Protein AF-0000000084715452 (afdb_homodimer)

pLDDT: mean 95.86, std 3.57, range [77.25, 98.88]

Nearest PDB structures (foldseek):
  3gaz-assembly1_B  TM=8.921E-01  e=4.761E-27  Novosphingobium aromaticivorans DSM 12444
  1qor-assembly1_B  TM=9.048E-01  e=5.480E-26  Escherichia coli
  4jbh-assembly2_B  TM=8.814E-01  e=2.525E-26  Pyrobaculum aerophilum str. IM2
  5dp2-assembly1_A  TM=8.715E-01  e=1.990E-26  Lyngbya majuscula
  8j6e-assembly1_A  TM=8.598E-01  e=9.994E-23  Leishmania donovani

Radius of gyration: 25.52 Å; Cα contacts (8 Å, |Δi|>4): 1650; chains: 2; bounding box: 59×74×54 Å

Structure (mmCIF, N/CA/C/O backbone):
data_AF-0000000084715452-model_v1
#
loop_
_entity.id
_entity.type
_entity.pdbx_description
1 polymer 'Bifunctional protein: zinc-containing alcohol dehydrogenase'
#
loop_
_atom_site.group_PDB
_atom_site.id
_atom_site.type_symbol
_atom_site.label_atom_id
_atom_site.label_alt_id
_atom_site.label_comp_id
_atom_site.label_asym_id
_atom_site.label_entity_id
_atom_site.label_seq_id
_atom_site.pdbx_PDB_ins_code
_atom_site.Cartn_x
_atom_site.Cartn_y
_atom_site.Cartn_z
_atom_site.occupancy
_atom_site.B_iso_or_equiv
_atom_site.auth_seq_id
_atom_site.auth_comp_id
_atom_site.auth_asym_id
_atom_site.auth_atom_id
_atom_site.pdbx_PDB_model_num
ATOM 1 N N . MET A 1 1 ? 21.562 -30.266 -7.996 1 94.06 1 MET A N 1
ATOM 2 C CA . MET A 1 1 ? 20.391 -29.969 -7.164 1 94.06 1 MET A CA 1
ATOM 3 C C . MET A 1 1 ? 19.125 -30.516 -7.797 1 94.06 1 MET A C 1
ATOM 5 O O . MET A 1 1 ? 19.047 -30.672 -9.016 1 94.06 1 MET A O 1
ATOM 9 N N . LYS A 1 2 ? 18.172 -30.828 -6.98 1 95.56 2 LYS A N 1
ATOM 10 C CA . LYS A 1 2 ? 16.906 -31.312 -7.484 1 95.56 2 LYS A CA 1
ATOM 11 C C . LYS A 1 2 ? 16.062 -30.172 -8.055 1 95.56 2 LYS A C 1
ATOM 13 O O . LYS A 1 2 ? 16.016 -29.078 -7.492 1 95.56 2 LYS A O 1
ATOM 18 N N . ALA A 1 3 ? 15.391 -30.469 -9.211 1 97.94 3 ALA A N 1
ATOM 19 C CA . ALA A 1 3 ? 14.484 -29.516 -9.852 1 97.94 3 ALA A CA 1
ATOM 20 C C . ALA A 1 3 ? 13.344 -30.234 -10.555 1 97.94 3 ALA A C 1
ATOM 22 O O . ALA A 1 3 ? 13.508 -31.359 -11.047 1 97.94 3 ALA A O 1
ATOM 23 N N . ALA A 1 4 ? 12.219 -29.672 -10.508 1 98.25 4 ALA A N 1
ATOM 24 C CA . ALA A 1 4 ? 11.094 -30.141 -11.312 1 98.25 4 ALA A CA 1
ATOM 25 C C . ALA A 1 4 ? 11.094 -29.5 -12.695 1 98.25 4 ALA A C 1
ATOM 27 O O . ALA A 1 4 ? 10.875 -28.297 -12.82 1 98.25 4 ALA A O 1
ATOM 28 N N . ARG A 1 5 ? 11.266 -30.297 -13.727 1 97.88 5 ARG A N 1
ATOM 29 C CA . ARG A 1 5 ? 11.477 -29.766 -15.062 1 97.88 5 ARG A CA 1
ATOM 30 C C . ARG A 1 5 ? 10.586 -30.453 -16.094 1 97.88 5 ARG A C 1
ATOM 32 O O . ARG A 1 5 ? 10.078 -31.547 -15.828 1 97.88 5 ARG A O 1
ATOM 39 N N . ILE A 1 6 ? 10.344 -29.719 -17.172 1 97.06 6 ILE A N 1
ATOM 40 C CA . ILE A 1 6 ? 9.734 -30.312 -18.359 1 97.06 6 ILE A CA 1
ATOM 41 C C . ILE A 1 6 ? 10.672 -30.141 -19.562 1 97.06 6 ILE A C 1
ATOM 43 O O . ILE A 1 6 ? 11.375 -29.141 -19.672 1 97.06 6 ILE A O 1
ATOM 47 N N . HIS A 1 7 ? 10.633 -31.141 -20.453 1 97.25 7 HIS A N 1
ATOM 48 C CA . HIS A 1 7 ? 11.484 -31.141 -21.641 1 97.25 7 HIS A CA 1
ATOM 49 C C . HIS A 1 7 ? 10.672 -30.844 -22.891 1 97.25 7 HIS A C 1
ATOM 51 O O . HIS A 1 7 ? 11.203 -30.875 -24 1 97.25 7 HIS A O 1
ATOM 57 N N . GLY A 1 8 ? 9.453 -30.531 -22.734 1 95.5 8 GLY A N 1
ATOM 58 C CA . GLY A 1 8 ? 8.445 -30.141 -23.719 1 95.5 8 GLY A CA 1
ATOM 59 C C . GLY A 1 8 ? 7.074 -29.938 -23.094 1 95.5 8 GLY A C 1
ATOM 60 O O . GLY A 1 8 ? 6.84 -30.297 -21.953 1 95.5 8 GLY A O 1
ATOM 61 N N . TYR A 1 9 ? 6.32 -29.312 -23.953 1 94.81 9 TYR A N 1
ATOM 62 C CA . TYR A 1 9 ? 4.949 -29.156 -23.469 1 94.81 9 TYR A CA 1
ATOM 63 C C . TYR A 1 9 ? 4.27 -30.516 -23.328 1 94.81 9 TYR A C 1
ATOM 65 O O . TYR A 1 9 ? 4.645 -31.484 -24 1 94.81 9 TYR A O 1
ATOM 73 N N . GLY A 1 10 ? 3.254 -30.578 -22.391 1 93 10 GLY A N 1
ATOM 74 C CA . GLY A 1 10 ? 2.551 -31.844 -22.219 1 93 10 GLY A CA 1
ATOM 75 C C . GLY A 1 10 ? 1.603 -31.844 -21.031 1 93 10 GLY A C 1
ATOM 76 O O . GLY A 1 10 ? 1.108 -30.797 -20.625 1 93 10 GLY A O 1
ATOM 77 N N . ASP A 1 11 ? 1.296 -33.031 -20.609 1 92.19 11 ASP A N 1
ATOM 78 C CA . ASP A 1 11 ? 0.397 -33.219 -19.469 1 92.19 11 ASP A CA 1
ATOM 79 C C . ASP A 1 11 ? 1.166 -33.156 -18.156 1 92.19 11 ASP A C 1
ATOM 81 O O . ASP A 1 11 ? 2.385 -32.969 -18.156 1 92.19 11 ASP A O 1
ATOM 85 N N . LEU A 1 12 ? 0.459 -33.156 -17.094 1 92.62 12 LEU A N 1
ATOM 86 C CA . LEU A 1 12 ? 1.039 -33.031 -15.766 1 92.62 12 LEU A CA 1
ATOM 87 C C . LEU A 1 12 ? 2.033 -34.156 -15.484 1 92.62 12 LEU A C 1
ATOM 89 O O . LEU A 1 12 ? 2.949 -34 -14.68 1 92.62 12 LEU A O 1
ATOM 93 N N . GLY A 1 13 ? 1.855 -35.281 -16.125 1 90.5 13 GLY A N 1
ATOM 94 C CA . GLY A 1 13 ? 2.752 -36.406 -15.969 1 90.5 13 GLY A CA 1
ATOM 95 C C . GLY A 1 13 ? 4.098 -36.188 -16.641 1 90.5 13 GLY A C 1
ATOM 96 O O . GLY A 1 13 ? 5.039 -36.938 -16.406 1 90.5 13 GLY A O 1
ATOM 97 N N . ASN A 1 14 ? 4.25 -35.156 -17.406 1 92.25 14 ASN A N 1
ATOM 98 C CA . ASN A 1 14 ? 5.48 -34.875 -18.141 1 92.25 14 ASN A CA 1
ATOM 99 C C . ASN A 1 14 ? 6.535 -34.25 -17.25 1 92.25 14 ASN A C 1
ATOM 101 O O . ASN A 1 14 ? 7.68 -34.062 -17.656 1 92.25 14 ASN A O 1
ATOM 105 N N . VAL A 1 15 ? 6.188 -33.938 -16.062 1 97.31 15 VAL A N 1
ATOM 106 C CA . VAL A 1 15 ? 7.133 -33.312 -15.148 1 97.31 15 VAL A CA 1
ATOM 107 C C . VAL A 1 15 ? 8.133 -34.344 -14.641 1 97.31 15 VAL A C 1
ATOM 109 O O . VAL A 1 15 ? 7.738 -35.438 -14.227 1 97.31 15 VAL A O 1
ATOM 112 N N . VAL A 1 16 ? 9.367 -34.062 -14.734 1 96.88 16 VAL A N 1
ATOM 113 C CA . VAL A 1 16 ? 10.43 -34.938 -14.25 1 96.88 16 VAL A CA 1
ATOM 114 C C . VAL A 1 16 ? 11.211 -34.219 -13.141 1 96.88 16 VAL A C 1
ATOM 116 O O . VAL A 1 16 ? 11.523 -33.031 -13.234 1 96.88 16 VAL A O 1
ATOM 119 N N . ILE A 1 17 ? 11.469 -34.906 -12.07 1 96.94 17 ILE A N 1
ATOM 120 C CA . ILE A 1 17 ? 12.398 -34.438 -11.047 1 96.94 17 ILE A CA 1
ATOM 121 C C . ILE A 1 17 ? 13.812 -34.938 -11.367 1 96.94 17 ILE A C 1
ATOM 123 O O . ILE A 1 17 ? 14.055 -36.156 -11.422 1 96.94 17 ILE A O 1
ATOM 127 N N . GLU A 1 18 ? 14.688 -34.031 -11.586 1 96.19 18 GLU A N 1
ATOM 128 C CA . GLU A 1 18 ? 16.031 -34.469 -11.961 1 96.19 18 GLU A CA 1
ATOM 129 C C . GLU A 1 18 ? 17.094 -33.594 -11.297 1 96.19 18 GLU A C 1
ATOM 131 O O . GLU A 1 18 ? 16.781 -32.5 -10.797 1 96.19 18 GLU A O 1
ATOM 136 N N . ASP A 1 19 ? 18.328 -34.156 -11.219 1 97.19 19 ASP A N 1
ATOM 137 C CA . ASP A 1 19 ? 19.484 -33.406 -10.695 1 97.19 19 ASP A CA 1
ATOM 138 C C . ASP A 1 19 ? 20.109 -32.531 -11.773 1 97.19 19 ASP A C 1
ATOM 140 O O . ASP A 1 19 ? 20.453 -33 -12.852 1 97.19 19 ASP A O 1
ATOM 144 N N . ILE A 1 20 ? 20.172 -31.266 -11.461 1 97 20 ILE A N 1
ATOM 145 C CA . ILE A 1 20 ? 20.797 -30.328 -12.383 1 97 20 ILE A CA 1
ATOM 146 C C . ILE A 1 20 ? 21.859 -29.5 -11.641 1 97 20 ILE A C 1
ATOM 148 O O . ILE A 1 20 ? 21.875 -29.469 -10.406 1 97 20 ILE A O 1
ATOM 152 N N . PRO A 1 21 ? 22.766 -28.938 -12.398 1 97.12 21 PRO A N 1
ATOM 153 C CA . PRO A 1 21 ? 23.734 -28.062 -11.734 1 97.12 21 PRO A CA 1
ATOM 154 C C . PRO A 1 21 ? 23.078 -26.844 -11.102 1 97.12 21 PRO A C 1
ATOM 156 O O . PRO A 1 21 ? 22.031 -26.375 -11.578 1 97.12 21 PRO A O 1
ATOM 159 N N . THR A 1 22 ? 23.703 -26.391 -10.047 1 97.38 22 THR A N 1
ATOM 160 C CA . THR A 1 22 ? 23.266 -25.109 -9.5 1 97.38 22 THR A CA 1
ATOM 161 C C . THR A 1 22 ? 23.422 -24 -10.539 1 97.38 22 THR A C 1
ATOM 163 O O . THR A 1 22 ? 24.453 -23.906 -11.203 1 97.38 22 THR A O 1
ATOM 166 N N . PRO A 1 23 ? 22.391 -23.172 -10.688 1 96.88 23 PRO A N 1
ATOM 167 C CA . PRO A 1 23 ? 22.469 -22.125 -11.719 1 96.88 23 PRO A CA 1
ATOM 168 C C . PRO A 1 23 ? 23.469 -21.031 -11.359 1 96.88 23 PRO A C 1
ATOM 170 O O . PRO A 1 23 ? 23.625 -20.688 -10.188 1 96.88 23 PRO A O 1
ATOM 173 N N . GLU A 1 24 ? 24.062 -20.531 -12.414 1 96.94 24 GLU A N 1
ATOM 174 C CA . GLU A 1 24 ? 24.891 -19.344 -12.258 1 96.94 24 GLU A CA 1
ATOM 175 C C . GLU A 1 24 ? 24.047 -18.078 -12.289 1 96.94 24 GLU A C 1
ATOM 177 O O . GLU A 1 24 ? 22.953 -18.078 -12.859 1 96.94 24 GLU A O 1
ATOM 182 N N . PHE A 1 25 ? 24.547 -17.062 -11.609 1 97.19 25 PHE A N 1
ATOM 183 C CA . PHE A 1 25 ? 23.797 -15.812 -11.594 1 97.19 25 PHE A CA 1
ATOM 184 C C . PHE A 1 25 ? 24.656 -14.664 -12.117 1 97.19 25 PHE A C 1
ATOM 186 O O . PHE A 1 25 ? 25.875 -14.656 -11.93 1 97.19 25 PHE A O 1
ATOM 193 N N . GLY A 1 26 ? 24.016 -13.758 -12.789 1 96.88 26 GLY A N 1
ATOM 194 C CA . GLY A 1 26 ? 24.688 -12.617 -13.406 1 96.88 26 GLY A CA 1
ATOM 195 C C . GLY A 1 26 ? 24.938 -11.477 -12.438 1 96.88 26 GLY A C 1
ATOM 196 O O . GLY A 1 26 ? 24.656 -11.594 -11.242 1 96.88 26 GLY A O 1
ATOM 197 N N . PRO A 1 27 ? 25.438 -10.352 -12.953 1 96.06 27 PRO A N 1
ATOM 198 C CA . PRO A 1 27 ? 25.844 -9.227 -12.109 1 96.06 27 PRO A CA 1
ATOM 199 C C . PRO A 1 27 ? 24.672 -8.555 -11.406 1 96.06 27 PRO A C 1
ATOM 201 O O . PRO A 1 27 ? 24.844 -7.965 -10.336 1 96.06 27 PRO A O 1
ATOM 204 N N . ASP A 1 28 ? 23.5 -8.633 -11.992 1 95.88 28 ASP A N 1
ATOM 205 C CA . ASP A 1 28 ? 22.344 -7.953 -11.422 1 95.88 28 ASP A CA 1
ATOM 206 C C . ASP A 1 28 ? 21.344 -8.953 -10.875 1 95.88 28 ASP A C 1
ATOM 208 O O . ASP A 1 28 ? 20.156 -8.633 -10.711 1 95.88 28 ASP A O 1
ATOM 212 N N . GLU A 1 29 ? 21.859 -10.125 -10.562 1 97.62 29 GLU A N 1
ATOM 213 C CA . GLU A 1 29 ? 20.953 -11.203 -10.164 1 97.62 29 GLU A CA 1
ATOM 214 C C . GLU A 1 29 ? 21.297 -11.719 -8.766 1 97.62 29 GLU A C 1
ATOM 216 O O . GLU A 1 29 ? 22.359 -11.414 -8.234 1 97.62 29 GLU A O 1
ATOM 221 N N . VAL A 1 30 ? 20.328 -12.43 -8.203 1 98.12 30 VAL A N 1
ATOM 222 C CA . VAL A 1 30 ? 20.438 -13.016 -6.867 1 98.12 30 VAL A CA 1
ATOM 223 C C . VAL A 1 30 ? 20.203 -14.516 -6.938 1 98.12 30 VAL A C 1
ATOM 225 O O . VAL A 1 30 ? 19.25 -14.977 -7.574 1 98.12 30 VAL A O 1
ATOM 228 N N . LEU A 1 31 ? 21.109 -15.219 -6.371 1 98.69 31 LEU A N 1
ATOM 229 C CA . LEU A 1 31 ? 20.906 -16.641 -6.145 1 98.69 31 LEU A CA 1
ATOM 230 C C . LEU A 1 31 ? 20.203 -16.891 -4.812 1 98.69 31 LEU A C 1
ATOM 232 O O . LEU A 1 31 ? 20.719 -16.516 -3.758 1 98.69 31 LEU A O 1
ATOM 236 N N . ILE A 1 32 ? 19.078 -17.547 -4.887 1 98.69 32 ILE A N 1
ATOM 237 C CA . ILE A 1 32 ? 18.266 -17.766 -3.695 1 98.69 32 ILE A CA 1
ATOM 238 C C . ILE A 1 32 ? 18.203 -19.266 -3.383 1 98.69 32 ILE A C 1
ATOM 240 O O . ILE A 1 32 ? 17.922 -20.078 -4.266 1 98.69 32 ILE A O 1
ATOM 244 N N . ARG A 1 33 ? 18.578 -19.578 -2.186 1 98.75 33 ARG A N 1
ATOM 245 C CA . ARG A 1 33 ? 18.25 -20.906 -1.696 1 98.75 33 ARG A CA 1
ATOM 246 C C . ARG A 1 33 ? 16.766 -21.016 -1.36 1 98.75 33 ARG A C 1
ATOM 248 O O . ARG A 1 33 ? 16.297 -20.453 -0.363 1 98.75 33 ARG A O 1
ATOM 255 N N . VAL A 1 34 ? 16.031 -21.812 -2.145 1 98.75 34 VAL A N 1
ATOM 256 C CA . VAL A 1 34 ? 14.57 -21.859 -2.025 1 98.75 34 VAL A CA 1
ATOM 257 C C . VAL A 1 34 ? 14.18 -22.719 -0.819 1 98.75 34 VAL A C 1
ATOM 259 O O . VAL A 1 34 ? 14.5 -23.906 -0.765 1 98.75 34 VAL A O 1
ATOM 262 N N . GLU A 1 35 ? 13.539 -22.062 0.077 1 98.75 35 GLU A N 1
ATOM 263 C CA . GLU A 1 35 ? 12.992 -22.797 1.211 1 98.75 35 GLU A CA 1
ATOM 264 C C . GLU A 1 35 ? 11.617 -23.375 0.884 1 98.75 35 GLU A C 1
ATOM 266 O O . GLU A 1 35 ? 11.305 -24.5 1.273 1 98.75 35 GLU A O 1
ATOM 271 N N . ALA A 1 36 ? 10.828 -22.562 0.196 1 98.81 36 ALA A N 1
ATOM 272 C CA . ALA A 1 36 ? 9.5 -23 -0.243 1 98.81 36 ALA A CA 1
ATOM 273 C C . ALA A 1 36 ? 9.094 -22.281 -1.527 1 98.81 36 ALA A C 1
ATOM 275 O O . ALA A 1 36 ? 9.516 -21.141 -1.775 1 98.81 36 ALA A O 1
ATOM 276 N N . ALA A 1 37 ? 8.359 -22.953 -2.35 1 98.81 37 ALA A N 1
ATOM 277 C CA . ALA A 1 37 ? 7.676 -22.391 -3.518 1 98.81 37 ALA A CA 1
ATOM 278 C C . ALA A 1 37 ? 6.164 -22.578 -3.406 1 98.81 37 ALA A C 1
ATOM 280 O O . ALA A 1 37 ? 5.684 -23.25 -2.484 1 98.81 37 ALA A O 1
ATOM 281 N N . SER A 1 38 ? 5.457 -21.938 -4.262 1 98.69 38 SER A N 1
ATOM 282 C CA . SER A 1 38 ? 4.008 -22.109 -4.246 1 98.69 38 SER A CA 1
ATOM 283 C C . SER A 1 38 ? 3.453 -22.219 -5.664 1 98.69 38 SER A C 1
ATOM 285 O O . SER A 1 38 ? 4.094 -21.781 -6.621 1 98.69 38 SER A O 1
ATOM 287 N N . LEU A 1 39 ? 2.305 -22.828 -5.738 1 98.5 39 LEU A N 1
ATOM 288 C CA . LEU A 1 39 ? 1.704 -23.078 -7.043 1 98.5 39 LEU A CA 1
ATOM 289 C C . LEU A 1 39 ? 0.691 -21.984 -7.387 1 98.5 39 LEU A C 1
ATOM 291 O O . LEU A 1 39 ? 0.062 -21.406 -6.496 1 98.5 39 LEU A O 1
ATOM 295 N N . ASN A 1 40 ? 0.562 -21.781 -8.68 1 97.12 40 ASN A N 1
ATOM 296 C CA . ASN A 1 40 ? -0.437 -20.906 -9.297 1 97.12 40 ASN A CA 1
ATOM 297 C C . ASN A 1 40 ? -1.069 -21.562 -10.516 1 97.12 40 ASN A C 1
ATOM 299 O O . ASN A 1 40 ? -0.465 -22.438 -11.141 1 97.12 40 ASN A O 1
ATOM 303 N N . PRO A 1 41 ? -2.309 -21.125 -10.844 1 95.5 41 PRO A N 1
ATOM 304 C CA . PRO A 1 41 ? -2.92 -21.656 -12.07 1 95.5 41 PRO A CA 1
ATOM 305 C C . PRO A 1 41 ? -2.021 -21.5 -13.297 1 95.5 41 PRO A C 1
ATOM 307 O O . PRO A 1 41 ? -2.031 -22.344 -14.188 1 95.5 41 PRO A O 1
ATOM 310 N N . LEU A 1 42 ? -1.25 -20.531 -13.328 1 94.31 42 LEU A N 1
ATOM 311 C CA . LEU A 1 42 ? -0.362 -20.25 -14.453 1 94.31 42 LEU A CA 1
ATOM 312 C C . LEU A 1 42 ? 0.667 -21.375 -14.609 1 94.31 42 LEU A C 1
ATOM 314 O O . LEU A 1 42 ? 1.082 -21.688 -15.727 1 94.31 42 LEU A O 1
ATOM 318 N N . ASP A 1 43 ? 1.094 -22 -13.531 1 96 43 ASP A N 1
ATOM 319 C CA . ASP A 1 43 ? 2.039 -23.109 -13.609 1 96 43 ASP A CA 1
ATOM 320 C C . ASP A 1 43 ? 1.484 -24.25 -14.469 1 96 43 ASP A C 1
ATOM 322 O O . ASP A 1 43 ? 2.201 -24.812 -15.297 1 96 43 ASP A O 1
ATOM 326 N N . VAL A 1 44 ? 0.228 -24.547 -14.258 1 95.5 44 VAL A N 1
ATOM 327 C CA . VAL A 1 44 ? -0.439 -25.609 -15.008 1 95.5 44 VAL A CA 1
ATOM 328 C C . VAL A 1 44 ? -0.575 -25.188 -16.469 1 95.5 44 VAL A C 1
ATOM 330 O O . VAL A 1 44 ? -0.334 -26 -17.375 1 95.5 44 VAL A O 1
ATOM 333 N N . LEU A 1 45 ? -0.909 -23.922 -16.703 1 93.56 45 LEU A N 1
ATOM 334 C CA . LEU A 1 45 ? -1.091 -23.422 -18.062 1 93.56 45 LEU A CA 1
ATOM 335 C C . LEU A 1 45 ? 0.224 -23.453 -18.828 1 93.56 45 LEU A C 1
ATOM 337 O O . LEU A 1 45 ? 0.248 -23.812 -20.016 1 93.56 45 LEU A O 1
ATOM 341 N N . LEU A 1 46 ? 1.296 -23.109 -18.172 1 93.12 46 LEU A N 1
ATOM 342 C CA . LEU A 1 46 ? 2.611 -23.109 -18.812 1 93.12 46 LEU A CA 1
ATOM 343 C C . LEU A 1 46 ? 3.029 -24.516 -19.203 1 93.12 46 LEU A C 1
ATOM 345 O O . LEU A 1 46 ? 3.531 -24.75 -20.297 1 93.12 46 LEU A O 1
ATOM 349 N N . LEU A 1 47 ? 2.771 -25.406 -18.375 1 94.44 47 LEU A N 1
ATOM 350 C CA . LEU A 1 47 ? 3.135 -26.812 -18.594 1 94.44 47 LEU A CA 1
ATOM 351 C C . LEU A 1 47 ? 2.406 -27.375 -19.797 1 94.44 47 LEU A C 1
ATOM 353 O O . LEU A 1 47 ? 2.994 -28.125 -20.594 1 94.44 47 LEU A O 1
ATOM 357 N N . GLY A 1 48 ? 1.178 -26.984 -19.984 1 93.44 48 GLY A N 1
ATOM 358 C CA . GLY A 1 48 ? 0.351 -27.516 -21.062 1 93.44 48 GLY A CA 1
ATOM 359 C C . GLY A 1 48 ? 0.569 -26.812 -22.391 1 93.44 48 GLY A C 1
ATOM 360 O O . GLY A 1 48 ? 0.091 -27.266 -23.422 1 93.44 48 GLY A O 1
ATOM 361 N N . GLY A 1 49 ? 1.197 -25.672 -22.391 1 90.44 49 GLY A N 1
ATOM 362 C CA . GLY A 1 49 ? 1.492 -24.922 -23.609 1 90.44 49 GLY A CA 1
ATOM 363 C C . GLY A 1 49 ? 0.354 -24.016 -24.047 1 90.44 49 GLY A C 1
ATOM 364 O O . GLY A 1 49 ? 0.393 -23.453 -25.141 1 90.44 49 GLY A O 1
ATOM 365 N N . LYS A 1 50 ? -0.666 -23.891 -23.328 1 84.19 50 LYS A N 1
ATOM 366 C CA . LYS A 1 50 ? -1.834 -23.094 -23.688 1 84.19 50 LYS A CA 1
ATOM 367 C C . LYS A 1 50 ? -1.466 -21.609 -23.828 1 84.19 50 LYS A C 1
ATOM 369 O O . LYS A 1 50 ? -2.115 -20.875 -24.578 1 84.19 50 LYS A O 1
ATOM 374 N N . ARG A 1 51 ? -0.375 -21.109 -23.266 1 80.38 51 ARG A N 1
ATOM 375 C CA . ARG A 1 51 ? 0.032 -19.703 -23.344 1 80.38 51 ARG A CA 1
ATOM 376 C C . ARG A 1 51 ? 1.404 -19.578 -24 1 80.38 51 ARG A C 1
ATOM 378 O O . ARG A 1 51 ? 2.18 -18.688 -23.641 1 80.38 51 ARG A O 1
ATOM 385 N N . ARG A 1 52 ? 1.673 -20.469 -24.922 1 84.62 52 ARG A N 1
ATOM 386 C CA . ARG A 1 52 ? 3.021 -20.516 -25.469 1 84.62 52 ARG A CA 1
ATOM 387 C C . ARG A 1 52 ? 3.311 -19.297 -26.328 1 84.62 52 ARG A C 1
ATOM 389 O O . ARG A 1 52 ? 4.465 -18.891 -26.469 1 84.62 52 ARG A O 1
ATOM 396 N N . GLU A 1 53 ? 2.309 -18.688 -26.875 1 84.25 53 GLU A N 1
ATOM 397 C CA . GLU A 1 53 ? 2.508 -17.484 -27.688 1 84.25 53 GLU A CA 1
ATOM 398 C C . GLU A 1 53 ? 2.865 -16.297 -26.812 1 84.25 53 GLU A C 1
ATOM 400 O O . GLU A 1 53 ? 3.615 -15.406 -27.234 1 84.25 53 GLU A O 1
ATOM 405 N N . VAL A 1 54 ? 2.35 -16.281 -25.594 1 81.25 54 VAL A N 1
ATOM 406 C CA . VAL A 1 54 ? 2.58 -15.188 -24.656 1 81.25 54 VAL A CA 1
ATOM 407 C C . VAL A 1 54 ? 3.809 -15.484 -23.797 1 81.25 54 VAL A C 1
ATOM 409 O O . VAL A 1 54 ? 4.578 -14.578 -23.469 1 81.25 54 VAL A O 1
ATOM 412 N N . PHE A 1 55 ? 3.889 -16.781 -23.578 1 88.62 55 PHE A N 1
ATOM 413 C CA . PHE A 1 55 ? 5.004 -17.234 -22.75 1 88.62 55 PHE A CA 1
ATOM 414 C C . PHE A 1 55 ? 5.785 -18.328 -23.453 1 88.62 55 PHE A C 1
ATOM 416 O O . PHE A 1 55 ? 5.691 -19.5 -23.078 1 88.62 55 PHE A O 1
ATOM 423 N N . PRO A 1 56 ? 6.664 -17.906 -24.344 1 91.12 56 PRO A N 1
ATOM 424 C CA . PRO A 1 56 ? 7.469 -18.938 -25 1 91.12 56 PRO A CA 1
ATOM 425 C C . PRO A 1 56 ? 8.547 -19.516 -24.094 1 91.12 56 PRO A C 1
ATOM 427 O O . PRO A 1 56 ? 9.453 -18.797 -23.672 1 91.12 56 PRO A O 1
ATOM 430 N N . LEU A 1 57 ? 8.484 -20.797 -23.891 1 93.69 57 LEU A N 1
ATOM 431 C CA . LEU A 1 57 ? 9.422 -21.453 -22.984 1 93.69 57 LEU A CA 1
ATOM 432 C C . LEU A 1 57 ? 10.602 -22.047 -23.766 1 93.69 57 LEU A C 1
ATOM 434 O O . LEU A 1 57 ? 10.438 -22.484 -24.906 1 93.69 57 LEU A O 1
ATOM 438 N N . SER A 1 58 ? 11.719 -21.984 -23.141 1 95.06 58 SER A N 1
ATOM 439 C CA . SER A 1 58 ? 12.867 -22.766 -23.594 1 95.06 58 SER A CA 1
ATOM 440 C C . SER A 1 58 ? 13.039 -24.031 -22.766 1 95.06 58 SER A C 1
ATOM 442 O O . SER A 1 58 ? 12.875 -24.016 -21.547 1 95.06 58 SER A O 1
ATOM 444 N N . PHE A 1 59 ? 13.375 -25.109 -23.516 1 95.31 59 PHE A N 1
ATOM 445 C CA . PHE A 1 59 ? 13.484 -26.391 -22.844 1 95.31 59 PHE A CA 1
ATOM 446 C C . PHE A 1 59 ? 14.945 -26.828 -22.75 1 95.31 59 PHE A C 1
ATOM 448 O O . PHE A 1 59 ? 15.742 -26.531 -23.641 1 95.31 59 PHE A O 1
ATOM 455 N N . PRO A 1 60 ? 15.375 -27.531 -21.625 1 96.75 60 PRO A N 1
ATOM 456 C CA . PRO A 1 60 ? 14.547 -27.875 -20.469 1 96.75 60 PRO A CA 1
ATOM 457 C C . PRO A 1 60 ? 14.148 -26.656 -19.641 1 96.75 60 PRO A C 1
ATOM 459 O O . PRO A 1 60 ? 14.906 -25.688 -19.562 1 96.75 60 PRO A O 1
ATOM 462 N N . TYR A 1 61 ? 12.922 -26.766 -19.141 1 97.06 61 TYR A N 1
ATOM 463 C CA . TYR A 1 61 ? 12.344 -25.672 -18.359 1 97.06 61 TYR A CA 1
ATOM 464 C C . TYR A 1 61 ? 12.109 -26.109 -16.906 1 97.06 61 TYR A C 1
ATOM 466 O O . TYR A 1 61 ? 11.461 -27.125 -16.656 1 97.06 61 TYR A O 1
ATOM 474 N N . THR A 1 62 ? 12.68 -25.328 -15.938 1 97.75 62 THR A N 1
ATOM 475 C CA . THR A 1 62 ? 12.367 -25.547 -14.523 1 97.75 62 THR A CA 1
ATOM 476 C C . THR A 1 62 ? 11.094 -24.797 -14.133 1 97.75 62 THR A C 1
ATOM 478 O O . THR A 1 62 ? 11.023 -23.578 -14.242 1 97.75 62 THR A O 1
ATOM 481 N N . LEU A 1 63 ? 10.125 -25.5 -13.562 1 97.69 63 LEU A N 1
ATOM 482 C CA . LEU A 1 63 ? 8.805 -24.953 -13.258 1 97.69 63 LEU A CA 1
ATOM 483 C C . LEU A 1 63 ? 8.852 -24.078 -12.016 1 97.69 63 LEU A C 1
ATOM 485 O O . LEU A 1 63 ? 9.828 -24.094 -11.266 1 97.69 63 LEU A O 1
ATOM 489 N N . GLY A 1 64 ? 7.68 -23.297 -11.859 1 97.88 64 GLY A N 1
ATOM 490 C CA . GLY A 1 64 ? 7.461 -22.516 -10.648 1 97.88 64 GLY A CA 1
ATOM 491 C C . GLY A 1 64 ? 7.766 -21.047 -10.812 1 97.88 64 GLY A C 1
ATOM 492 O O . GLY A 1 64 ? 8.805 -20.672 -11.359 1 97.88 64 GLY A O 1
ATOM 493 N N . ILE A 1 65 ? 6.824 -20.172 -10.234 1 97.69 65 ILE A N 1
ATOM 494 C CA . ILE A 1 65 ? 7.016 -18.75 -10.438 1 97.69 65 ILE A CA 1
ATOM 495 C C . ILE A 1 65 ? 6.863 -18.016 -9.102 1 97.69 65 ILE A C 1
ATOM 497 O O . ILE A 1 65 ? 6.82 -16.781 -9.07 1 97.69 65 ILE A O 1
ATOM 501 N N . ASP A 1 66 ? 6.727 -18.703 -8 1 98.31 66 ASP A N 1
ATOM 502 C CA . ASP A 1 66 ? 6.641 -18.141 -6.656 1 98.31 66 ASP A CA 1
ATOM 503 C C . ASP A 1 66 ? 7.621 -18.844 -5.707 1 98.31 66 ASP A C 1
ATOM 505 O O . ASP A 1 66 ? 7.652 -20.062 -5.629 1 98.31 66 ASP A O 1
ATOM 509 N N . LEU A 1 67 ? 8.352 -17.953 -4.953 1 98.75 67 LEU A N 1
ATOM 510 C CA . LEU A 1 67 ? 9.258 -18.609 -4.008 1 98.75 67 LEU A CA 1
ATOM 511 C C . LEU A 1 67 ? 9.547 -17.688 -2.824 1 98.75 67 LEU A C 1
ATOM 513 O O . LEU A 1 67 ? 9.305 -16.484 -2.891 1 98.75 67 LEU A O 1
ATOM 517 N N . ALA A 1 68 ? 9.953 -18.312 -1.736 1 98.81 68 ALA A N 1
ATOM 518 C CA . ALA A 1 68 ? 10.578 -17.672 -0.578 1 98.81 68 ALA A CA 1
ATOM 519 C C . ALA A 1 68 ? 11.82 -18.453 -0.142 1 98.81 68 ALA A C 1
ATOM 521 O O . ALA A 1 68 ? 11.859 -19.688 -0.23 1 98.81 68 ALA A O 1
ATOM 522 N N . GLY A 1 69 ? 12.812 -17.688 0.256 1 98.75 69 GLY A N 1
ATOM 523 C CA . GLY A 1 69 ? 14.055 -18.344 0.663 1 98.75 69 GLY A CA 1
ATOM 524 C C . GLY A 1 69 ? 15.078 -17.375 1.219 1 98.75 69 GLY A C 1
ATOM 525 O O . GLY A 1 69 ? 14.719 -16.328 1.763 1 98.75 69 GLY A O 1
ATOM 526 N N . THR A 1 70 ? 16.328 -17.891 1.151 1 98.69 70 THR A N 1
ATOM 527 C CA . THR A 1 70 ? 17.438 -17.078 1.645 1 98.69 70 THR A CA 1
ATOM 528 C C . THR A 1 70 ? 18.438 -16.797 0.527 1 98.69 70 THR A C 1
ATOM 530 O O . THR A 1 70 ? 18.703 -17.672 -0.301 1 98.69 70 THR A O 1
ATOM 533 N N . VAL A 1 71 ? 18.953 -15.586 0.589 1 98.62 71 VAL A N 1
ATOM 534 C CA . VAL A 1 71 ? 19.969 -15.219 -0.397 1 98.62 71 VAL A CA 1
ATOM 535 C C . VAL A 1 71 ? 21.219 -16.062 -0.179 1 98.62 71 VAL A C 1
ATOM 537 O O . VAL A 1 71 ? 21.75 -16.125 0.935 1 98.62 71 VAL A O 1
ATOM 540 N N . GLU A 1 72 ? 21.656 -16.688 -1.19 1 98.56 72 GLU A N 1
ATOM 541 C CA . GLU A 1 72 ? 22.906 -17.453 -1.178 1 98.56 72 GLU A CA 1
ATOM 542 C C . GLU A 1 72 ? 24.047 -16.656 -1.792 1 98.56 72 GLU A C 1
ATOM 544 O O . GLU A 1 72 ? 25.203 -16.781 -1.367 1 98.56 72 GLU A O 1
ATOM 549 N N . GLY A 1 73 ? 23.703 -15.844 -2.799 1 98 73 GLY A N 1
ATOM 550 C CA . GLY A 1 73 ? 24.656 -14.984 -3.486 1 98 73 GLY A CA 1
ATOM 551 C C . GLY A 1 73 ? 23.984 -13.844 -4.246 1 98 73 GLY A C 1
ATOM 552 O O . GLY A 1 73 ? 22.844 -13.969 -4.668 1 98 73 GLY A O 1
ATOM 553 N N . ALA A 1 74 ? 24.75 -12.781 -4.391 1 97.31 74 ALA A N 1
ATOM 554 C CA . ALA A 1 74 ? 24.266 -11.617 -5.129 1 97.31 74 ALA A CA 1
ATOM 555 C C . ALA A 1 74 ? 25.375 -11.008 -5.98 1 97.31 74 ALA A C 1
ATOM 557 O O . ALA A 1 74 ? 26.531 -10.906 -5.539 1 97.31 74 ALA A O 1
ATOM 558 N N . GLY A 1 75 ? 25.016 -10.617 -7.254 1 96.25 75 GLY A N 1
ATOM 559 C CA . GLY A 1 75 ? 25.984 -9.938 -8.102 1 96.25 75 GLY A CA 1
ATOM 560 C C . GLY A 1 75 ? 26.344 -8.547 -7.605 1 96.25 75 GLY A C 1
ATOM 561 O O . GLY A 1 75 ? 25.688 -8.008 -6.719 1 96.25 75 GLY A O 1
ATOM 562 N N . PRO A 1 76 ? 27.375 -8 -8.281 1 93.12 76 PRO A N 1
ATOM 563 C CA . PRO A 1 76 ? 27.859 -6.699 -7.816 1 93.12 76 PRO A CA 1
ATOM 564 C C . PRO A 1 76 ? 26.828 -5.582 -7.988 1 93.12 76 PRO A C 1
ATOM 566 O O . PRO A 1 76 ? 26.859 -4.594 -7.254 1 93.12 76 PRO A O 1
ATOM 569 N N . LEU A 1 77 ? 25.906 -5.781 -8.93 1 89.81 77 LEU A N 1
ATOM 570 C CA . LEU A 1 77 ? 24.891 -4.766 -9.164 1 89.81 77 LEU A CA 1
ATOM 571 C C . LEU A 1 77 ? 23.625 -5.062 -8.352 1 89.81 77 LEU A C 1
ATOM 573 O O . LEU A 1 77 ? 22.641 -4.332 -8.438 1 89.81 77 LEU A O 1
ATOM 577 N N . ALA A 1 78 ? 23.688 -6.105 -7.57 1 91.94 78 ALA A N 1
ATOM 578 C CA . ALA A 1 78 ? 22.609 -6.5 -6.664 1 91.94 78 ALA A CA 1
ATOM 579 C C . ALA A 1 78 ? 23.062 -6.422 -5.207 1 91.94 78 ALA A C 1
ATOM 581 O O . ALA A 1 78 ? 22.625 -7.211 -4.367 1 91.94 78 ALA A O 1
ATOM 582 N N . ALA A 1 79 ? 23.891 -5.438 -4.867 1 85.62 79 ALA A N 1
ATOM 583 C CA . ALA A 1 79 ? 24.625 -5.363 -3.605 1 85.62 79 ALA A CA 1
ATOM 584 C C . ALA A 1 79 ? 23.672 -5.074 -2.441 1 85.62 79 ALA A C 1
ATOM 586 O O . ALA A 1 79 ? 24.047 -5.215 -1.276 1 85.62 79 ALA A O 1
ATOM 587 N N . ARG A 1 80 ? 22.516 -4.797 -2.711 1 83.75 80 ARG A N 1
ATOM 588 C CA . ARG A 1 80 ? 21.547 -4.566 -1.646 1 83.75 80 ARG A CA 1
ATOM 589 C C . ARG A 1 80 ? 21.219 -5.859 -0.908 1 83.75 80 ARG A C 1
AT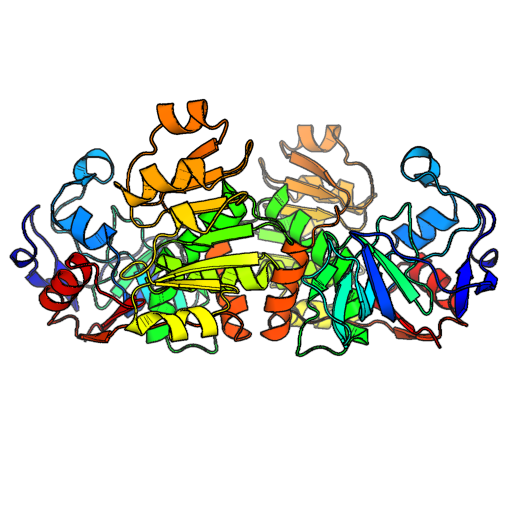OM 591 O O . ARG A 1 80 ? 20.734 -5.832 0.229 1 83.75 80 ARG A O 1
ATOM 598 N N . TRP A 1 81 ? 21.359 -6.867 -1.572 1 93.19 81 TRP A N 1
ATOM 599 C CA . TRP A 1 81 ? 21.078 -8.172 -0.976 1 93.19 81 TRP A CA 1
ATOM 600 C C . TRP A 1 81 ? 22.375 -8.844 -0.511 1 93.19 81 TRP A C 1
ATOM 602 O O . TRP A 1 81 ? 23.406 -8.75 -1.183 1 93.19 81 TRP A O 1
ATOM 612 N N . ARG A 1 82 ? 22.297 -9.477 0.658 1 94.38 82 ARG A N 1
ATOM 613 C CA . ARG A 1 82 ? 23.438 -10.172 1.251 1 94.38 82 ARG A CA 1
ATOM 614 C C . ARG A 1 82 ? 23.094 -11.625 1.568 1 94.38 82 ARG A C 1
ATOM 616 O O . ARG A 1 82 ? 21.938 -11.938 1.851 1 94.38 82 ARG A O 1
ATOM 623 N N . LYS A 1 83 ? 24.125 -12.391 1.578 1 97.75 83 LYS A N 1
ATOM 624 C CA . LYS A 1 83 ? 23.938 -13.789 1.974 1 97.75 83 LYS A CA 1
ATOM 625 C C . LYS A 1 83 ? 23.219 -13.883 3.32 1 97.75 83 LYS A C 1
ATOM 627 O O . LYS A 1 83 ? 23.594 -13.188 4.273 1 97.75 83 LYS A O 1
ATOM 632 N N . GLY A 1 84 ? 22.141 -14.648 3.348 1 98.06 84 GLY A N 1
ATOM 633 C CA . GLY A 1 84 ? 21.422 -14.844 4.594 1 98.06 84 GLY A CA 1
ATOM 634 C C . GLY A 1 84 ? 20.125 -14.062 4.656 1 98.06 84 GLY A C 1
ATOM 635 O O . GLY A 1 84 ? 19.25 -14.359 5.48 1 98.06 84 GLY A O 1
ATOM 636 N N . ASP A 1 85 ? 19.969 -13.078 3.811 1 96.75 85 ASP A N 1
ATOM 637 C CA . ASP A 1 85 ? 18.734 -12.312 3.783 1 96.75 85 ASP A CA 1
ATOM 638 C C . ASP A 1 85 ? 17.547 -13.195 3.422 1 96.75 85 ASP A C 1
ATOM 640 O O . ASP A 1 85 ? 17.625 -14.008 2.5 1 96.75 85 ASP A O 1
ATOM 644 N N . ARG A 1 86 ? 16.438 -13.062 4.172 1 98.38 86 ARG A N 1
ATOM 645 C CA . ARG A 1 86 ? 15.188 -13.734 3.828 1 98.38 86 ARG A CA 1
ATOM 646 C C . ARG A 1 86 ? 14.414 -12.945 2.779 1 98.38 86 ARG A C 1
ATOM 648 O O . ARG A 1 86 ? 14.117 -11.766 2.977 1 98.38 86 ARG A O 1
ATOM 655 N N . VAL A 1 87 ? 14.016 -13.609 1.673 1 98.44 87 VAL A N 1
ATOM 656 C CA . VAL A 1 87 ? 13.438 -12.859 0.563 1 98.44 87 VAL A CA 1
ATOM 657 C C . VAL A 1 87 ? 12.258 -13.633 -0.025 1 98.44 87 VAL A C 1
ATOM 659 O O . VAL A 1 87 ? 12.102 -14.836 0.227 1 98.44 87 VAL A O 1
ATOM 662 N N . ILE A 1 88 ? 11.375 -12.914 -0.711 1 98.62 88 ILE A N 1
ATOM 663 C CA . ILE A 1 88 ? 10.352 -13.461 -1.595 1 98.62 88 ILE A CA 1
ATOM 664 C C . ILE A 1 88 ? 10.555 -12.93 -3.012 1 98.62 88 ILE A C 1
ATOM 666 O O . ILE A 1 88 ? 11.102 -11.844 -3.201 1 98.62 88 ILE A O 1
ATOM 670 N N . ALA A 1 89 ? 10.094 -13.742 -3.959 1 98.06 89 ALA A N 1
ATOM 671 C CA . ALA A 1 89 ? 10.258 -13.328 -5.348 1 98.06 89 ALA A CA 1
ATOM 672 C C . ALA A 1 89 ? 9.258 -14.039 -6.258 1 98.06 89 ALA A C 1
ATOM 674 O O . ALA A 1 89 ? 8.781 -15.133 -5.934 1 98.06 89 ALA A O 1
ATOM 675 N N . ARG A 1 90 ? 8.953 -13.336 -7.297 1 97.44 90 ARG A N 1
ATOM 676 C CA . ARG A 1 90 ? 8.211 -13.891 -8.422 1 97.44 90 ARG A CA 1
ATOM 677 C C . ARG A 1 90 ? 9.031 -13.836 -9.703 1 97.44 90 ARG A C 1
ATOM 679 O O . ARG A 1 90 ? 8.977 -12.844 -10.438 1 97.44 90 ARG A O 1
ATOM 686 N N . PRO A 1 91 ? 9.688 -14.984 -9.992 1 95.5 91 PRO A N 1
ATOM 687 C CA . PRO A 1 91 ? 10.391 -14.992 -11.273 1 95.5 91 PRO A CA 1
ATOM 688 C C . PRO A 1 91 ? 9.453 -14.766 -12.461 1 95.5 91 PRO A C 1
ATOM 690 O O . PRO A 1 91 ? 8.266 -15.078 -12.375 1 95.5 91 PRO A O 1
ATOM 693 N N . ASP A 1 92 ? 10.094 -14.203 -13.5 1 93.62 92 ASP A N 1
ATOM 694 C CA . ASP A 1 92 ? 9.352 -14.148 -14.758 1 93.62 92 ASP A CA 1
ATOM 695 C C . ASP A 1 92 ? 8.859 -15.531 -15.164 1 93.62 92 ASP A C 1
ATOM 697 O O . ASP A 1 92 ? 9.617 -16.5 -15.109 1 93.62 92 ASP A O 1
ATOM 701 N N . PRO A 1 93 ? 7.652 -15.578 -15.594 1 94.31 93 PRO A N 1
ATOM 702 C CA . PRO A 1 93 ? 7.09 -16.891 -15.93 1 94.31 93 PRO A CA 1
ATOM 703 C C . PRO A 1 93 ? 7.875 -17.594 -17.031 1 94.31 93 PRO A C 1
ATOM 705 O O . PRO A 1 93 ? 7.949 -18.828 -17.047 1 94.31 93 PRO A O 1
ATOM 708 N N . VAL A 1 94 ? 8.422 -16.844 -17.938 1 94 94 VAL A N 1
ATOM 709 C CA . VAL A 1 94 ? 9.156 -17.453 -19.031 1 94 94 VAL A CA 1
ATOM 710 C C . VAL A 1 94 ? 10.477 -18.031 -18.516 1 94 94 VAL A C 1
ATOM 712 O O . VAL A 1 94 ? 10.992 -19 -19.062 1 94 94 VAL A O 1
ATOM 715 N N . ARG A 1 95 ? 10.969 -17.516 -17.453 1 93.38 95 ARG A N 1
ATOM 716 C CA . ARG A 1 95 ? 12.219 -18 -16.875 1 93.38 95 ARG A CA 1
ATOM 717 C C . ARG A 1 95 ? 11.953 -19.141 -15.883 1 93.38 95 ARG A C 1
ATOM 719 O O . ARG A 1 95 ? 12.68 -20.125 -15.859 1 93.38 95 ARG A O 1
ATOM 726 N N . GLY A 1 96 ? 10.961 -18.969 -15.078 1 96.38 96 GLY A N 1
ATOM 727 C CA . GLY A 1 96 ? 10.664 -19.969 -14.055 1 96.38 96 GLY A CA 1
ATOM 728 C C . GLY A 1 96 ? 11.797 -20.156 -13.07 1 96.38 96 GLY A C 1
ATOM 729 O O . GLY A 1 96 ? 12.484 -19.203 -12.703 1 96.38 96 GLY A O 1
ATOM 730 N N . GLY A 1 97 ? 11.812 -21.406 -12.445 1 97.44 97 GLY A N 1
ATOM 731 C CA . GLY A 1 97 ? 12.977 -21.766 -11.648 1 97.44 97 GLY A CA 1
ATOM 732 C C . GLY A 1 97 ? 12.656 -21.969 -10.18 1 97.44 97 GLY A C 1
ATOM 733 O O . GLY A 1 97 ? 13.492 -22.469 -9.422 1 97.44 97 GLY A O 1
ATOM 734 N N . ALA A 1 98 ? 11.422 -21.781 -9.75 1 98.44 98 ALA A N 1
ATOM 735 C CA . ALA A 1 98 ? 11.109 -21.781 -8.32 1 98.44 98 ALA A CA 1
ATOM 736 C C . ALA A 1 98 ? 10.984 -23.203 -7.785 1 98.44 98 ALA A C 1
ATOM 738 O O . ALA A 1 98 ? 11.203 -23.453 -6.594 1 98.44 98 ALA A O 1
ATOM 739 N N . PHE A 1 99 ? 10.609 -24.141 -8.656 1 98.56 99 PHE A N 1
ATOM 740 C CA . PHE A 1 99 ? 10.469 -25.516 -8.211 1 98.56 99 PHE A CA 1
ATOM 741 C C . PHE A 1 99 ? 11.812 -26.234 -8.234 1 98.56 99 PHE A C 1
ATOM 743 O O . PHE A 1 99 ? 11.984 -27.219 -8.953 1 98.56 99 PHE A O 1
ATOM 750 N N . ALA A 1 100 ? 12.758 -25.734 -7.488 1 98.44 100 ALA A N 1
ATOM 751 C CA . ALA A 1 100 ? 14.125 -26.234 -7.383 1 98.44 100 ALA A CA 1
ATOM 752 C C . ALA A 1 100 ? 14.766 -25.812 -6.066 1 98.44 100 ALA A C 1
ATOM 754 O O . ALA A 1 100 ? 14.203 -24.984 -5.332 1 98.44 100 ALA A O 1
ATOM 755 N N . ARG A 1 101 ? 15.922 -26.375 -5.758 1 97.94 101 ARG A N 1
ATOM 756 C CA . ARG A 1 101 ? 16.625 -26.047 -4.523 1 97.94 101 ARG A CA 1
ATOM 757 C C . ARG A 1 101 ? 17.156 -24.609 -4.566 1 97.94 101 ARG A C 1
ATOM 759 O O . ARG A 1 101 ? 17.234 -23.938 -3.535 1 97.94 101 ARG A O 1
ATOM 766 N N . TYR A 1 102 ? 17.594 -24.188 -5.754 1 98.38 102 TYR A N 1
ATOM 767 C CA . TYR A 1 102 ? 18.078 -22.828 -5.961 1 98.38 102 TYR A CA 1
ATOM 768 C C . TYR A 1 102 ? 17.391 -22.188 -7.156 1 98.38 102 TYR A C 1
ATOM 770 O O . TYR A 1 102 ? 17.047 -22.859 -8.133 1 98.38 102 TYR A O 1
ATOM 778 N N . ALA A 1 103 ? 17.188 -20.906 -7.102 1 98.44 103 ALA A N 1
ATOM 779 C CA . ALA A 1 103 ? 16.641 -20.125 -8.195 1 98.44 103 ALA A CA 1
ATOM 780 C C . ALA A 1 103 ? 17.406 -18.812 -8.375 1 98.44 103 ALA A C 1
ATOM 782 O O . ALA A 1 103 ? 17.922 -18.25 -7.398 1 98.44 103 ALA A O 1
ATOM 783 N N . VAL A 1 104 ? 17.516 -18.391 -9.578 1 98.31 104 VAL A N 1
ATOM 784 C CA . VAL A 1 104 ? 18.141 -17.109 -9.898 1 98.31 104 VAL A CA 1
ATOM 785 C C . VAL A 1 104 ? 17.078 -16.094 -10.32 1 98.31 104 VAL A C 1
ATOM 787 O O . VAL A 1 104 ? 16.25 -16.391 -11.203 1 98.31 104 VAL A O 1
ATOM 790 N N . VAL A 1 105 ? 17.094 -14.977 -9.672 1 97.81 105 VAL A N 1
ATOM 791 C CA . VAL A 1 105 ? 16.094 -13.953 -9.93 1 97.81 105 VAL A CA 1
ATOM 792 C C . VAL A 1 105 ? 16.766 -12.586 -10.039 1 97.81 105 VAL A C 1
ATOM 794 O O . VAL A 1 105 ? 17.672 -12.266 -9.273 1 97.81 105 VAL A O 1
ATOM 797 N N . PRO A 1 106 ? 16.375 -11.766 -11.062 1 96.25 106 PRO A N 1
ATOM 798 C CA . PRO A 1 106 ? 16.875 -10.391 -11.07 1 96.25 106 PRO A CA 1
ATOM 799 C C . PRO A 1 106 ? 16.609 -9.664 -9.758 1 96.25 106 PRO A C 1
ATOM 801 O O . PRO A 1 106 ? 15.539 -9.82 -9.164 1 96.25 106 PRO A O 1
ATOM 804 N N . ALA A 1 107 ? 17.578 -8.883 -9.305 1 93.94 107 ALA A N 1
ATOM 805 C CA . ALA A 1 107 ? 17.5 -8.172 -8.031 1 93.94 107 ALA A CA 1
ATOM 806 C C . ALA A 1 107 ? 16.25 -7.305 -7.973 1 93.94 107 ALA A C 1
ATOM 808 O O . ALA A 1 107 ? 15.648 -7.137 -6.906 1 93.94 107 ALA A O 1
ATOM 809 N N . THR A 1 108 ? 15.75 -6.844 -9.086 1 90.31 108 THR A N 1
ATOM 810 C CA . THR A 1 108 ? 14.617 -5.93 -9.164 1 90.31 108 THR A CA 1
ATOM 811 C C . THR A 1 108 ? 13.305 -6.672 -8.93 1 90.31 108 THR A C 1
ATOM 813 O O . THR A 1 108 ? 12.242 -6.051 -8.805 1 90.31 108 THR A O 1
ATOM 816 N N . GLN A 1 109 ? 13.398 -7.98 -8.828 1 94.56 109 GLN A N 1
ATOM 817 C CA . GLN A 1 109 ? 12.203 -8.789 -8.625 1 94.56 109 GLN A CA 1
ATOM 818 C C . GLN A 1 109 ? 12.203 -9.445 -7.246 1 94.56 109 GLN A C 1
ATOM 820 O O . GLN A 1 109 ? 11.383 -10.32 -6.969 1 94.56 109 GLN A O 1
ATOM 825 N N . VAL A 1 110 ? 13.078 -9.008 -6.406 1 96.62 110 VAL A N 1
ATOM 826 C CA . VAL A 1 110 ? 13.25 -9.586 -5.082 1 96.62 110 VAL A CA 1
ATOM 827 C C . VAL A 1 110 ? 12.797 -8.594 -4.016 1 96.62 110 VAL A C 1
ATOM 829 O O . VAL A 1 110 ? 13.094 -7.398 -4.105 1 96.62 110 VAL A O 1
ATOM 832 N N . ALA A 1 111 ? 12.031 -9.062 -3.096 1 96.56 111 ALA A N 1
ATOM 833 C CA . ALA A 1 111 ? 11.625 -8.273 -1.935 1 96.56 111 ALA A CA 1
ATOM 834 C C . ALA A 1 111 ? 11.945 -9.008 -0.634 1 96.56 111 ALA A C 1
ATOM 836 O O . ALA A 1 111 ? 12.109 -10.227 -0.627 1 96.56 111 ALA A O 1
ATOM 837 N N . ALA A 1 112 ? 12.047 -8.234 0.417 1 94.75 112 ALA A N 1
ATOM 838 C CA . ALA A 1 112 ? 12.266 -8.852 1.724 1 94.75 112 ALA A CA 1
ATOM 839 C C . ALA A 1 112 ? 11.055 -9.68 2.145 1 94.75 112 ALA A C 1
ATOM 841 O O . ALA A 1 112 ? 9.914 -9.266 1.944 1 94.75 112 ALA A O 1
ATOM 842 N N . ALA A 1 113 ? 11.336 -10.805 2.662 1 97.12 113 ALA A N 1
ATOM 843 C CA . ALA A 1 113 ? 10.258 -11.594 3.242 1 97.12 113 ALA A CA 1
ATOM 844 C C . ALA A 1 113 ? 9.75 -10.961 4.535 1 97.12 113 ALA A C 1
ATOM 846 O O . ALA A 1 113 ? 10.516 -10.32 5.262 1 97.12 113 ALA A O 1
ATOM 847 N N . PRO A 1 114 ? 8.375 -11.18 4.766 1 94.88 114 PRO A N 1
ATOM 848 C CA . PRO A 1 114 ? 7.906 -10.742 6.086 1 94.88 114 PRO A CA 1
ATOM 849 C C . PRO A 1 114 ? 8.664 -11.414 7.23 1 94.88 114 PRO A C 1
ATOM 851 O O . PRO A 1 114 ? 8.898 -12.625 7.191 1 94.88 114 PRO A O 1
ATOM 854 N N . ALA A 1 115 ? 8.938 -10.672 8.203 1 91.56 115 ALA A N 1
ATOM 855 C CA . ALA A 1 115 ? 9.695 -11.172 9.352 1 91.56 115 ALA A CA 1
ATOM 856 C C . ALA A 1 115 ? 8.852 -12.109 10.203 1 91.56 115 ALA A C 1
ATOM 858 O O . ALA A 1 115 ? 9.375 -13.047 10.812 1 91.56 115 ALA A O 1
ATOM 859 N N . ASN A 1 116 ? 7.594 -11.898 10.219 1 91.38 116 ASN A N 1
ATOM 860 C CA . ASN A 1 116 ? 6.73 -12.617 11.148 1 91.38 116 ASN A CA 1
ATOM 861 C C . ASN A 1 116 ? 6.055 -13.812 10.477 1 91.38 116 ASN A C 1
ATOM 863 O O . ASN A 1 116 ? 5.16 -14.43 11.062 1 91.38 116 ASN A O 1
ATOM 867 N N . LEU A 1 117 ? 6.441 -14.102 9.289 1 96.12 117 LEU A N 1
ATOM 868 C CA . LEU A 1 117 ? 5.934 -15.281 8.602 1 96.12 117 LEU A CA 1
ATOM 869 C C . LEU A 1 117 ? 7.051 -16.297 8.375 1 96.12 117 LEU A C 1
ATOM 871 O O . LEU A 1 117 ? 8.203 -15.922 8.141 1 96.12 11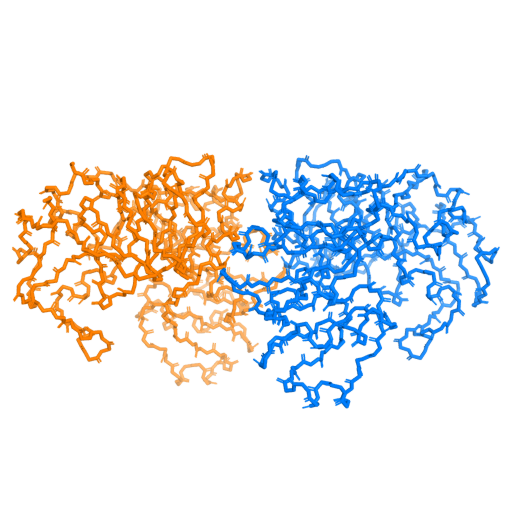7 LEU A O 1
ATOM 875 N N . SER A 1 118 ? 6.66 -17.578 8.492 1 97.88 118 SER A N 1
ATOM 876 C CA . SER A 1 118 ? 7.578 -18.594 7.992 1 97.88 118 SER A CA 1
ATOM 877 C C . SER A 1 118 ? 7.805 -18.438 6.492 1 97.88 118 SER A C 1
ATOM 879 O O . SER A 1 118 ? 6.969 -17.875 5.785 1 97.88 118 SER A O 1
ATOM 881 N N . LEU A 1 119 ? 8.922 -18.938 6.016 1 98.25 119 LEU A N 1
ATOM 882 C CA . LEU A 1 119 ? 9.188 -18.875 4.582 1 98.25 119 LEU A CA 1
ATOM 883 C C . LEU A 1 119 ? 8.195 -19.734 3.809 1 98.25 119 LEU A C 1
ATOM 885 O O . LEU A 1 119 ? 7.891 -19.438 2.648 1 98.25 119 LEU A O 1
ATOM 889 N N . ASP A 1 120 ? 7.613 -20.781 4.473 1 98.31 120 ASP A N 1
ATOM 890 C CA . ASP A 1 120 ? 6.531 -21.547 3.855 1 98.31 120 ASP A CA 1
ATOM 891 C C . ASP A 1 120 ? 5.328 -20.656 3.562 1 98.31 120 ASP A C 1
ATOM 893 O O . ASP A 1 120 ? 4.789 -20.672 2.453 1 98.31 120 ASP A O 1
ATOM 897 N N . GLU A 1 121 ? 4.961 -19.891 4.523 1 98.38 121 GLU A N 1
ATOM 898 C CA . GLU A 1 121 ? 3.846 -18.953 4.348 1 98.38 121 GLU A CA 1
ATOM 899 C C . GLU A 1 121 ? 4.184 -17.875 3.322 1 98.38 121 GLU A C 1
ATOM 901 O O . GLU A 1 121 ? 3.381 -17.594 2.43 1 98.38 121 GLU A O 1
ATOM 906 N N . ALA A 1 122 ? 5.363 -17.359 3.443 1 98.56 122 ALA A N 1
ATOM 907 C CA . ALA A 1 122 ? 5.773 -16.234 2.613 1 98.56 122 ALA A CA 1
ATOM 908 C C . ALA A 1 122 ? 5.793 -16.609 1.136 1 98.56 122 ALA A C 1
ATOM 910 O O . ALA A 1 122 ? 5.516 -15.781 0.27 1 98.56 122 ALA A O 1
ATOM 911 N N . ALA A 1 123 ? 6.039 -17.844 0.846 1 98.75 123 ALA A N 1
ATOM 912 C CA . ALA A 1 123 ? 6.09 -18.312 -0.538 1 98.75 123 ALA A CA 1
ATOM 913 C C . ALA A 1 123 ? 4.734 -18.156 -1.219 1 98.75 123 ALA A C 1
ATOM 915 O O . ALA A 1 123 ? 4.648 -18.125 -2.447 1 98.75 123 ALA A O 1
ATOM 916 N N . GLY A 1 124 ? 3.707 -18.094 -0.42 1 98.62 124 GLY A N 1
ATOM 917 C CA . GLY A 1 124 ? 2.359 -18 -0.957 1 98.62 124 GLY A CA 1
ATOM 918 C C . GLY A 1 124 ? 1.968 -16.594 -1.334 1 98.62 124 GLY A C 1
ATOM 919 O O . GLY A 1 124 ? 0.896 -16.359 -1.901 1 98.62 124 GLY A O 1
ATOM 920 N N . LEU A 1 125 ? 2.805 -15.625 -1.208 1 98.44 125 LEU A N 1
ATOM 921 C CA . LEU A 1 125 ? 2.439 -14.219 -1.299 1 98.44 125 LEU A CA 1
ATOM 922 C C . LEU A 1 125 ? 2.605 -13.703 -2.725 1 98.44 125 LEU A C 1
ATOM 924 O O . LEU A 1 125 ? 1.716 -13.031 -3.258 1 98.44 125 LEU A O 1
ATOM 928 N N . PRO A 1 126 ? 3.699 -13.945 -3.463 1 98.25 126 PRO A N 1
ATOM 929 C CA . PRO A 1 126 ? 4.113 -13.094 -4.578 1 98.25 126 PRO A CA 1
ATOM 930 C C . PRO A 1 126 ? 3.029 -12.953 -5.648 1 98.25 126 PRO A C 1
ATOM 932 O O . PRO A 1 126 ? 2.518 -11.852 -5.875 1 98.25 126 PRO A O 1
ATOM 935 N N . THR A 1 127 ? 2.605 -14.031 -6.188 1 98.12 127 THR A N 1
ATOM 936 C CA . THR A 1 127 ? 1.66 -13.93 -7.289 1 98.12 127 THR A CA 1
ATOM 937 C C . THR A 1 127 ? 0.262 -13.594 -6.777 1 98.12 127 THR A C 1
ATOM 939 O O . THR A 1 127 ? -0.377 -12.664 -7.266 1 98.12 127 THR A O 1
ATOM 942 N N . ALA A 1 128 ? -0.218 -14.297 -5.77 1 98.25 128 ALA A N 1
ATOM 943 C CA . ALA A 1 128 ? -1.606 -14.188 -5.332 1 98.25 128 ALA A CA 1
ATOM 944 C C . ALA A 1 128 ? -1.88 -12.828 -4.695 1 98.25 128 ALA A C 1
ATOM 946 O O . ALA A 1 128 ? -2.768 -12.094 -5.141 1 98.25 128 ALA A O 1
ATOM 947 N N . ALA A 1 129 ? -1.085 -12.477 -3.727 1 98.12 129 ALA A N 1
ATOM 948 C CA . ALA A 1 129 ? -1.276 -11.18 -3.08 1 98.12 129 ALA A CA 1
ATOM 949 C C . ALA A 1 129 ? -0.982 -10.031 -4.047 1 98.12 129 ALA A C 1
ATOM 951 O O . ALA A 1 129 ? -1.668 -9.008 -4.031 1 98.12 129 ALA A O 1
ATOM 952 N N . GLY A 1 130 ? 0.054 -10.203 -4.883 1 97.56 130 GLY A N 1
ATOM 953 C CA . GLY A 1 130 ? 0.373 -9.203 -5.891 1 97.56 130 GLY A CA 1
ATOM 954 C C . GLY A 1 130 ? -0.755 -8.969 -6.875 1 97.56 130 GLY A C 1
ATOM 955 O O . GLY A 1 130 ? -1.051 -7.828 -7.23 1 97.56 130 GLY A O 1
ATOM 956 N N . THR A 1 131 ? -1.354 -10 -7.273 1 98.06 131 THR A N 1
ATOM 957 C CA . THR A 1 131 ? -2.469 -9.906 -8.211 1 98.06 131 THR A CA 1
ATOM 958 C C . THR A 1 131 ? -3.66 -9.203 -7.566 1 98.06 131 THR A C 1
ATOM 960 O O . THR A 1 131 ? -4.305 -8.359 -8.188 1 98.06 131 THR A O 1
ATOM 963 N N . ALA A 1 132 ? -3.971 -9.602 -6.367 1 98.44 132 ALA A N 1
ATOM 964 C CA . ALA A 1 132 ? -5.066 -8.969 -5.641 1 98.44 132 ALA A CA 1
ATOM 965 C C . ALA A 1 132 ? -4.836 -7.461 -5.508 1 98.44 132 ALA A C 1
ATOM 967 O O . ALA A 1 132 ? -5.738 -6.664 -5.77 1 98.44 132 ALA A O 1
ATOM 968 N N . TRP A 1 133 ? -3.643 -7.125 -5.148 1 97.38 133 TRP A N 1
ATOM 969 C CA . TRP A 1 133 ? -3.273 -5.723 -4.988 1 97.38 133 TRP A CA 1
ATOM 970 C C . TRP A 1 133 ? -3.414 -4.965 -6.305 1 97.38 133 TRP A C 1
ATOM 972 O O . TRP A 1 133 ? -4.031 -3.9 -6.355 1 97.38 133 TRP A O 1
ATOM 982 N N . GLN A 1 134 ? -2.846 -5.445 -7.34 1 96.94 134 GLN A N 1
ATOM 983 C CA . GLN A 1 134 ? -2.9 -4.828 -8.656 1 96.94 134 GLN A CA 1
ATOM 984 C C . GLN A 1 134 ? -4.344 -4.625 -9.109 1 96.94 134 GLN A C 1
ATOM 986 O O . GLN A 1 134 ? -4.707 -3.539 -9.57 1 96.94 134 GLN A O 1
ATOM 991 N N . ALA A 1 135 ? -5.141 -5.637 -8.922 1 98.31 135 ALA A N 1
ATOM 992 C CA . ALA A 1 135 ? -6.527 -5.598 -9.375 1 98.31 135 ALA A CA 1
ATOM 993 C C . ALA A 1 135 ? -7.328 -4.547 -8.609 1 98.31 135 ALA A C 1
ATOM 995 O O . ALA A 1 135 ? -8.023 -3.729 -9.219 1 98.31 135 ALA A O 1
ATOM 996 N N . LEU A 1 136 ? -7.199 -4.535 -7.336 1 97.88 136 LEU A N 1
ATOM 997 C CA . LEU A 1 136 ? -8.047 -3.707 -6.492 1 97.88 136 LEU A CA 1
ATOM 998 C C . LEU A 1 136 ? -7.605 -2.248 -6.539 1 97.88 136 LEU A C 1
ATOM 1000 O O . LEU A 1 136 ? -8.438 -1.344 -6.617 1 97.88 136 LEU A O 1
ATOM 1004 N N . PHE A 1 137 ? -6.305 -2.053 -6.598 1 94.75 137 PHE A N 1
ATOM 1005 C CA . PHE A 1 137 ? -5.859 -0.699 -6.293 1 94.75 137 PHE A CA 1
ATOM 1006 C C . PHE A 1 137 ? -5.262 -0.033 -7.527 1 94.75 137 PHE A C 1
ATOM 1008 O O . PHE A 1 137 ? -5.336 1.188 -7.676 1 94.75 137 PHE A O 1
ATOM 1015 N N . GLU A 1 138 ? -4.609 -0.736 -8.375 1 93 138 GLU A N 1
ATOM 1016 C CA . GLU A 1 138 ? -3.947 -0.129 -9.523 1 93 138 GLU A CA 1
ATOM 1017 C C . GLU A 1 138 ? -4.867 -0.108 -10.742 1 93 138 GLU A C 1
ATOM 1019 O O . GLU A 1 138 ? -4.734 0.756 -11.617 1 93 138 GLU A O 1
ATOM 1024 N N . VAL A 1 139 ? -5.848 -1.047 -10.773 1 96.31 139 VAL A N 1
ATOM 1025 C CA . VAL A 1 139 ? -6.707 -1.139 -11.945 1 96.31 139 VAL A CA 1
ATOM 1026 C C . VAL A 1 139 ? -8.109 -0.64 -11.602 1 96.31 139 VAL A C 1
ATOM 1028 O O . VAL A 1 139 ? -8.609 0.307 -12.219 1 96.31 139 VAL A O 1
ATOM 1031 N N . ALA A 1 140 ? -8.695 -1.206 -10.539 1 97.69 140 ALA A N 1
ATOM 1032 C CA . ALA A 1 140 ? -10.062 -0.825 -10.172 1 97.69 140 ALA A CA 1
ATOM 1033 C C . ALA A 1 140 ? -10.07 0.482 -9.383 1 97.69 140 ALA A C 1
ATOM 1035 O O . ALA A 1 140 ? -11.117 1.115 -9.242 1 97.69 140 ALA A O 1
ATOM 1036 N N . HIS A 1 141 ? -8.914 0.794 -8.836 1 94.5 141 HIS A N 1
ATOM 1037 C CA . HIS A 1 141 ? -8.805 1.986 -8 1 94.5 141 HIS A CA 1
ATOM 1038 C C . HIS A 1 141 ? -9.883 2.01 -6.926 1 94.5 141 HIS A C 1
ATOM 1040 O O . HIS A 1 141 ? -10.578 3.014 -6.762 1 94.5 141 HIS A O 1
ATOM 1046 N N . LEU A 1 142 ? -9.977 0.943 -6.25 1 95.69 142 LEU A N 1
ATOM 1047 C CA . LEU A 1 142 ? -10.961 0.787 -5.18 1 95.69 142 LEU A CA 1
ATOM 1048 C C . LEU A 1 142 ? -10.773 1.858 -4.113 1 95.69 142 LEU A C 1
ATOM 1050 O O . LEU A 1 142 ? -9.648 2.119 -3.678 1 95.69 142 LEU A O 1
ATOM 1054 N N . LYS A 1 143 ? -11.906 2.447 -3.711 1 91.5 143 LYS A N 1
ATOM 1055 C CA . LYS A 1 143 ? -11.883 3.514 -2.713 1 91.5 143 LYS A CA 1
ATOM 1056 C C . LYS A 1 143 ? -12.633 3.105 -1.449 1 91.5 143 LYS A C 1
ATOM 1058 O O . LYS A 1 143 ? -13.523 2.26 -1.498 1 91.5 143 LYS A O 1
ATOM 1063 N N . CYS A 1 144 ? -12.258 3.719 -0.394 1 90.19 144 CYS A N 1
ATOM 1064 C CA . CYS A 1 144 ? -12.969 3.559 0.869 1 90.19 144 CYS A CA 1
ATOM 1065 C C . CYS A 1 144 ? -14.453 3.84 0.696 1 90.19 144 CYS A C 1
ATOM 1067 O O . CYS A 1 144 ? -14.836 4.793 0.011 1 90.19 144 CYS A O 1
ATOM 1069 N N . GLY A 1 145 ? -15.242 2.949 1.266 1 89.5 145 GLY A N 1
ATOM 1070 C CA . GLY A 1 145 ? -16.672 3.158 1.23 1 89.5 145 GLY A CA 1
ATOM 1071 C C . GLY A 1 145 ? -17.344 2.508 0.034 1 89.5 145 GLY A C 1
ATOM 1072 O O . GLY A 1 145 ? -18.562 2.291 0.036 1 89.5 145 GLY A O 1
ATOM 1073 N N . GLN A 1 146 ? -16.594 2.221 -1.009 1 94.19 146 GLN A N 1
ATOM 1074 C CA . GLN A 1 146 ? -17.141 1.53 -2.172 1 94.19 146 GLN A CA 1
ATOM 1075 C C . GLN A 1 146 ? -17.422 0.065 -1.857 1 94.19 146 GLN A C 1
ATOM 1077 O O . GLN A 1 146 ? -16.859 -0.495 -0.917 1 94.19 146 GLN A O 1
ATOM 1082 N N . THR A 1 147 ? -18.312 -0.468 -2.619 1 97 147 THR A N 1
ATOM 1083 C CA . THR A 1 147 ? -18.656 -1.879 -2.486 1 97 147 THR A CA 1
ATOM 1084 C C . THR A 1 147 ? -17.906 -2.719 -3.518 1 97 147 THR A C 1
ATOM 1086 O O . THR A 1 147 ? -17.906 -2.393 -4.707 1 97 147 THR A O 1
ATOM 1089 N N . VAL A 1 148 ? -17.266 -3.773 -3.029 1 98.62 148 VAL A N 1
ATOM 1090 C CA . VAL A 1 148 ? -16.562 -4.676 -3.932 1 98.62 148 VAL A CA 1
ATOM 1091 C C . VAL A 1 148 ? -17.094 -6.102 -3.754 1 98.62 148 VAL A C 1
ATOM 1093 O O . VAL A 1 148 ? -17.359 -6.535 -2.631 1 98.62 148 VAL A O 1
ATOM 1096 N N . LEU A 1 149 ? -17.344 -6.793 -4.887 1 98.88 149 LEU A N 1
ATOM 1097 C CA . LEU A 1 149 ? -17.656 -8.219 -4.898 1 98.88 149 LEU A CA 1
ATOM 1098 C C . LEU A 1 149 ? -16.453 -9.031 -5.367 1 98.88 149 LEU A C 1
ATOM 1100 O O . LEU A 1 149 ? -15.961 -8.836 -6.48 1 98.88 149 LEU A O 1
ATOM 1104 N N . ILE A 1 150 ? -16.031 -9.875 -4.516 1 98.88 150 ILE A N 1
ATOM 1105 C CA . ILE A 1 150 ? -14.891 -10.742 -4.809 1 98.88 150 ILE A CA 1
ATOM 1106 C C . ILE A 1 150 ? -15.367 -12.18 -4.996 1 98.88 150 ILE A C 1
ATOM 1108 O O . ILE A 1 150 ? -15.82 -12.82 -4.043 1 98.88 150 ILE A O 1
ATOM 1112 N N . HIS A 1 151 ? -15.234 -12.68 -6.234 1 98.56 151 HIS A N 1
ATOM 1113 C CA . HIS A 1 151 ? -15.609 -14.07 -6.469 1 98.56 151 HIS A CA 1
ATOM 1114 C C . HIS A 1 151 ? -14.523 -15.023 -5.988 1 98.56 151 HIS A C 1
ATOM 1116 O O . HIS A 1 151 ? -13.336 -14.742 -6.137 1 98.56 151 HIS A O 1
ATOM 1122 N N . ALA A 1 152 ? -14.984 -16.234 -5.52 1 97.94 152 ALA A N 1
ATOM 1123 C CA . ALA A 1 152 ? -14.086 -17.266 -5.008 1 97.94 152 ALA A CA 1
ATOM 1124 C C . ALA A 1 152 ? -13.172 -16.703 -3.92 1 97.94 152 ALA A C 1
ATOM 1126 O O . ALA A 1 152 ? -11.945 -16.828 -4 1 97.94 152 ALA A O 1
ATOM 1127 N N . GLY A 1 153 ? -13.812 -16.234 -2.816 1 98.38 153 GLY A N 1
ATOM 1128 C CA . GLY A 1 153 ? -13.117 -15.492 -1.771 1 98.38 153 GLY A CA 1
ATOM 1129 C C . GLY A 1 153 ? -12.156 -16.344 -0.971 1 98.38 153 GLY A C 1
ATOM 1130 O O . GLY A 1 153 ? -11.297 -15.828 -0.258 1 98.38 153 GLY A O 1
ATOM 1131 N N . ALA A 1 154 ? -12.242 -17.656 -1.122 1 98.06 154 ALA A N 1
ATOM 1132 C CA . ALA A 1 154 ? -11.391 -18.547 -0.349 1 98.06 154 ALA A CA 1
ATOM 1133 C C . ALA A 1 154 ? -10.188 -19 -1.171 1 98.06 154 ALA A C 1
ATOM 1135 O O . ALA A 1 154 ? -9.305 -19.703 -0.66 1 98.06 154 ALA A O 1
ATOM 1136 N N . GLY A 1 155 ? -10.148 -18.609 -2.402 1 97.69 155 GLY A N 1
ATOM 1137 C CA . GLY A 1 155 ? -9.07 -19.047 -3.279 1 97.69 155 GLY A CA 1
ATOM 1138 C C . GLY A 1 155 ? -7.773 -18.297 -3.035 1 97.69 155 GLY A C 1
ATOM 1139 O O . GLY A 1 155 ? -7.656 -17.547 -2.072 1 97.69 155 GLY A O 1
ATOM 1140 N N . GLY A 1 156 ? -6.777 -18.562 -3.883 1 97.44 156 GLY A N 1
ATOM 1141 C CA . GLY A 1 156 ? -5.473 -17.922 -3.75 1 97.44 156 GLY A CA 1
ATOM 1142 C C . GLY A 1 156 ? -5.531 -16.406 -3.822 1 97.44 156 GLY A C 1
ATOM 1143 O O . GLY A 1 156 ? -5.203 -15.727 -2.852 1 97.44 156 GLY A O 1
ATOM 1144 N N . VAL A 1 157 ? -6.043 -15.875 -4.91 1 98.38 157 VAL A N 1
ATOM 1145 C CA . VAL A 1 157 ? -6.141 -14.43 -5.102 1 98.38 157 VAL A CA 1
ATOM 1146 C C . VAL A 1 157 ? -7.297 -13.875 -4.277 1 98.38 157 VAL A C 1
ATOM 1148 O O . VAL A 1 157 ? -7.16 -12.836 -3.623 1 98.38 157 VAL A O 1
ATOM 1151 N N . GLY A 1 158 ? -8.383 -14.602 -4.191 1 98.62 158 GLY A N 1
ATOM 1152 C CA . GLY A 1 158 ? -9.578 -14.141 -3.506 1 98.62 158 GLY A CA 1
ATOM 1153 C C . GLY A 1 158 ? -9.367 -13.914 -2.021 1 98.62 158 GLY A C 1
ATOM 1154 O O . GLY A 1 158 ? -9.844 -12.922 -1.465 1 98.62 158 GLY A O 1
ATOM 1155 N N . SER A 1 159 ? -8.656 -14.781 -1.391 1 98.69 159 SER A N 1
ATOM 1156 C CA . SER A 1 159 ? -8.445 -14.68 0.05 1 98.69 159 SER A CA 1
ATOM 1157 C C . SER A 1 159 ? -7.645 -13.438 0.404 1 98.69 159 SER A C 1
ATOM 1159 O O . SER A 1 159 ? -7.895 -12.797 1.431 1 98.69 159 SER A O 1
ATOM 1161 N N . PHE A 1 160 ? -6.695 -13.078 -0.423 1 98.56 160 PHE A N 1
ATOM 1162 C CA . PHE A 1 160 ? -5.941 -11.852 -0.199 1 98.56 160 PHE A CA 1
ATOM 1163 C C . PHE A 1 160 ? -6.785 -10.633 -0.538 1 98.56 160 PHE A C 1
ATOM 1165 O O . PHE A 1 160 ? -6.719 -9.609 0.156 1 98.56 160 PHE A O 1
ATOM 1172 N N . ALA A 1 161 ? -7.574 -10.734 -1.576 1 98.75 161 ALA A N 1
ATOM 1173 C CA . ALA A 1 161 ? -8.398 -9.609 -2.014 1 98.75 161 ALA A CA 1
ATOM 1174 C C . ALA A 1 161 ? -9.398 -9.211 -0.931 1 98.75 161 ALA A C 1
ATOM 1176 O O . ALA A 1 161 ? -9.625 -8.023 -0.693 1 98.75 161 ALA A O 1
ATOM 1177 N N . VAL A 1 162 ? -9.992 -10.188 -0.266 1 98.69 162 VAL A N 1
ATOM 1178 C CA . VAL A 1 162 ? -10.945 -9.922 0.808 1 98.69 162 VAL A CA 1
ATOM 1179 C C . VAL A 1 162 ? -10.258 -9.133 1.921 1 98.69 162 VAL A C 1
ATOM 1181 O O . VAL A 1 162 ? -10.789 -8.117 2.387 1 98.69 162 VAL A O 1
ATOM 1184 N N . GLN A 1 163 ? -9.094 -9.539 2.285 1 97.5 163 GLN A N 1
ATOM 1185 C CA . GLN A 1 163 ? -8.367 -8.898 3.371 1 97.5 163 GLN A CA 1
ATOM 1186 C C . GLN A 1 163 ? -7.945 -7.48 2.984 1 97.5 163 GLN A C 1
ATOM 1188 O O . GLN A 1 163 ? -8.094 -6.547 3.773 1 97.5 163 GLN A O 1
ATOM 1193 N N . LEU A 1 164 ? -7.438 -7.332 1.755 1 97.5 164 LEU A N 1
ATOM 1194 C CA . LEU A 1 164 ? -6.969 -6.039 1.277 1 97.5 164 LEU A CA 1
ATOM 1195 C C . LEU A 1 164 ? -8.125 -5.055 1.145 1 97.5 164 LEU A C 1
ATOM 1197 O O . LEU A 1 164 ? -7.988 -3.877 1.479 1 97.5 164 LEU A O 1
ATOM 1201 N N . ALA A 1 165 ? -9.242 -5.531 0.655 1 97.56 165 ALA A N 1
ATOM 1202 C CA . ALA A 1 165 ? -10.422 -4.68 0.534 1 97.56 165 ALA A CA 1
ATOM 1203 C C . ALA A 1 165 ? -10.883 -4.188 1.901 1 97.56 165 ALA A C 1
ATOM 1205 O O . ALA A 1 165 ? -11.219 -3.014 2.064 1 97.56 165 ALA A O 1
ATOM 1206 N N . ARG A 1 166 ? -10.859 -5.07 2.848 1 93.75 166 ARG A N 1
ATOM 1207 C CA . ARG A 1 166 ? -11.219 -4.691 4.211 1 93.75 166 ARG A CA 1
ATOM 1208 C C . ARG A 1 166 ? -10.281 -3.615 4.746 1 93.75 166 ARG A C 1
ATOM 1210 O O . ARG A 1 166 ? -10.734 -2.623 5.324 1 93.75 166 ARG A O 1
ATOM 1217 N N . LEU A 1 167 ? -9.039 -3.846 4.559 1 91.38 167 LEU A N 1
ATOM 1218 C CA . LEU A 1 167 ? -8.031 -2.898 5.035 1 91.38 167 LEU A CA 1
ATOM 1219 C C . LEU A 1 167 ? -8.234 -1.529 4.395 1 91.38 167 LEU A C 1
ATOM 1221 O O . LEU A 1 167 ? -7.984 -0.501 5.027 1 91.38 167 LEU A O 1
ATOM 1225 N N . ALA A 1 168 ? -8.727 -1.544 3.146 1 92.31 168 ALA A N 1
ATOM 1226 C CA . ALA A 1 168 ? -8.938 -0.311 2.393 1 92.31 168 ALA A CA 1
ATOM 1227 C C . ALA A 1 168 ? -10.211 0.395 2.848 1 92.31 168 ALA A C 1
ATOM 1229 O O . ALA A 1 168 ? -10.469 1.539 2.461 1 92.31 168 ALA A O 1
ATOM 1230 N N . GLY A 1 169 ? -11.07 -0.284 3.643 1 90.81 169 GLY A N 1
ATOM 1231 C CA . GLY A 1 169 ? -12.297 0.321 4.145 1 90.81 169 GLY A CA 1
ATOM 1232 C C . GLY A 1 169 ? -13.477 0.145 3.209 1 90.81 169 GLY A C 1
ATOM 1233 O O . GLY A 1 169 ? -14.469 0.87 3.311 1 90.81 169 GLY A O 1
ATOM 1234 N N . ALA A 1 170 ? -13.344 -0.753 2.275 1 93.94 170 ALA A N 1
ATOM 1235 C CA . ALA A 1 170 ? -14.461 -1.039 1.37 1 93.94 170 ALA A CA 1
ATOM 1236 C C . ALA A 1 170 ? -15.484 -1.953 2.033 1 93.94 170 ALA A C 1
ATOM 1238 O O . ALA A 1 170 ? -15.164 -2.668 2.984 1 93.94 170 ALA A O 1
ATOM 1239 N N . ARG A 1 171 ? -16.719 -1.79 1.576 1 95.25 171 ARG A N 1
ATOM 1240 C CA . ARG A 1 171 ? -17.688 -2.842 1.867 1 95.25 171 ARG A CA 1
ATOM 1241 C C . ARG A 1 171 ? -17.406 -4.086 1.033 1 95.25 171 ARG A C 1
ATOM 1243 O O . ARG A 1 171 ? -17.578 -4.074 -0.188 1 95.25 171 ARG A O 1
ATOM 1250 N N . THR A 1 172 ? -17.078 -5.184 1.726 1 97.88 172 THR A N 1
ATOM 1251 C CA . THR A 1 172 ? -16.531 -6.344 1.04 1 97.88 172 THR A CA 1
ATOM 1252 C C . THR A 1 172 ? -17.547 -7.473 0.97 1 97.88 172 THR A C 1
ATOM 1254 O O . THR A 1 172 ? -17.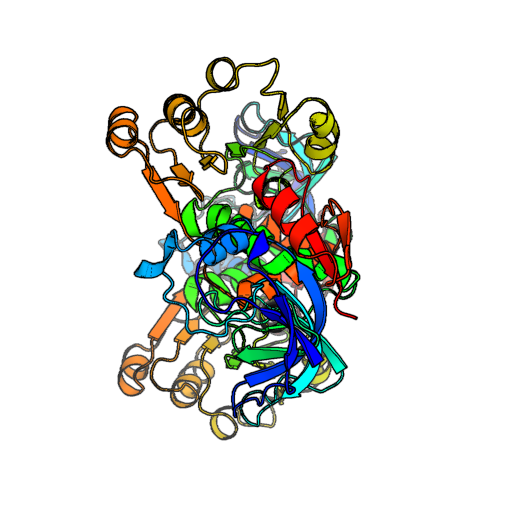922 -8.047 1.995 1 97.88 172 THR A O 1
ATOM 1257 N N . LEU A 1 173 ? -18.016 -7.766 -0.257 1 98.62 173 LEU A N 1
ATOM 1258 C CA . LEU A 1 173 ? -18.828 -8.93 -0.565 1 98.62 173 LEU A CA 1
ATOM 1259 C C . LEU A 1 173 ? -17.984 -10.023 -1.228 1 98.62 173 LEU A C 1
ATOM 1261 O O . LEU A 1 173 ? -17.094 -9.727 -2.012 1 98.62 173 LEU A O 1
ATOM 1265 N N . ALA A 1 174 ? -18.312 -11.273 -0.826 1 98.75 174 ALA A N 1
ATOM 1266 C CA . ALA A 1 174 ? -17.531 -12.352 -1.437 1 98.75 174 ALA A CA 1
ATOM 1267 C C . ALA A 1 174 ? -18.406 -13.594 -1.642 1 98.75 174 ALA A C 1
ATOM 1269 O O . ALA A 1 174 ? -19.375 -13.812 -0.907 1 98.75 174 ALA A O 1
ATOM 1270 N N . THR A 1 175 ? -18.125 -14.32 -2.695 1 98.56 175 THR A N 1
ATOM 1271 C CA . THR A 1 175 ? -18.719 -15.641 -2.848 1 98.56 175 THR A CA 1
ATOM 1272 C C . THR A 1 175 ? -17.75 -16.734 -2.408 1 98.56 175 THR A C 1
ATOM 1274 O O . THR A 1 175 ? -16.531 -16.578 -2.539 1 98.56 175 THR A O 1
ATOM 1277 N N . ALA A 1 176 ? -18.312 -17.734 -1.896 1 97.94 176 ALA A N 1
ATOM 1278 C CA . ALA A 1 176 ? -17.547 -18.922 -1.494 1 97.94 176 ALA A CA 1
ATOM 1279 C C . ALA A 1 176 ? -18.438 -20.156 -1.435 1 97.94 176 ALA A C 1
ATOM 1281 O O . ALA A 1 176 ? -19.656 -20.047 -1.405 1 97.94 176 ALA A O 1
ATOM 1282 N N . SER A 1 177 ? -17.781 -21.344 -1.486 1 95.5 177 SER A N 1
ATOM 1283 C CA . SER A 1 177 ? -18.531 -22.562 -1.246 1 95.5 177 SER A CA 1
ATOM 1284 C C . SER A 1 177 ? -18.859 -22.734 0.234 1 95.5 177 SER A C 1
ATOM 1286 O O . SER A 1 177 ? -18.188 -22.172 1.093 1 95.5 177 SER A O 1
ATOM 1288 N N . GLY A 1 178 ? -19.875 -23.531 0.586 1 91.5 178 GLY A N 1
ATOM 1289 C CA . GLY A 1 178 ? -20.438 -23.688 1.917 1 91.5 178 GLY A CA 1
ATOM 1290 C C . GLY A 1 178 ? -19.375 -23.844 2.996 1 91.5 178 GLY A C 1
ATOM 1291 O O . GLY A 1 178 ? -19.297 -23.031 3.922 1 91.5 178 GLY A O 1
ATOM 1292 N N . PRO A 1 179 ? -18.453 -24.766 2.877 1 94.44 179 PRO A N 1
ATOM 1293 C CA . PRO A 1 179 ? -17.453 -25.016 3.92 1 94.44 179 PRO A CA 1
ATOM 1294 C C . PRO A 1 179 ? -16.5 -23.844 4.125 1 94.44 179 PRO A C 1
ATOM 1296 O O . PRO A 1 179 ? -15.812 -23.766 5.145 1 94.44 179 PRO A O 1
ATOM 1299 N N . ASN A 1 180 ? -16.453 -22.859 3.139 1 97.19 180 ASN A N 1
ATOM 1300 C CA . ASN A 1 180 ? -15.461 -21.797 3.186 1 97.19 180 ASN A CA 1
ATOM 1301 C C . ASN A 1 180 ? -16.094 -20.469 3.619 1 97.19 180 ASN A C 1
ATOM 1303 O O . ASN A 1 180 ? -15.406 -19.453 3.75 1 97.19 180 ASN A O 1
ATOM 1307 N N . VAL A 1 181 ? -17.359 -20.484 3.924 1 97.56 181 VAL A N 1
ATOM 1308 C CA . VAL A 1 181 ? -18.094 -19.25 4.258 1 97.56 181 VAL A CA 1
ATOM 1309 C C . VAL A 1 181 ? -17.5 -18.641 5.523 1 97.56 181 VAL A C 1
ATOM 1311 O O . VAL A 1 181 ? -17.203 -17.438 5.555 1 97.56 181 VAL A O 1
ATOM 1314 N N . GLU A 1 182 ? -17.266 -19.422 6.477 1 97.81 182 GLU A N 1
ATOM 1315 C CA . GLU A 1 182 ? -16.75 -18.906 7.742 1 97.81 182 GLU A CA 1
ATOM 1316 C C . GLU A 1 182 ? -15.328 -18.359 7.586 1 97.81 182 GLU A C 1
ATOM 1318 O O . GLU A 1 182 ? -14.977 -17.344 8.188 1 97.81 182 GLU A O 1
ATOM 1323 N N . LEU A 1 183 ? -14.562 -19.062 6.809 1 97.81 183 LEU A N 1
ATOM 1324 C CA . LEU A 1 183 ? -13.211 -18.594 6.547 1 97.81 183 LEU A CA 1
ATOM 1325 C C . LEU A 1 183 ? -13.227 -17.203 5.906 1 97.81 183 LEU A C 1
ATOM 1327 O O . LEU A 1 183 ? -12.523 -16.297 6.363 1 97.81 183 LEU A O 1
ATOM 1331 N N . VAL A 1 184 ? -13.992 -17.047 4.93 1 98.5 184 VAL A N 1
ATOM 1332 C CA . VAL A 1 184 ? -14.031 -15.805 4.164 1 98.5 184 VAL A CA 1
ATOM 1333 C C . VAL A 1 184 ? -14.578 -14.68 5.035 1 98.5 184 VAL A C 1
ATOM 1335 O O . VAL A 1 184 ? -14.102 -13.539 4.961 1 98.5 184 VAL A O 1
ATOM 1338 N N . ARG A 1 185 ? -15.492 -14.969 5.887 1 98 185 ARG A N 1
ATOM 1339 C CA . ARG A 1 185 ? -15.992 -14 6.855 1 98 185 ARG A CA 1
ATOM 1340 C C . ARG A 1 185 ? -14.891 -13.562 7.812 1 98 185 ARG A C 1
ATOM 1342 O O . ARG A 1 185 ? -14.711 -12.367 8.062 1 98 185 ARG A O 1
ATOM 1349 N N . ARG A 1 186 ? -14.172 -14.531 8.281 1 97.06 186 ARG A N 1
ATOM 1350 C CA . ARG A 1 186 ? -13.086 -14.25 9.219 1 97.06 186 ARG A CA 1
ATOM 1351 C C . ARG A 1 186 ? -12.008 -13.391 8.562 1 97.06 186 ARG A C 1
ATOM 1353 O O . ARG A 1 186 ? -11.391 -12.555 9.227 1 97.06 186 ARG A O 1
ATOM 1360 N N . LEU A 1 187 ? -11.883 -13.547 7.289 1 97.19 187 LEU A N 1
ATOM 1361 C CA . LEU A 1 187 ? -10.867 -12.789 6.57 1 97.19 187 LEU A CA 1
ATOM 1362 C C . LEU A 1 187 ? -11.289 -11.336 6.406 1 97.19 187 LEU A C 1
ATOM 1364 O O . LEU A 1 187 ? -10.461 -10.477 6.082 1 97.19 187 LEU A O 1
ATOM 1368 N N . GLY A 1 188 ? -12.641 -11.078 6.508 1 95.56 188 GLY A N 1
ATOM 1369 C CA . GLY A 1 188 ? -13.008 -9.672 6.551 1 95.56 188 GLY A CA 1
ATOM 1370 C C . GLY A 1 188 ? -14.195 -9.336 5.672 1 95.56 188 GLY A C 1
ATOM 1371 O O . GLY A 1 188 ? -14.586 -8.172 5.562 1 95.56 188 GLY A O 1
ATOM 1372 N N . ALA A 1 189 ? -14.781 -10.328 5.059 1 97.94 189 ALA A N 1
ATOM 1373 C CA . ALA A 1 189 ? -15.945 -10.055 4.227 1 97.94 189 ALA A CA 1
ATOM 1374 C C . ALA A 1 189 ? -17.141 -9.609 5.078 1 97.94 189 ALA A C 1
ATOM 1376 O O . ALA A 1 189 ? -17.406 -10.195 6.133 1 97.94 189 ALA A O 1
ATOM 1377 N N . ASP A 1 190 ? -17.797 -8.562 4.609 1 95.62 190 ASP A N 1
ATOM 1378 C CA . ASP A 1 190 ? -19 -8.078 5.285 1 95.62 190 ASP A CA 1
ATOM 1379 C C . ASP A 1 190 ? -20.188 -9 5.016 1 95.62 190 ASP A C 1
ATOM 1381 O O . ASP A 1 190 ? -21.062 -9.156 5.867 1 95.62 190 ASP A O 1
ATOM 1385 N N . GLN A 1 191 ? -20.219 -9.531 3.857 1 97.5 191 GLN A N 1
ATOM 1386 C CA . GLN A 1 191 ? -21.234 -10.484 3.43 1 97.5 191 GLN A CA 1
ATOM 1387 C C . GLN A 1 191 ? -20.625 -11.586 2.564 1 97.5 191 GLN A C 1
ATOM 1389 O O . GLN A 1 191 ? -19.828 -11.305 1.669 1 97.5 191 GLN A O 1
ATOM 1394 N N . VAL A 1 192 ? -20.984 -12.805 2.947 1 98.5 192 VAL A N 1
ATOM 1395 C CA . VAL A 1 192 ? -20.516 -13.945 2.168 1 98.5 192 VAL A CA 1
ATOM 1396 C C . VAL A 1 192 ? -21.719 -14.688 1.574 1 98.5 192 VAL A C 1
ATOM 1398 O O . VAL A 1 192 ? -22.672 -14.992 2.281 1 98.5 192 VAL A O 1
ATOM 1401 N N . ILE A 1 193 ? -21.672 -14.898 0.289 1 98.38 193 ILE A N 1
ATOM 1402 C CA . ILE A 1 193 ? -22.719 -15.633 -0.417 1 98.38 193 ILE A CA 1
ATOM 1403 C C . ILE A 1 193 ? -22.219 -17.031 -0.786 1 98.38 193 ILE A C 1
ATOM 1405 O O . ILE A 1 193 ? -21.25 -17.172 -1.536 1 98.38 193 ILE A O 1
ATOM 1409 N N . ASP A 1 194 ? -22.906 -18.062 -0.28 1 97.88 194 ASP A N 1
ATOM 1410 C CA . ASP A 1 194 ? -22.609 -19.422 -0.693 1 97.88 194 ASP A CA 1
ATOM 1411 C C . ASP A 1 194 ? -23.156 -19.703 -2.094 1 97.88 194 ASP A C 1
ATOM 1413 O O . ASP A 1 194 ? -24.359 -19.922 -2.27 1 97.88 194 ASP A O 1
ATOM 1417 N N . TYR A 1 195 ? -22.25 -19.75 -3.025 1 94.81 195 TYR A N 1
ATOM 1418 C CA . TYR A 1 195 ? -22.672 -19.812 -4.418 1 94.81 195 TYR A CA 1
ATOM 1419 C C . TYR A 1 195 ? -23.281 -21.172 -4.75 1 94.81 195 TYR A C 1
ATOM 1421 O O . TYR A 1 195 ? -23.859 -21.344 -5.824 1 94.81 195 TYR A O 1
ATOM 1429 N N . ARG A 1 196 ? -23.203 -22.156 -3.838 1 94.38 196 ARG A N 1
ATOM 1430 C CA . ARG A 1 196 ? -23.828 -23.469 -4.055 1 94.38 196 ARG A CA 1
ATOM 1431 C C . ARG A 1 196 ? -25.312 -23.422 -3.758 1 94.38 196 ARG A C 1
ATOM 1433 O O . ARG A 1 196 ? -26.094 -24.219 -4.312 1 94.38 196 ARG A O 1
ATOM 1440 N N . THR A 1 197 ? -25.672 -22.469 -2.979 1 95.94 197 THR A N 1
ATOM 1441 C CA . THR A 1 197 ? -27.062 -22.484 -2.521 1 95.94 197 THR A CA 1
ATOM 1442 C C . THR A 1 197 ? -27.75 -21.156 -2.826 1 95.94 197 THR A C 1
ATOM 1444 O O . THR A 1 197 ? -28.969 -21.047 -2.775 1 95.94 197 THR A O 1
ATOM 1447 N N . GLU A 1 198 ? -26.953 -20.172 -3.068 1 95.62 198 GLU A N 1
ATOM 1448 C CA . GLU A 1 198 ? -27.5 -18.844 -3.291 1 95.62 198 GLU A CA 1
ATOM 1449 C C . GLU A 1 198 ? -27.047 -18.266 -4.633 1 95.62 198 GLU A C 1
ATOM 1451 O O . GLU A 1 198 ? -25.953 -18.578 -5.105 1 95.62 198 GLU A O 1
ATOM 1456 N N . ASP A 1 199 ? -27.938 -17.453 -5.156 1 96.19 199 ASP A N 1
ATOM 1457 C CA . ASP A 1 199 ? -27.641 -16.703 -6.379 1 96.19 199 ASP A CA 1
ATOM 1458 C C . ASP A 1 199 ? -27.234 -15.273 -6.066 1 96.19 199 ASP A C 1
ATOM 1460 O O . ASP A 1 199 ? -28.078 -14.422 -5.789 1 96.19 199 ASP A O 1
ATOM 1464 N N . PHE A 1 200 ? -25.906 -15.008 -6.293 1 97.31 200 PHE A N 1
ATOM 1465 C CA . PHE A 1 200 ? -25.406 -13.688 -5.93 1 97.31 200 PHE A CA 1
ATOM 1466 C C . PHE A 1 200 ? -26.031 -12.609 -6.805 1 97.31 200 PHE A C 1
ATOM 1468 O O . PHE A 1 200 ? -26.219 -11.477 -6.359 1 97.31 200 PHE A O 1
ATOM 1475 N N . SER A 1 201 ? -26.359 -12.93 -8.109 1 96.94 201 SER A N 1
ATOM 1476 C CA . SER A 1 201 ? -26.875 -11.938 -9.055 1 96.94 201 SER A CA 1
ATOM 1477 C C . SER A 1 201 ? -28.297 -11.523 -8.703 1 96.94 201 SER A C 1
ATOM 1479 O O . SER A 1 201 ? -28.75 -10.461 -9.125 1 96.94 201 SER A O 1
ATOM 1481 N N . ALA A 1 202 ? -28.969 -12.312 -7.961 1 96.12 202 ALA A N 1
ATOM 1482 C CA . ALA A 1 202 ? -30.328 -11.992 -7.5 1 96.12 202 ALA A CA 1
ATOM 1483 C C . ALA A 1 202 ? -30.281 -11.18 -6.211 1 96.12 202 ALA A C 1
ATOM 1485 O O . ALA A 1 202 ? -31.203 -10.414 -5.922 1 96.12 202 ALA A O 1
ATOM 1486 N N . LYS A 1 203 ? -29.203 -11.297 -5.504 1 95.56 203 LYS A N 1
ATOM 1487 C CA . LYS A 1 203 ? -29.125 -10.734 -4.16 1 95.56 203 LYS A CA 1
ATOM 1488 C C . LYS A 1 203 ? -28.406 -9.391 -4.168 1 95.56 203 LYS A C 1
ATOM 1490 O O . LYS A 1 203 ? -28.562 -8.586 -3.248 1 95.56 203 LYS A O 1
ATOM 1495 N N . LEU A 1 204 ? -27.578 -9.227 -5.184 1 97.31 204 LEU A N 1
ATOM 1496 C CA . LEU A 1 204 ? -26.703 -8.07 -5.148 1 97.31 204 LEU A CA 1
ATOM 1497 C C . LEU A 1 204 ? -27 -7.125 -6.309 1 97.31 204 LEU A C 1
ATOM 1499 O O . LEU A 1 204 ? -27.328 -7.57 -7.406 1 97.31 204 LEU A O 1
ATOM 1503 N N . SER A 1 205 ? -26.891 -5.883 -6.051 1 97.12 205 SER A N 1
ATOM 1504 C CA . SER A 1 205 ? -26.953 -4.824 -7.051 1 97.12 205 SER A CA 1
ATOM 1505 C C . SER A 1 205 ? -26.188 -3.586 -6.598 1 97.12 205 SER A C 1
ATOM 1507 O O . SER A 1 205 ? -25.844 -3.457 -5.422 1 97.12 205 SER A O 1
ATOM 1509 N N . GLY A 1 206 ? -25.797 -2.799 -7.543 1 97.31 206 GLY A N 1
ATOM 1510 C CA . GLY A 1 206 ? -25.203 -1.513 -7.223 1 97.31 206 GLY A CA 1
ATOM 1511 C C . GLY A 1 206 ? -23.75 -1.623 -6.781 1 97.31 206 GLY A C 1
ATOM 1512 O O . GLY A 1 206 ? -23.234 -0.729 -6.109 1 97.31 206 GLY A O 1
ATOM 1513 N N . VAL A 1 207 ? -23.094 -2.646 -7.129 1 98.31 207 VAL A N 1
ATOM 1514 C CA . VAL A 1 207 ? -21.703 -2.893 -6.746 1 98.31 207 VAL A CA 1
ATOM 1515 C C . VAL A 1 207 ? -20.781 -1.994 -7.562 1 98.31 207 VAL A C 1
ATOM 1517 O O . VAL A 1 207 ? -20.984 -1.806 -8.766 1 98.31 207 VAL A O 1
ATOM 1520 N N . ASP A 1 208 ? -19.719 -1.465 -6.902 1 98.31 208 ASP A N 1
ATOM 1521 C CA . ASP A 1 208 ? -18.797 -0.563 -7.578 1 98.31 208 ASP A CA 1
ATOM 1522 C C . ASP A 1 208 ? -17.734 -1.345 -8.359 1 98.31 208 ASP A C 1
ATOM 1524 O O . ASP A 1 208 ? -17.359 -0.954 -9.461 1 98.31 208 ASP A O 1
ATOM 1528 N N . VAL A 1 209 ? -17.25 -2.416 -7.738 1 98.81 209 VAL A N 1
ATOM 1529 C CA . VAL A 1 209 ? -16.141 -3.18 -8.305 1 98.81 209 VAL A CA 1
ATOM 1530 C C . VAL A 1 209 ? -16.438 -4.676 -8.195 1 98.81 209 VAL A C 1
ATOM 1532 O O . VAL A 1 209 ? -16.922 -5.141 -7.156 1 98.81 209 VAL A O 1
ATOM 1535 N N . VAL A 1 210 ? -16.156 -5.414 -9.258 1 98.88 210 VAL A N 1
ATOM 1536 C CA . VAL A 1 210 ? -16.156 -6.875 -9.227 1 98.88 210 VAL A CA 1
ATOM 1537 C C . VAL A 1 210 ? -14.766 -7.402 -9.57 1 98.88 210 VAL A C 1
ATOM 1539 O O . VAL A 1 210 ? -14.188 -7.031 -10.594 1 98.88 210 VAL A O 1
ATOM 1542 N N . LEU A 1 211 ? -14.234 -8.18 -8.672 1 98.81 211 LEU A N 1
ATOM 1543 C CA . LEU A 1 211 ? -13.055 -8.961 -9 1 98.81 211 LEU A CA 1
ATOM 1544 C C . LEU A 1 211 ? -13.438 -10.383 -9.414 1 98.81 211 LEU A C 1
ATOM 1546 O O . LEU A 1 211 ? -13.852 -11.18 -8.57 1 98.81 211 LEU A O 1
ATOM 1550 N N . ASP A 1 212 ? -13.219 -10.672 -10.711 1 98.56 212 ASP A N 1
ATOM 1551 C CA . ASP A 1 212 ? -13.602 -11.953 -11.305 1 98.56 212 ASP A CA 1
ATOM 1552 C C . ASP A 1 212 ? -12.414 -12.914 -11.344 1 98.56 212 ASP A C 1
ATOM 1554 O O . ASP A 1 212 ? -11.523 -12.773 -12.188 1 98.56 212 ASP A O 1
ATOM 1558 N N . THR A 1 213 ? -12.523 -13.898 -10.469 1 97.31 213 THR A N 1
ATOM 1559 C CA . THR A 1 213 ? -11.477 -14.922 -10.422 1 97.31 213 THR A CA 1
ATOM 1560 C C . THR A 1 213 ? -12 -16.25 -10.953 1 97.31 213 THR A C 1
ATOM 1562 O O . THR A 1 213 ? -11.32 -17.281 -10.844 1 97.31 213 THR A O 1
ATOM 1565 N N . VAL A 1 214 ? -13.164 -16.266 -11.547 1 96.12 214 VAL A N 1
ATOM 1566 C CA . VAL A 1 214 ? -13.812 -17.516 -11.922 1 96.12 214 VAL A CA 1
ATOM 1567 C C . VAL A 1 214 ? -14.055 -17.531 -13.43 1 96.12 214 VAL A C 1
ATOM 1569 O O . VAL A 1 214 ? -13.75 -18.531 -14.102 1 96.12 214 VAL A O 1
ATOM 1572 N N . GLY A 1 215 ? -14.594 -16.516 -14 1 95.69 215 GLY A N 1
ATOM 1573 C CA . GLY A 1 215 ? -14.898 -16.453 -15.422 1 95.69 215 GLY A CA 1
ATOM 1574 C C . GLY A 1 215 ? -16.219 -17.125 -15.781 1 95.69 215 GLY A C 1
ATOM 1575 O O . GLY A 1 215 ? -17.062 -17.328 -14.922 1 95.69 215 GLY A O 1
ATOM 1576 N N . GLY A 1 216 ? -16.422 -17.234 -17.078 1 95.25 216 GLY A N 1
ATOM 1577 C CA . GLY A 1 216 ? -17.562 -17.953 -17.594 1 95.25 216 GLY A CA 1
ATOM 1578 C C . GLY A 1 216 ? -18.891 -17.312 -17.219 1 95.25 216 GLY A C 1
ATOM 1579 O O . GLY A 1 216 ? -19.047 -16.094 -17.328 1 95.25 216 GLY A O 1
ATOM 1580 N N . GLU A 1 217 ? -19.766 -18.203 -16.797 1 96 217 GLU A N 1
ATOM 1581 C CA . GLU A 1 217 ? -21.109 -17.75 -16.453 1 96 217 GLU A CA 1
ATOM 1582 C C . GLU A 1 217 ? -21.078 -16.766 -15.281 1 96 217 GLU A C 1
ATOM 1584 O O . GLU A 1 217 ? -21.891 -15.828 -15.227 1 96 217 GLU A O 1
ATOM 1589 N N . THR A 1 218 ? -20.188 -17.047 -14.422 1 97.12 218 THR A N 1
ATOM 1590 C CA . THR A 1 218 ? -20.062 -16.156 -13.266 1 97.12 218 THR A CA 1
ATOM 1591 C C . THR A 1 218 ? -19.734 -14.734 -13.719 1 97.12 218 THR A C 1
ATOM 1593 O O . THR A 1 218 ? -20.312 -13.766 -13.211 1 97.12 218 THR A O 1
ATOM 1596 N N . GLN A 1 219 ? -18.828 -14.594 -14.625 1 97.56 219 GLN A N 1
ATOM 1597 C CA . GLN A 1 219 ? -18.5 -13.273 -15.148 1 97.56 219 GLN A CA 1
ATOM 1598 C C . GLN A 1 219 ? -19.719 -12.633 -15.805 1 97.56 219 GLN A C 1
ATOM 1600 O O . GLN A 1 219 ? -20.031 -11.469 -15.539 1 97.56 219 GLN A O 1
ATOM 1605 N N . GLN A 1 220 ? -20.422 -13.422 -16.656 1 97.44 220 GLN A N 1
ATOM 1606 C CA . GLN A 1 220 ? -21.578 -12.906 -17.375 1 97.44 220 GLN A CA 1
ATOM 1607 C C . GLN A 1 220 ? -22.641 -12.383 -16.406 1 97.44 220 GLN A C 1
ATOM 1609 O O . GLN A 1 220 ? -23.203 -11.312 -16.625 1 97.44 220 GLN A O 1
ATOM 1614 N N . ARG A 1 221 ? -22.812 -13.062 -15.375 1 97.75 221 ARG A N 1
ATOM 1615 C CA . ARG A 1 221 ? -23.859 -12.727 -14.406 1 97.75 221 ARG A CA 1
ATOM 1616 C C . ARG A 1 221 ? -23.406 -11.594 -13.484 1 97.75 221 ARG A C 1
ATOM 1618 O O . ARG A 1 221 ? -24.203 -11.086 -12.695 1 97.75 221 ARG A O 1
ATOM 1625 N N . SER A 1 222 ? -22.188 -11.227 -13.578 1 98.5 222 SER A N 1
ATOM 1626 C CA . SER A 1 222 ? -21.656 -10.172 -12.719 1 98.5 222 SER A CA 1
ATOM 1627 C C . SER A 1 222 ? -21.922 -8.789 -13.305 1 98.5 222 SER A C 1
ATOM 1629 O O . SER A 1 222 ? -21.922 -7.793 -12.578 1 98.5 222 SER A O 1
ATOM 1631 N N . PHE A 1 223 ? -22.141 -8.688 -14.594 1 98.12 223 PHE A N 1
ATOM 1632 C CA . PHE A 1 223 ? -22.297 -7.395 -15.242 1 98.12 223 PHE A CA 1
ATOM 1633 C C . PHE A 1 223 ? -23.547 -6.68 -14.742 1 98.12 223 PHE A C 1
ATOM 1635 O O . PHE A 1 223 ? -23.484 -5.512 -14.352 1 98.12 223 PHE A O 1
ATOM 1642 N N . PRO A 1 224 ? -24.688 -7.375 -14.57 1 97.81 224 PRO A N 1
ATOM 1643 C CA . PRO A 1 224 ? -25.891 -6.688 -14.094 1 97.81 224 PRO A CA 1
ATOM 1644 C C . PRO A 1 224 ? -25.797 -6.285 -12.625 1 97.81 224 PRO A C 1
ATOM 1646 O O . PRO A 1 224 ? -26.578 -5.461 -12.156 1 97.81 224 PRO A O 1
ATOM 1649 N N . VAL A 1 225 ? -24.922 -6.887 -11.891 1 98.19 225 VAL A N 1
ATOM 1650 C CA . VAL A 1 225 ? -24.75 -6.621 -10.469 1 98.19 225 VAL A CA 1
ATOM 1651 C C . VAL A 1 225 ? -24.078 -5.262 -10.281 1 98.19 225 VAL A C 1
ATOM 1653 O O . VAL A 1 225 ? -24.297 -4.594 -9.266 1 98.19 225 VAL A O 1
ATOM 1656 N N . LEU A 1 226 ? -23.312 -4.852 -11.266 1 98.62 226 LEU A N 1
ATOM 1657 C CA . LEU A 1 226 ? -22.547 -3.607 -11.203 1 98.62 226 LEU A CA 1
ATOM 1658 C C . LEU A 1 226 ? -23.453 -2.404 -11.438 1 98.62 226 LEU A C 1
ATOM 1660 O O . LEU A 1 226 ? -24.375 -2.461 -12.258 1 98.62 226 LEU A O 1
ATOM 1664 N N . ARG A 1 227 ? -23.188 -1.331 -10.75 1 98.25 227 ARG A N 1
ATOM 1665 C CA . ARG A 1 227 ? -23.828 -0.062 -11.109 1 98.25 227 ARG A CA 1
ATOM 1666 C C . ARG A 1 227 ? -23.25 0.488 -12.406 1 98.25 227 ARG A C 1
ATOM 1668 O O . ARG A 1 227 ? -22.141 0.128 -12.805 1 98.25 227 ARG A O 1
ATOM 1675 N N . ALA A 1 228 ? -24.016 1.462 -12.977 1 97.69 228 ALA A N 1
ATOM 1676 C CA . ALA A 1 228 ? -23.438 2.193 -14.094 1 97.69 228 ALA A CA 1
ATOM 1677 C C . ALA A 1 228 ? -22.156 2.902 -13.68 1 97.69 228 ALA A C 1
ATOM 1679 O O . ALA A 1 228 ? -22.078 3.492 -12.602 1 97.69 228 ALA A O 1
ATOM 1680 N N . GLY A 1 229 ? -21.125 2.74 -14.516 1 98.06 229 GLY A N 1
ATOM 1681 C CA . GLY A 1 229 ? -19.844 3.338 -14.211 1 98.06 229 GLY A CA 1
ATOM 1682 C C . GLY A 1 229 ? -18.953 2.438 -13.375 1 98.06 229 GLY A C 1
ATOM 1683 O O . GLY A 1 229 ? -17.797 2.777 -13.094 1 98.06 229 GLY A O 1
ATOM 1684 N N . GLY A 1 230 ? -19.438 1.253 -12.953 1 98.44 230 GLY A N 1
ATOM 1685 C CA . GLY A 1 230 ? -18.641 0.299 -12.18 1 98.44 230 GLY A CA 1
ATOM 1686 C C . GLY A 1 230 ? -17.531 -0.35 -12.984 1 98.44 230 GLY A C 1
ATOM 1687 O O . GLY A 1 230 ? -17.422 -0.124 -14.195 1 98.44 230 GLY A O 1
ATOM 1688 N N . VAL A 1 231 ? -16.703 -1.153 -12.273 1 98.69 231 VAL A N 1
ATOM 1689 C CA . VAL A 1 231 ? -15.539 -1.743 -12.914 1 98.69 231 VAL A CA 1
ATOM 1690 C C . VAL A 1 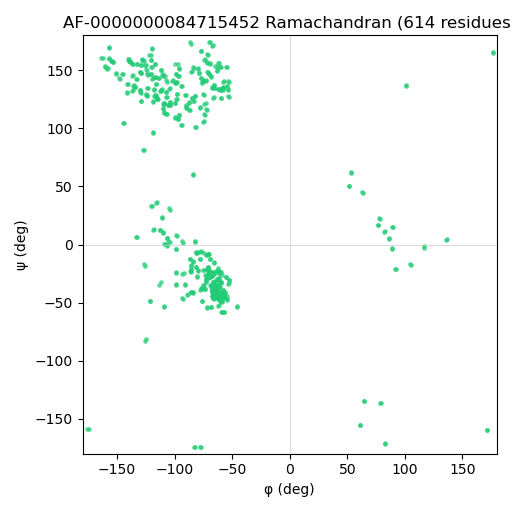231 ? -15.5 -3.244 -12.641 1 98.69 231 VAL A C 1
ATOM 1692 O O . VAL A 1 231 ? -15.672 -3.676 -11.5 1 98.69 231 VAL A O 1
ATOM 1695 N N . LEU A 1 232 ? -15.305 -4.012 -13.656 1 98.81 232 LEU A N 1
ATOM 1696 C CA . LEU A 1 232 ? -15.023 -5.438 -13.539 1 98.81 232 LEU A CA 1
ATOM 1697 C C . LEU A 1 232 ? -13.578 -5.742 -13.922 1 98.81 232 LEU A C 1
ATOM 1699 O O . LEU A 1 232 ? -13.141 -5.398 -15.023 1 98.81 232 LEU A O 1
ATOM 1703 N N . VAL A 1 233 ? -12.859 -6.316 -12.992 1 98.75 233 VAL A N 1
ATOM 1704 C CA . VAL A 1 233 ? -11.5 -6.758 -13.273 1 98.75 233 VAL A CA 1
ATOM 1705 C C . VAL A 1 233 ? -11.453 -8.281 -13.305 1 98.75 233 VAL A C 1
ATOM 1707 O O . VAL A 1 233 ? -11.758 -8.945 -12.312 1 98.75 233 VAL A O 1
ATOM 1710 N N . SER A 1 234 ? -11.023 -8.812 -14.422 1 98.38 234 SER A N 1
ATOM 1711 C CA . SER A 1 234 ? -10.891 -10.258 -14.57 1 98.38 234 SER A CA 1
ATOM 1712 C C . SER A 1 234 ? -9.422 -10.688 -14.547 1 98.38 234 SER A C 1
ATOM 1714 O O . SER A 1 234 ? -8.57 -10.016 -15.133 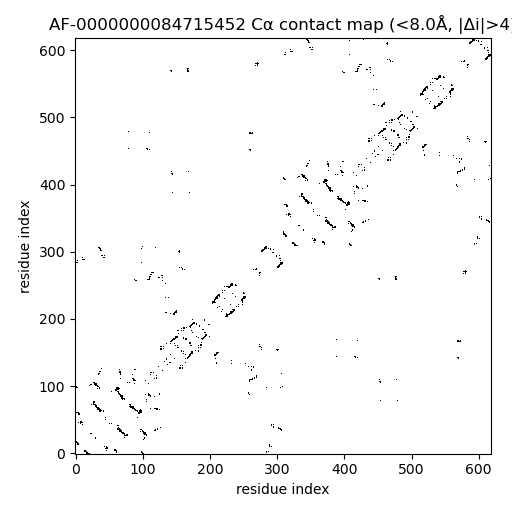1 98.38 234 SER A O 1
ATOM 1716 N N . ILE A 1 235 ? -9.195 -11.82 -13.867 1 96.69 235 ILE A N 1
ATOM 1717 C CA . ILE A 1 235 ? -7.848 -12.367 -13.883 1 96.69 235 ILE A CA 1
ATOM 1718 C C . ILE A 1 235 ? -7.863 -13.75 -14.531 1 96.69 235 ILE A C 1
ATOM 1720 O O . ILE A 1 235 ? -6.895 -14.508 -14.414 1 96.69 235 ILE A O 1
ATOM 1724 N N . THR A 1 236 ? -8.906 -14.117 -15.172 1 92.94 236 THR A N 1
ATOM 1725 C CA . THR A 1 236 ? -9.055 -15.438 -15.773 1 92.94 236 THR A CA 1
ATOM 1726 C C . THR A 1 236 ? -9.391 -15.328 -17.25 1 92.94 236 THR A C 1
ATOM 1728 O O . THR A 1 236 ? -8.492 -15.219 -18.094 1 92.94 236 THR A O 1
ATOM 1731 N N . THR A 1 237 ? -10.625 -15.141 -17.609 1 90 237 THR A N 1
ATOM 1732 C CA . THR A 1 237 ? -11.07 -15.133 -19 1 90 237 THR A CA 1
ATOM 1733 C C . THR A 1 237 ? -11.172 -13.703 -19.531 1 90 237 THR A C 1
ATOM 1735 O O . THR A 1 237 ? -11.328 -12.758 -18.75 1 90 237 THR A O 1
ATOM 1738 N N . PRO A 1 238 ? -11.062 -13.602 -20.875 1 92.81 238 PRO A N 1
ATOM 1739 C CA . PRO A 1 238 ? -11.32 -12.281 -21.453 1 92.81 238 PRO A CA 1
ATOM 1740 C C . PRO A 1 238 ? -12.688 -11.719 -21.062 1 92.81 238 PRO A C 1
ATOM 1742 O O . PRO A 1 238 ? -13.625 -12.484 -20.812 1 92.81 238 PRO A O 1
ATOM 1745 N N . VAL A 1 239 ? -12.719 -10.461 -21.062 1 95.81 239 VAL A N 1
ATOM 1746 C CA . VAL A 1 239 ? -13.953 -9.812 -20.641 1 95.81 239 VAL A CA 1
ATOM 1747 C C . VAL A 1 239 ? -14.922 -9.711 -21.812 1 95.81 239 VAL A C 1
ATOM 1749 O O . VAL A 1 239 ? -14.5 -9.625 -22.969 1 95.81 239 VAL A O 1
ATOM 1752 N N . ASP A 1 240 ? -16.188 -9.75 -21.531 1 95.88 240 ASP A N 1
ATOM 1753 C CA . ASP A 1 240 ? -17.234 -9.555 -22.531 1 95.88 240 ASP A CA 1
ATOM 1754 C C . ASP A 1 240 ? -17.484 -8.07 -22.797 1 95.88 240 ASP A C 1
ATOM 1756 O O . ASP A 1 240 ? -18.25 -7.434 -22.078 1 95.88 240 ASP A O 1
ATOM 1760 N N . GLU A 1 241 ? -16.984 -7.551 -23.828 1 95.69 241 GLU A N 1
ATOM 1761 C CA . GLU A 1 241 ? -17.047 -6.121 -24.125 1 95.69 241 GLU A CA 1
ATOM 1762 C C . GLU A 1 241 ? -18.469 -5.688 -24.438 1 95.69 241 GLU A C 1
ATOM 1764 O O . GLU A 1 241 ? -18.859 -4.562 -24.109 1 95.69 241 GLU A O 1
ATOM 1769 N N . ALA A 1 242 ? -19.172 -6.516 -25.062 1 96.5 242 ALA A N 1
ATOM 1770 C CA . ALA A 1 242 ? -20.562 -6.195 -25.391 1 96.5 242 ALA A CA 1
ATOM 1771 C C . ALA A 1 242 ? -21.406 -6.02 -24.141 1 96.5 242 ALA A C 1
ATOM 1773 O O . ALA A 1 242 ? -22.203 -5.078 -24.031 1 96.5 242 ALA A O 1
ATOM 1774 N N . LEU A 1 243 ? -21.203 -6.918 -23.266 1 97 243 LEU A N 1
ATOM 1775 C CA . LEU A 1 243 ? -21.953 -6.812 -22.016 1 97 243 LEU A CA 1
ATOM 1776 C C . LEU A 1 243 ? -21.5 -5.586 -21.219 1 97 243 LEU A C 1
ATOM 1778 O O . LEU A 1 243 ? -22.328 -4.926 -20.578 1 97 243 LEU A O 1
ATOM 1782 N N . ALA A 1 244 ? -20.219 -5.332 -21.203 1 98 244 ALA A N 1
ATOM 1783 C CA . ALA A 1 244 ? -19.719 -4.137 -20.531 1 98 244 ALA A CA 1
ATOM 1784 C C . ALA A 1 244 ? -20.406 -2.881 -21.062 1 98 244 ALA A C 1
ATOM 1786 O O . ALA A 1 244 ? -20.844 -2.033 -20.281 1 98 244 ALA A O 1
ATOM 1787 N N . LYS A 1 245 ? -20.516 -2.699 -22.344 1 97.38 245 LYS A N 1
ATOM 1788 C CA . LYS A 1 245 ? -21.156 -1.555 -22.984 1 97.38 245 LYS A CA 1
ATOM 1789 C C . LYS A 1 245 ? -22.641 -1.504 -22.641 1 97.38 245 LYS A C 1
ATOM 1791 O O . LYS A 1 245 ? -23.188 -0.437 -22.328 1 97.38 245 LYS A O 1
ATOM 1796 N N . ALA A 1 246 ? -23.281 -2.664 -22.688 1 97.69 246 ALA A N 1
ATOM 1797 C CA . ALA A 1 246 ? -24.719 -2.744 -22.438 1 97.69 246 ALA A CA 1
ATOM 1798 C C . ALA A 1 246 ? -25.062 -2.27 -21.031 1 97.69 246 ALA A C 1
ATOM 1800 O O . ALA A 1 246 ? -26.125 -1.698 -20.812 1 97.69 246 ALA A O 1
ATOM 1801 N N . HIS A 1 247 ? -24.156 -2.441 -20.125 1 97.69 247 HIS A N 1
ATOM 1802 C CA . HIS A 1 247 ? -24.422 -2.09 -18.734 1 97.69 247 HIS A CA 1
ATOM 1803 C C . HIS A 1 247 ? -23.688 -0.814 -18.344 1 97.69 247 HIS A C 1
ATOM 1805 O O . HIS A 1 247 ? -23.703 -0.43 -17.172 1 97.69 247 HIS A O 1
ATOM 1811 N N . ALA A 1 248 ? -22.953 -0.253 -19.266 1 98.12 248 ALA A N 1
ATOM 1812 C CA . ALA A 1 248 ? -22.219 0.997 -19.047 1 98.12 248 ALA A CA 1
ATOM 1813 C C . ALA A 1 248 ? -21.172 0.847 -17.953 1 98.12 248 ALA A C 1
ATOM 1815 O O . ALA A 1 248 ? -21.094 1.679 -17.047 1 98.12 248 ALA A O 1
ATOM 1816 N N . VAL A 1 249 ? -20.453 -0.283 -18.062 1 98.25 249 VAL A N 1
ATOM 1817 C CA . VAL A 1 249 ? -19.391 -0.528 -17.094 1 98.25 249 VAL A CA 1
ATOM 1818 C C . VAL A 1 249 ? -18.047 -0.67 -17.812 1 98.25 249 VAL A C 1
ATOM 1820 O O . VAL A 1 249 ? -18 -0.848 -19.031 1 98.25 249 VAL A O 1
ATOM 1823 N N . THR A 1 250 ? -16.922 -0.461 -17.078 1 98.38 250 THR A N 1
ATOM 1824 C CA . THR A 1 250 ? -15.594 -0.756 -17.578 1 98.38 250 THR A CA 1
ATOM 1825 C C . THR A 1 250 ? -15.18 -2.184 -17.219 1 98.38 250 THR A C 1
ATOM 1827 O O . THR A 1 250 ? -15.367 -2.623 -16.094 1 98.38 250 THR A O 1
ATOM 1830 N N . ALA A 1 251 ? -14.734 -2.955 -18.172 1 98.19 251 ALA A N 1
ATOM 1831 C CA . ALA A 1 251 ? -14.25 -4.312 -17.938 1 98.19 251 ALA A CA 1
ATOM 1832 C C . ALA A 1 251 ? -12.828 -4.477 -18.469 1 98.19 251 ALA A C 1
ATOM 1834 O O . ALA A 1 251 ? -12.539 -4.109 -19.609 1 98.19 251 ALA A O 1
ATOM 1835 N N . VAL A 1 252 ? -11.961 -4.996 -17.578 1 97.81 252 VAL A N 1
ATOM 1836 C CA . VAL A 1 252 ? -10.562 -5.133 -17.969 1 97.81 252 VAL A CA 1
ATOM 1837 C C . VAL A 1 252 ? -10.031 -6.492 -17.516 1 97.81 252 VAL A C 1
ATOM 1839 O O . VAL A 1 252 ? -10.328 -6.945 -16.406 1 97.81 252 VAL A O 1
ATOM 1842 N N . ARG A 1 253 ? -9.391 -7.172 -18.359 1 96.81 253 ARG A N 1
ATOM 1843 C CA . ARG A 1 253 ? -8.609 -8.352 -17.969 1 96.81 253 ARG A CA 1
ATOM 1844 C C . ARG A 1 253 ? -7.156 -7.98 -17.703 1 96.81 253 ARG A C 1
ATOM 1846 O O . ARG A 1 253 ? -6.547 -7.234 -18.469 1 96.81 253 ARG A O 1
ATOM 1853 N N . ILE A 1 254 ? -6.633 -8.586 -16.562 1 93.94 254 ILE A N 1
ATOM 1854 C CA . ILE A 1 254 ? -5.242 -8.266 -16.25 1 93.94 254 ILE A CA 1
ATOM 1855 C C . ILE A 1 254 ? -4.453 -9.555 -16.016 1 93.94 254 ILE A C 1
ATOM 1857 O O . ILE A 1 254 ? -5.035 -10.602 -15.758 1 93.94 254 ILE A O 1
ATOM 1861 N N . ALA A 1 255 ? -3.121 -9.391 -16.266 1 89.44 255 ALA A N 1
ATOM 1862 C CA . ALA A 1 255 ? -2.125 -10.344 -15.797 1 89.44 255 ALA A CA 1
ATOM 1863 C C . ALA A 1 255 ? -1.168 -9.703 -14.797 1 89.44 255 ALA A C 1
ATOM 1865 O O . ALA A 1 255 ? -0.764 -8.555 -14.969 1 89.44 255 ALA A O 1
ATOM 1866 N N . ASN A 1 256 ? -0.932 -10.516 -13.82 1 86.69 256 ASN A N 1
ATOM 1867 C CA . ASN A 1 256 ? -0.028 -9.984 -12.805 1 86.69 256 ASN A CA 1
ATOM 1868 C C . ASN A 1 256 ? 1.319 -9.594 -13.406 1 86.69 256 ASN A C 1
ATOM 1870 O O . ASN A 1 256 ? 1.894 -10.344 -14.195 1 86.69 256 ASN A O 1
ATOM 1874 N N . LYS A 1 257 ? 1.812 -8.508 -13.07 1 86.88 257 LYS A N 1
ATOM 1875 C CA . LYS A 1 257 ? 3.172 -8.062 -13.352 1 86.88 257 LYS A CA 1
ATOM 1876 C C . LYS A 1 257 ? 4.031 -8.078 -12.094 1 86.88 257 LYS A C 1
ATOM 1878 O O . LYS A 1 257 ? 3.619 -7.582 -11.047 1 86.88 257 LYS A O 1
ATOM 1883 N N . THR A 1 258 ? 5.16 -8.672 -12.297 1 88.12 258 THR A N 1
ATOM 1884 C CA . THR A 1 258 ? 6.082 -8.711 -11.164 1 88.12 258 THR A CA 1
ATOM 1885 C C . THR A 1 258 ? 6.438 -7.297 -10.711 1 88.12 258 THR A C 1
ATOM 1887 O O . THR A 1 258 ? 6.836 -6.457 -11.523 1 88.12 258 THR A O 1
ATOM 1890 N N . ASP A 1 259 ? 6.23 -7.062 -9.469 1 92.44 259 ASP A N 1
ATOM 1891 C CA . ASP A 1 259 ? 6.52 -5.766 -8.859 1 92.44 259 ASP A CA 1
ATOM 1892 C C . ASP A 1 259 ? 7.035 -5.93 -7.434 1 92.44 259 ASP A C 1
ATOM 1894 O O . ASP A 1 259 ? 6.246 -6.105 -6.5 1 92.44 259 ASP A O 1
ATOM 1898 N N . ALA A 1 260 ? 8.352 -5.746 -7.297 1 92.88 260 ALA A N 1
ATOM 1899 C CA . ALA A 1 260 ? 8.992 -5.973 -6 1 92.88 260 ALA A CA 1
ATOM 1900 C C . ALA A 1 260 ? 8.586 -4.902 -4.996 1 92.88 260 ALA A C 1
ATOM 1902 O O . ALA A 1 260 ? 8.57 -5.148 -3.785 1 92.88 260 ALA A O 1
ATOM 1903 N N . THR A 1 261 ? 8.266 -3.699 -5.488 1 92.25 261 THR A N 1
ATOM 1904 C CA . THR A 1 261 ? 7.785 -2.641 -4.605 1 92.25 261 THR A CA 1
ATOM 1905 C C . THR A 1 261 ? 6.465 -3.039 -3.953 1 92.25 261 THR A C 1
ATOM 1907 O O . THR A 1 261 ? 6.309 -2.926 -2.736 1 92.25 261 THR A O 1
ATOM 1910 N N . ARG A 1 262 ? 5.605 -3.545 -4.77 1 93.56 262 ARG A N 1
ATOM 1911 C CA . ARG A 1 262 ? 4.324 -4.043 -4.277 1 93.56 262 ARG A CA 1
ATOM 1912 C C . ARG A 1 262 ? 4.523 -5.152 -3.252 1 93.56 262 ARG A C 1
ATOM 1914 O O . ARG A 1 262 ? 3.871 -5.164 -2.205 1 93.56 262 ARG A O 1
ATOM 1921 N N . LEU A 1 263 ? 5.453 -5.996 -3.525 1 95.94 263 LEU A N 1
ATOM 1922 C CA . LEU A 1 263 ? 5.715 -7.117 -2.629 1 95.94 263 LEU A CA 1
ATOM 1923 C C . LEU A 1 263 ? 6.277 -6.629 -1.298 1 95.94 263 LEU A C 1
ATOM 1925 O O . LEU A 1 263 ? 5.965 -7.191 -0.245 1 95.94 263 LEU A O 1
ATOM 1929 N N . GLY A 1 264 ? 7.121 -5.664 -1.339 1 93.31 264 GLY A N 1
ATOM 1930 C CA . GLY A 1 264 ? 7.625 -5.082 -0.103 1 93.31 264 GLY A CA 1
ATOM 1931 C C . GLY A 1 264 ? 6.527 -4.523 0.784 1 93.31 264 GLY A C 1
ATOM 1932 O O . GLY A 1 264 ? 6.547 -4.727 2 1 93.31 264 GLY A O 1
ATOM 1933 N N . LEU A 1 265 ? 5.613 -3.822 0.18 1 91.62 265 LEU A N 1
ATOM 1934 C CA . LEU A 1 265 ? 4.492 -3.248 0.915 1 91.62 265 LEU A CA 1
ATOM 1935 C C . LEU A 1 265 ? 3.586 -4.344 1.468 1 91.62 265 LEU A C 1
ATOM 1937 O O . LEU A 1 265 ? 3.131 -4.262 2.611 1 91.62 265 LEU A O 1
ATOM 1941 N N . ILE A 1 266 ? 3.383 -5.352 0.702 1 95.56 266 ILE A N 1
ATOM 1942 C CA . ILE A 1 266 ? 2.598 -6.5 1.143 1 95.56 266 ILE A CA 1
ATOM 1943 C C . ILE A 1 266 ? 3.287 -7.172 2.326 1 95.56 266 ILE A C 1
ATOM 1945 O O . ILE A 1 266 ? 2.633 -7.543 3.305 1 95.56 266 ILE A O 1
ATOM 1949 N N . SER A 1 267 ? 4.594 -7.34 2.236 1 94.44 267 SER A N 1
ATOM 1950 C CA . SER A 1 267 ? 5.352 -7.902 3.348 1 94.44 267 SER A CA 1
ATOM 1951 C C . SER A 1 267 ? 5.148 -7.094 4.625 1 94.44 267 SER A C 1
ATOM 1953 O O . SER A 1 267 ? 5 -7.66 5.707 1 94.44 267 SER A O 1
ATOM 1955 N N . GLY A 1 268 ? 5.137 -5.848 4.48 1 89.5 268 GLY A N 1
ATOM 1956 C CA . GLY A 1 268 ? 4.879 -4.996 5.629 1 89.5 268 GLY A CA 1
ATOM 1957 C C . GLY A 1 268 ? 3.525 -5.246 6.27 1 89.5 268 GLY A C 1
ATOM 1958 O O . GLY A 1 268 ? 3.404 -5.25 7.496 1 89.5 268 GLY A O 1
ATOM 1959 N N . LEU A 1 269 ? 2.508 -5.375 5.461 1 91.94 269 LEU A N 1
ATOM 1960 C CA . LEU A 1 269 ? 1.165 -5.637 5.969 1 91.94 269 LEU A CA 1
ATOM 1961 C C . LEU A 1 269 ? 1.111 -6.98 6.691 1 91.94 269 LEU A C 1
ATOM 1963 O O . LEU A 1 269 ? 0.402 -7.125 7.691 1 91.94 269 LEU A O 1
ATOM 1967 N N . CYS A 1 270 ? 1.862 -7.941 6.215 1 93.75 270 CYS A N 1
ATOM 1968 C CA . CYS A 1 270 ? 1.938 -9.234 6.875 1 93.75 270 CYS A CA 1
ATOM 1969 C C . CYS A 1 270 ? 2.607 -9.117 8.234 1 93.75 270 CYS A C 1
ATOM 1971 O O . CYS A 1 270 ? 2.158 -9.727 9.211 1 93.75 270 CYS A O 1
ATOM 1973 N N . ASP A 1 271 ? 3.615 -8.414 8.297 1 87.94 271 ASP A N 1
ATOM 1974 C CA . ASP A 1 271 ? 4.34 -8.234 9.555 1 87.94 271 ASP A CA 1
ATOM 1975 C C . ASP A 1 271 ? 3.443 -7.609 10.617 1 87.94 271 ASP A C 1
ATOM 1977 O O . ASP A 1 271 ? 3.611 -7.871 11.812 1 87.94 271 ASP A O 1
ATOM 1981 N N . ALA A 1 272 ? 2.461 -6.945 10.156 1 77.44 272 ALA A N 1
ATOM 1982 C CA . ALA A 1 272 ? 1.532 -6.262 11.055 1 77.44 272 ALA A CA 1
ATOM 1983 C C . ALA A 1 272 ? 0.421 -7.203 11.508 1 77.44 272 ALA A C 1
ATOM 1985 O O . ALA A 1 272 ? -0.394 -6.848 12.359 1 77.44 272 ALA A O 1
ATOM 1986 N N . GLY A 1 273 ? 0.327 -8.305 10.867 1 85.75 273 GLY A N 1
ATOM 1987 C CA . GLY A 1 273 ? -0.76 -9.227 11.141 1 85.75 273 GLY A CA 1
ATOM 1988 C C . GLY A 1 273 ? -2.051 -8.859 10.43 1 85.75 273 GLY A C 1
ATOM 1989 O O . GLY A 1 273 ? -3.119 -9.367 10.781 1 85.75 273 GLY A O 1
ATOM 1990 N N . SER A 1 274 ? -1.934 -7.926 9.523 1 87.62 274 SER A N 1
ATOM 1991 C CA . SER A 1 274 ? -3.115 -7.434 8.828 1 87.62 274 SER A CA 1
ATOM 1992 C C . SER A 1 274 ? -3.439 -8.305 7.613 1 87.62 274 SER A C 1
ATOM 1994 O O . SER A 1 274 ? -4.523 -8.195 7.035 1 87.62 274 SER A O 1
ATOM 1996 N N . LEU A 1 275 ? -2.451 -9.055 7.207 1 93.38 275 LEU A N 1
ATOM 1997 C CA . LEU A 1 275 ? -2.617 -9.977 6.086 1 93.38 275 LEU A CA 1
ATOM 1998 C C . LEU A 1 275 ? -2.139 -11.375 6.461 1 93.38 275 LEU A C 1
ATOM 2000 O O . LEU A 1 275 ? -1.002 -11.547 6.902 1 93.38 275 LEU A O 1
ATOM 2004 N N . GLU A 1 276 ? -2.998 -12.242 6.316 1 95.31 276 GLU A N 1
ATOM 2005 C CA . GLU A 1 276 ? -2.637 -13.633 6.602 1 95.31 276 GLU A CA 1
ATOM 2006 C C . GLU A 1 276 ? -2.625 -14.469 5.324 1 95.31 276 GLU A C 1
ATOM 2008 O O . GLU A 1 276 ? -3.385 -14.203 4.395 1 95.31 276 GLU A O 1
ATOM 2013 N N . VAL A 1 277 ? -1.771 -15.477 5.328 1 98.06 277 VAL A N 1
ATOM 2014 C CA . VAL A 1 277 ? -1.679 -16.422 4.219 1 98.06 277 VAL A CA 1
ATOM 2015 C C . VAL A 1 277 ? -2.445 -17.703 4.559 1 98.06 277 VAL A C 1
ATOM 2017 O O . VAL A 1 277 ? -2.182 -18.328 5.582 1 98.06 277 VAL A O 1
ATOM 2020 N N . ILE A 1 278 ? -3.424 -18.047 3.738 1 98.38 278 ILE A N 1
ATOM 2021 C CA . ILE A 1 278 ? -4.148 -19.297 3.896 1 98.38 278 ILE A CA 1
ATOM 2022 C C . ILE A 1 278 ? -3.455 -20.406 3.098 1 98.38 278 ILE A C 1
ATOM 2024 O O . ILE A 1 278 ? -3.279 -20.281 1.883 1 98.38 278 ILE A O 1
ATOM 2028 N N . ILE A 1 279 ? -3.014 -21.453 3.777 1 98.62 279 ILE A N 1
ATOM 2029 C CA . ILE A 1 279 ? -2.312 -22.562 3.143 1 98.62 279 ILE A CA 1
ATOM 2030 C C . ILE A 1 279 ? -3.248 -23.766 3.025 1 98.62 279 ILE A C 1
ATOM 2032 O O . ILE A 1 279 ? -3.809 -24.219 4.023 1 98.62 279 ILE A O 1
ATOM 2036 N N . ASP A 1 280 ? -3.396 -24.188 1.807 1 98.5 280 ASP A N 1
ATOM 2037 C CA . ASP A 1 280 ? -4.18 -25.391 1.547 1 98.5 280 ASP A CA 1
ATOM 2038 C C . ASP A 1 280 ? -3.434 -26.641 2.008 1 98.5 280 ASP A C 1
ATOM 2040 O O . ASP A 1 280 ? -3.947 -27.406 2.822 1 98.5 280 ASP A O 1
ATOM 2044 N N . ARG A 1 281 ? -2.217 -26.781 1.539 1 98.38 281 ARG A N 1
ATOM 2045 C CA . ARG A 1 281 ? -1.373 -27.922 1.907 1 98.38 281 ARG A CA 1
ATOM 2046 C C . ARG A 1 281 ? 0.087 -27.656 1.558 1 98.38 281 ARG A C 1
ATOM 2048 O O . ARG A 1 281 ? 0.387 -26.75 0.771 1 98.38 281 ARG A O 1
ATOM 2055 N N . LYS A 1 282 ? 0.956 -28.469 2.25 1 98.44 282 LYS A N 1
ATOM 2056 C CA . LYS A 1 282 ? 2.389 -28.484 1.973 1 98.44 282 LYS A CA 1
ATOM 2057 C C . LYS A 1 282 ? 2.828 -29.859 1.472 1 98.44 282 LYS A C 1
ATOM 2059 O O . LYS A 1 282 ? 2.465 -30.891 2.053 1 98.44 282 LYS A O 1
ATOM 2064 N N . LEU A 1 283 ? 3.521 -29.844 0.357 1 98.5 283 LEU A N 1
ATOM 2065 C CA . LEU A 1 283 ? 4.023 -31.078 -0.227 1 98.5 283 LEU A CA 1
ATOM 2066 C C . LEU A 1 283 ? 5.508 -30.969 -0.558 1 98.5 283 LEU A C 1
ATOM 2068 O O . LEU A 1 283 ? 5.992 -29.875 -0.872 1 98.5 283 LEU A O 1
ATOM 2072 N N . PRO A 1 284 ? 6.242 -32.125 -0.469 1 98.19 284 PRO A N 1
ATOM 2073 C CA . PRO A 1 284 ? 7.621 -32.094 -0.965 1 98.19 284 PRO A CA 1
ATOM 2074 C C . PRO A 1 284 ? 7.695 -31.969 -2.484 1 98.19 284 PRO A C 1
ATOM 2076 O O . PRO A 1 284 ? 6.754 -32.344 -3.188 1 98.19 284 PRO A O 1
ATOM 2079 N N . LEU A 1 285 ? 8.781 -31.469 -2.961 1 97.69 285 LEU A N 1
ATOM 2080 C CA . LEU A 1 285 ? 9.016 -31.297 -4.395 1 97.69 285 LEU A CA 1
ATOM 2081 C C . LEU A 1 285 ? 8.789 -32.625 -5.133 1 97.69 285 LEU A C 1
ATOM 2083 O O . LEU A 1 285 ? 8.312 -32.625 -6.27 1 97.69 285 LEU A O 1
ATOM 2087 N N . ALA A 1 286 ? 9.102 -33.688 -4.508 1 96 286 ALA A N 1
ATOM 2088 C CA . ALA A 1 286 ? 8.969 -35.031 -5.102 1 96 286 ALA A CA 1
ATOM 2089 C C . ALA A 1 286 ? 7.52 -35.312 -5.473 1 96 286 ALA A C 1
ATOM 2091 O O . ALA A 1 286 ? 7.246 -36.156 -6.324 1 96 286 ALA A O 1
ATOM 2092 N N . GLU A 1 287 ? 6.617 -34.656 -4.855 1 97.5 287 GLU A N 1
ATOM 2093 C CA . GLU A 1 287 ? 5.191 -34.844 -5.109 1 97.5 287 GLU A CA 1
ATOM 2094 C C . GLU A 1 287 ? 4.605 -33.719 -5.941 1 97.5 287 GLU A C 1
ATOM 2096 O O . GLU A 1 287 ? 3.436 -33.375 -5.785 1 97.5 287 GLU A O 1
ATOM 2101 N N . VAL A 1 288 ? 5.375 -33.125 -6.773 1 97.69 288 VAL A N 1
ATOM 2102 C CA . VAL A 1 288 ? 4.973 -31.969 -7.562 1 97.69 288 VAL A CA 1
ATOM 2103 C C . VAL A 1 288 ? 3.793 -32.344 -8.461 1 97.69 288 VAL A C 1
ATOM 2105 O O . VAL A 1 288 ? 2.906 -31.516 -8.695 1 97.69 288 VAL A O 1
ATOM 2108 N N . GLU A 1 289 ? 3.76 -33.531 -8.977 1 96.94 289 GLU A N 1
ATOM 2109 C CA . GLU A 1 289 ? 2.641 -33.938 -9.828 1 96.94 289 GLU A CA 1
ATOM 2110 C C . GLU A 1 289 ? 1.323 -33.875 -9.062 1 96.94 289 GLU A C 1
ATOM 2112 O O . GLU A 1 289 ? 0.307 -33.438 -9.586 1 96.94 289 GLU A O 1
ATOM 2117 N N . LEU A 1 290 ? 1.368 -34.406 -7.895 1 97.31 290 LEU A N 1
ATOM 2118 C CA . LEU A 1 290 ? 0.185 -34.344 -7.043 1 97.31 290 LEU A CA 1
ATOM 2119 C C . LEU A 1 290 ? -0.243 -32.906 -6.773 1 97.31 290 LEU A C 1
ATOM 2121 O O . LEU A 1 290 ? -1.436 -32.594 -6.801 1 97.31 290 LEU A O 1
ATOM 2125 N N . ALA A 1 291 ? 0.688 -32.125 -6.504 1 98.12 291 ALA A N 1
ATOM 2126 C CA . ALA A 1 291 ? 0.411 -30.703 -6.246 1 98.12 291 ALA A CA 1
ATOM 2127 C C . ALA A 1 291 ? -0.225 -30.047 -7.465 1 98.12 291 ALA A C 1
ATOM 2129 O O . ALA A 1 291 ? -1.212 -29.312 -7.336 1 98.12 291 ALA A O 1
ATOM 2130 N N . LEU A 1 292 ? 0.327 -30.344 -8.609 1 97.94 292 LEU A N 1
ATOM 2131 C CA . LEU A 1 292 ? -0.163 -29.766 -9.859 1 97.94 292 LEU A CA 1
ATOM 2132 C C . LEU A 1 292 ? -1.577 -30.25 -10.164 1 97.94 292 LEU A C 1
ATOM 2134 O O . LEU A 1 292 ? -2.414 -29.469 -10.625 1 97.94 292 LEU A O 1
ATOM 2138 N N . ARG A 1 293 ? -1.845 -31.469 -9.906 1 97.56 293 ARG A N 1
ATOM 2139 C CA . ARG A 1 293 ? -3.186 -32 -10.109 1 97.56 293 ARG A CA 1
ATOM 2140 C C . ARG A 1 293 ? -4.195 -31.328 -9.195 1 97.56 293 ARG A C 1
ATOM 2142 O O . ARG A 1 293 ? -5.309 -31.016 -9.617 1 97.56 293 ARG A O 1
ATOM 2149 N N . HIS A 1 294 ? -3.797 -31.172 -8.016 1 97.62 294 HIS A N 1
ATOM 2150 C CA . HIS A 1 294 ? -4.676 -30.484 -7.082 1 97.62 294 HIS A CA 1
ATOM 2151 C C . HIS A 1 294 ? -4.922 -29.047 -7.516 1 97.62 294 HIS A C 1
ATOM 2153 O O . HIS A 1 294 ? -6.059 -28.562 -7.48 1 97.62 294 HIS A O 1
ATOM 2159 N N . GLN A 1 295 ? -3.918 -28.344 -7.93 1 97.38 295 GLN A N 1
ATOM 2160 C CA . GLN A 1 295 ? -4.055 -27 -8.445 1 97.38 295 GLN A CA 1
ATOM 2161 C C . GLN A 1 295 ? -5.016 -26.953 -9.633 1 97.38 295 GLN A C 1
ATOM 2163 O O . GLN A 1 295 ? -5.883 -26.078 -9.703 1 97.38 295 GLN A O 1
ATOM 2168 N N . ALA A 1 296 ? -4.922 -27.875 -10.492 1 95.38 296 ALA A N 1
ATOM 2169 C CA . ALA A 1 296 ? -5.715 -27.922 -11.711 1 95.38 296 ALA A CA 1
ATOM 2170 C C . ALA A 1 296 ? -7.184 -28.203 -11.398 1 95.38 296 ALA A C 1
ATOM 2172 O O . ALA A 1 296 ? -8.07 -27.844 -12.188 1 95.38 296 ALA A O 1
ATOM 2173 N N . SER A 1 297 ? -7.461 -28.797 -10.258 1 94.44 297 SER A N 1
ATOM 2174 C CA . SER A 1 297 ? -8.828 -29.141 -9.883 1 94.44 297 SER A CA 1
ATOM 2175 C C . SER A 1 297 ? -9.633 -27.906 -9.531 1 94.44 297 SER A C 1
ATOM 2177 O O . SER A 1 297 ? -10.867 -27.938 -9.5 1 94.44 297 SER A O 1
ATOM 2179 N N . GLY A 1 298 ? -8.961 -26.812 -9.188 1 91.38 298 GLY A N 1
ATOM 2180 C CA . GLY A 1 298 ? -9.641 -25.594 -8.805 1 91.38 298 GLY A CA 1
ATOM 2181 C C . GLY A 1 298 ? -10.211 -25.625 -7.402 1 91.38 298 GLY A C 1
ATOM 2182 O O . GLY A 1 298 ? -10.977 -24.75 -7.012 1 91.38 298 GLY A O 1
ATOM 2183 N N . ARG A 1 299 ? -9.766 -26.531 -6.621 1 90.12 299 ARG A N 1
ATOM 2184 C CA . ARG A 1 299 ? -10.398 -26.75 -5.324 1 90.12 299 ARG A CA 1
ATOM 2185 C C . ARG A 1 299 ? -9.5 -26.266 -4.188 1 90.12 299 ARG A C 1
ATOM 2187 O O . ARG A 1 299 ? -9.852 -26.406 -3.014 1 90.12 299 ARG A O 1
ATOM 2194 N N . ALA A 1 300 ? -8.422 -25.781 -4.512 1 94.81 300 ALA A N 1
ATOM 2195 C CA . ALA A 1 300 ? -7.488 -25.391 -3.463 1 94.81 300 ALA A CA 1
ATOM 2196 C C . ALA A 1 300 ? -8.047 -24.234 -2.639 1 94.81 300 ALA A C 1
ATOM 2198 O O . ALA A 1 300 ? -8.633 -23.297 -3.188 1 94.81 300 ALA A O 1
ATOM 2199 N N . ARG A 1 301 ? -7.957 -24.312 -1.301 1 96.94 301 ARG A N 1
ATOM 2200 C CA . ARG A 1 301 ? -8.242 -23.234 -0.359 1 96.94 301 ARG A CA 1
ATOM 2201 C C . ARG A 1 301 ? -6.973 -22.469 0.002 1 96.94 301 ARG A C 1
ATOM 2203 O O . ARG A 1 301 ? -6.223 -22.875 0.887 1 96.94 301 ARG A O 1
ATOM 2210 N N . GLY A 1 302 ? -6.859 -21.359 -0.573 1 97.81 302 GLY A N 1
ATOM 2211 C CA . GLY A 1 302 ? -5.605 -20.641 -0.422 1 97.81 302 GLY A CA 1
ATOM 2212 C C . GLY A 1 302 ? -4.5 -21.172 -1.311 1 97.81 302 GLY A C 1
ATOM 2213 O O . GLY A 1 302 ? -4.703 -21.391 -2.508 1 97.81 302 GLY A O 1
ATOM 2214 N N . LYS A 1 303 ? -3.328 -21.312 -0.757 1 98.69 303 LYS A N 1
ATOM 2215 C CA . LYS A 1 303 ? -2.141 -21.594 -1.553 1 98.69 303 LYS A CA 1
ATOM 2216 C C . LYS A 1 303 ? -1.631 -23.016 -1.286 1 98.69 303 LYS A C 1
ATOM 2218 O O . LYS A 1 303 ? -1.664 -23.484 -0.149 1 98.69 303 LYS A O 1
ATOM 2223 N N . ILE A 1 304 ? -1.098 -23.641 -2.314 1 98.81 304 ILE A N 1
ATOM 2224 C CA . ILE A 1 304 ? -0.39 -24.922 -2.213 1 98.81 304 ILE A CA 1
ATOM 2225 C C . ILE A 1 304 ? 1.116 -24.672 -2.174 1 98.81 304 ILE A C 1
ATOM 2227 O O . ILE A 1 304 ? 1.669 -24.031 -3.072 1 98.81 304 ILE A O 1
ATOM 2231 N N . ILE A 1 305 ? 1.767 -25.203 -1.118 1 98.81 305 ILE A N 1
ATOM 2232 C CA . ILE A 1 305 ? 3.188 -24.953 -0.9 1 98.81 305 ILE A CA 1
ATOM 2233 C C . ILE A 1 305 ? 3.998 -26.188 -1.291 1 98.81 305 ILE A C 1
ATOM 2235 O O . ILE A 1 305 ? 3.598 -27.312 -1.002 1 98.81 305 ILE A O 1
ATOM 2239 N N . LEU A 1 306 ? 5.074 -25.906 -2.012 1 98.56 306 LEU A N 1
ATOM 2240 C CA . LEU A 1 306 ? 6.031 -26.953 -2.387 1 98.56 306 LEU A CA 1
ATOM 2241 C C . LEU A 1 306 ? 7.367 -26.734 -1.68 1 98.56 306 LEU A C 1
ATOM 2243 O O . LEU A 1 306 ? 7.926 -25.641 -1.722 1 98.56 306 LEU A O 1
ATOM 2247 N N . LYS A 1 307 ? 7.879 -27.828 -1.085 1 97.88 307 LYS A N 1
ATOM 2248 C CA . LYS A 1 307 ? 9.141 -27.75 -0.35 1 97.88 307 LYS A CA 1
ATOM 2249 C C . LYS A 1 307 ? 10.25 -28.484 -1.088 1 97.88 307 LYS A C 1
ATOM 2251 O O . LYS A 1 307 ? 10.219 -29.703 -1.204 1 97.88 307 LYS A O 1
ATOM 2256 N N . PRO A 1 308 ? 11.258 -27.703 -1.482 1 94.12 308 PRO A N 1
ATOM 2257 C CA . PRO A 1 308 ? 12.398 -28.406 -2.086 1 94.12 308 PRO A CA 1
ATOM 2258 C C . PRO A 1 308 ? 13.234 -29.172 -1.058 1 94.12 308 PRO A C 1
ATOM 2260 O O . PRO A 1 308 ? 13.328 -28.75 0.099 1 94.12 308 PRO A O 1
ATOM 2263 N N . ASP A 1 309 ? 13.766 -30.344 -1.252 1 78.94 309 ASP A N 1
ATOM 2264 C CA . ASP A 1 309 ? 14.617 -31.141 -0.374 1 78.94 309 ASP A CA 1
ATOM 2265 C C . ASP A 1 309 ? 16.031 -30.562 -0.294 1 78.94 309 ASP A C 1
ATOM 2267 O O . ASP A 1 309 ? 16.516 -29.969 -1.256 1 78.94 309 ASP A O 1
ATOM 2271 N N . MET B 1 1 ? -18.781 23.25 23.016 1 94.12 1 MET B N 1
ATOM 2272 C CA . MET B 1 1 ? -17.484 22.578 23 1 94.12 1 MET B CA 1
ATOM 2273 C C . MET B 1 1 ? -16.359 23.562 22.672 1 94.12 1 MET B C 1
ATOM 2275 O O . MET B 1 1 ? -16.594 24.578 22.016 1 94.12 1 MET B O 1
ATOM 2279 N N . LYS B 1 2 ? -15.211 23.281 23.156 1 95.62 2 LYS B N 1
ATOM 2280 C CA . LYS B 1 2 ? -14.062 24.141 22.859 1 95.62 2 LYS B CA 1
ATOM 2281 C C . LYS B 1 2 ? -13.539 23.906 21.438 1 95.62 2 LYS B C 1
ATOM 2283 O O . LYS B 1 2 ? -13.492 22.766 20.984 1 95.62 2 LYS B O 1
ATOM 2288 N N . ALA B 1 3 ? -13.18 25.016 20.766 1 97.94 3 ALA B N 1
ATOM 2289 C CA . ALA B 1 3 ? -12.594 24.969 19.422 1 97.94 3 ALA B CA 1
ATOM 2290 C C . ALA B 1 3 ? -11.602 26.094 19.203 1 97.94 3 ALA B C 1
ATOM 2292 O O . ALA B 1 3 ? -11.758 27.188 19.781 1 97.94 3 ALA B O 1
ATOM 2293 N N . ALA B 1 4 ? -10.578 25.828 18.531 1 98.19 4 ALA B N 1
ATOM 2294 C CA . ALA B 1 4 ? -9.664 26.875 18.078 1 98.19 4 ALA B CA 1
ATOM 2295 C C . ALA B 1 4 ? -10.109 27.469 16.75 1 98.19 4 ALA B C 1
ATOM 2297 O O . ALA B 1 4 ? -10.078 26.781 15.719 1 98.19 4 ALA B O 1
ATOM 2298 N N . ARG B 1 5 ? -10.445 28.734 16.75 1 97.88 5 ARG B N 1
ATOM 2299 C CA . ARG B 1 5 ? -11.07 29.344 15.578 1 97.88 5 ARG B CA 1
ATOM 2300 C C . ARG B 1 5 ? -10.406 30.672 15.219 1 97.88 5 ARG B C 1
ATOM 2302 O O . ARG B 1 5 ? -9.719 31.266 16.047 1 97.88 5 ARG B O 1
ATOM 2309 N N . ILE B 1 6 ? -10.555 31.016 13.922 1 97.12 6 ILE B N 1
ATOM 2310 C CA . ILE B 1 6 ? -10.211 32.344 13.461 1 97.12 6 ILE B CA 1
ATOM 2311 C C . ILE B 1 6 ? -11.445 33.031 12.852 1 97.12 6 ILE B C 1
ATOM 2313 O O . ILE B 1 6 ? -12.273 32.344 12.227 1 97.12 6 ILE B O 1
ATOM 2317 N N . HIS B 1 7 ? -11.523 34.344 13.023 1 97.25 7 HIS B N 1
ATOM 2318 C CA . HIS B 1 7 ? -12.648 35.125 12.5 1 97.25 7 HIS B CA 1
ATOM 2319 C C . HIS B 1 7 ? -12.234 35.938 11.289 1 97.25 7 HIS B C 1
ATOM 2321 O O . HIS B 1 7 ? -13.031 36.75 10.766 1 97.25 7 HIS B O 1
ATOM 2327 N N . GLY B 1 8 ? -11.078 35.781 10.82 1 95.56 8 GLY B N 1
ATOM 2328 C CA . GLY B 1 8 ? -10.414 36.375 9.664 1 95.56 8 GLY B CA 1
ATOM 2329 C C . GLY B 1 8 ? -8.969 35.938 9.523 1 95.56 8 GLY B C 1
ATOM 2330 O O . GLY B 1 8 ? -8.398 35.344 10.453 1 95.56 8 GLY B O 1
ATOM 2331 N N . TYR B 1 9 ? -8.547 36.219 8.344 1 94.88 9 TYR B N 1
ATOM 2332 C CA . TYR B 1 9 ? -7.129 35.938 8.164 1 94.88 9 TYR B CA 1
ATOM 2333 C C . TYR B 1 9 ? -6.277 36.812 9.078 1 94.88 9 TYR B C 1
ATOM 2335 O O . TYR B 1 9 ? -6.699 37.906 9.477 1 94.88 9 TYR B O 1
ATOM 2343 N N . GLY B 1 10 ? -5.051 36.281 9.438 1 93.06 10 GLY B N 1
ATOM 2344 C CA . GLY B 1 10 ? -4.18 37.094 10.281 1 93.06 10 GLY B CA 1
ATOM 2345 C C . GLY B 1 10 ? -2.959 36.312 10.773 1 93.06 10 GLY B C 1
ATOM 2346 O O . GLY B 1 10 ? -2.504 35.375 10.117 1 93.06 10 GLY B O 1
ATOM 2347 N N . ASP B 1 11 ? -2.404 36.844 11.844 1 92.12 11 ASP B N 1
ATOM 2348 C CA . ASP B 1 11 ? -1.223 36.219 12.438 1 92.12 11 ASP B CA 1
ATOM 2349 C C . ASP B 1 11 ? -1.615 35.125 13.422 1 92.12 11 ASP B C 1
ATOM 2351 O O . ASP B 1 11 ? -2.803 34.875 13.617 1 92.12 11 ASP B O 1
ATOM 2355 N N . LEU B 1 12 ? -0.659 34.438 13.914 1 92.5 12 LEU B N 1
ATOM 2356 C CA . LEU B 1 12 ? -0.875 33.281 14.789 1 92.5 12 LEU B CA 1
ATOM 2357 C C . LEU B 1 12 ? -1.619 33.719 16.062 1 92.5 12 LEU B C 1
ATOM 2359 O O . LEU B 1 12 ? -2.299 32.906 16.688 1 92.5 12 LEU B O 1
ATOM 2363 N N . GLY B 1 13 ? -1.487 34.938 16.422 1 90.31 13 GLY B N 1
ATOM 2364 C CA . GLY B 1 13 ? -2.17 35.469 17.594 1 90.31 13 GLY B CA 1
ATOM 2365 C C . GLY B 1 13 ? -3.66 35.688 17.375 1 90.31 13 GLY B C 1
ATOM 2366 O O . GLY B 1 13 ? -4.41 35.875 18.328 1 90.31 13 GLY B O 1
ATOM 2367 N N . ASN B 1 14 ? -4.129 35.531 16.188 1 92.38 14 ASN B N 1
ATOM 2368 C CA . ASN B 1 14 ? -5.531 35.75 15.836 1 92.38 14 ASN B CA 1
ATOM 2369 C C . ASN B 1 14 ? -6.379 34.531 16.203 1 92.38 14 ASN B C 1
ATOM 2371 O O . ASN B 1 14 ? -7.605 34.562 16.125 1 92.38 14 ASN B O 1
ATOM 2375 N N . VAL B 1 15 ? -5.77 33.5 16.625 1 97.31 15 VAL B N 1
ATOM 2376 C CA . VAL B 1 15 ? -6.504 32.281 16.984 1 97.31 15 VAL B CA 1
ATOM 2377 C C . VAL B 1 15 ? -7.191 32.5 18.328 1 97.31 15 VAL B C 1
ATOM 2379 O O . VAL B 1 15 ? -6.578 32.969 19.281 1 97.31 15 VAL B O 1
ATOM 2382 N N . VAL B 1 16 ? -8.43 32.219 18.391 1 96.88 16 VAL B N 1
ATOM 2383 C CA . VAL B 1 16 ? -9.211 32.312 19.625 1 96.88 16 VAL B CA 1
ATOM 2384 C C . VAL B 1 16 ? -9.758 30.938 20 1 96.88 16 VAL B C 1
ATOM 2386 O O . VAL B 1 16 ? -10.227 30.188 19.141 1 96.88 16 VAL B O 1
ATOM 2389 N N . ILE B 1 17 ? -9.633 30.547 21.234 1 96.88 17 ILE B N 1
ATOM 2390 C CA . ILE B 1 17 ? -10.305 29.375 21.766 1 96.88 17 ILE B CA 1
ATOM 2391 C C . ILE B 1 17 ? -11.68 29.781 22.312 1 96.88 17 ILE B C 1
ATOM 2393 O O . ILE B 1 17 ? -11.781 30.578 23.234 1 96.88 17 ILE B O 1
ATOM 2397 N N . GLU B 1 18 ? -12.688 29.25 21.75 1 96.25 18 GLU B N 1
ATOM 2398 C CA . GLU B 1 18 ? -14.023 29.641 22.172 1 96.25 18 GLU B CA 1
ATOM 2399 C C . GLU B 1 18 ? -14.969 28.438 22.234 1 96.25 18 GLU B C 1
ATOM 2401 O O . GLU B 1 18 ? -14.68 27.391 21.656 1 96.25 18 GLU B O 1
ATOM 2406 N N . ASP B 1 19 ? -16.078 28.609 23.016 1 97.19 19 ASP B N 1
ATOM 2407 C CA . ASP B 1 19 ? -17.125 27.594 23.109 1 97.19 19 ASP B CA 1
ATOM 2408 C C . ASP B 1 19 ? -18.125 27.734 21.953 1 97.19 19 ASP B C 1
ATOM 2410 O O . ASP B 1 19 ? -18.688 28.797 21.734 1 97.19 19 ASP B O 1
ATOM 2414 N N . ILE B 1 20 ? -18.25 26.641 21.234 1 97 20 ILE B N 1
ATOM 2415 C CA . ILE B 1 20 ? -19.219 26.625 20.125 1 97 20 ILE B CA 1
ATOM 2416 C C . ILE B 1 20 ? -20.125 25.406 20.266 1 97 20 ILE B C 1
ATOM 2418 O O . ILE B 1 20 ? -19.812 24.469 21.016 1 97 20 ILE B O 1
ATOM 2422 N N . PRO B 1 21 ? -21.281 25.484 19.625 1 97.12 21 PRO B N 1
ATOM 2423 C CA . PRO B 1 21 ? -22.125 24.297 19.641 1 97.12 21 PRO B CA 1
ATOM 2424 C C . PRO B 1 21 ? -21.484 23.094 18.953 1 97.12 21 PRO B C 1
ATOM 2426 O O . PRO B 1 21 ? -20.672 23.266 18.031 1 97.12 21 PRO B O 1
ATOM 2429 N N . THR B 1 22 ? -21.844 21.938 19.453 1 97.38 22 THR B N 1
ATOM 2430 C CA . THR B 1 22 ? -21.453 20.734 18.734 1 97.38 22 THR B CA 1
ATOM 2431 C C . THR B 1 22 ? -22 20.75 17.312 1 97.38 22 THR B C 1
ATOM 2433 O O . THR B 1 22 ? -23.172 21.062 17.094 1 97.38 22 THR B O 1
ATOM 2436 N N . PRO B 1 23 ? -21.141 20.438 16.312 1 96.88 23 PRO B N 1
ATOM 2437 C CA . PRO B 1 23 ? -21.625 20.5 14.938 1 96.88 23 PRO B CA 1
ATOM 2438 C C . PRO B 1 23 ? -22.625 19.391 14.609 1 96.88 23 PRO B C 1
ATOM 2440 O O . PRO B 1 23 ? -22.5 18.281 15.133 1 96.88 23 PRO B O 1
ATOM 2443 N N . GLU B 1 24 ? -23.531 19.766 13.75 1 96.94 24 GLU B N 1
ATOM 2444 C CA . GLU B 1 24 ? -24.422 18.75 13.18 1 96.94 24 GLU B CA 1
ATOM 2445 C C . GLU B 1 24 ? -23.781 18.047 12 1 96.94 24 GLU B C 1
ATOM 2447 O O . GLU B 1 24 ? -22.875 18.578 11.359 1 96.94 24 GLU B O 1
ATOM 2452 N N . PHE B 1 25 ? -24.219 16.797 11.797 1 97.19 25 PHE B N 1
ATOM 2453 C CA . PHE B 1 25 ? -23.656 16.062 10.688 1 97.19 25 PHE B CA 1
ATOM 2454 C C . PHE B 1 25 ? -24.75 15.578 9.742 1 97.19 25 PHE B C 1
ATOM 2456 O O . PHE B 1 25 ? -25.859 15.289 10.172 1 97.19 25 PHE B O 1
ATOM 2463 N N . GLY B 1 26 ? -24.422 15.539 8.484 1 96.94 26 GLY B N 1
ATOM 2464 C CA . GLY B 1 26 ? -25.359 15.164 7.438 1 96.94 26 GLY B CA 1
ATOM 2465 C C . GLY B 1 26 ? -25.484 13.656 7.266 1 96.94 26 GLY B C 1
ATOM 2466 O O . GLY B 1 26 ? -24.891 12.891 8.023 1 96.94 26 GLY B O 1
ATOM 2467 N N . PRO B 1 27 ? -26.234 13.227 6.25 1 96.19 27 PRO B N 1
ATOM 2468 C CA . PRO B 1 27 ? -26.547 11.812 6.055 1 96.19 27 PRO B CA 1
ATOM 2469 C C . PRO B 1 27 ? -25.312 10.984 5.684 1 96.19 27 PRO B C 1
ATOM 2471 O O . PRO B 1 27 ? -25.266 9.789 5.953 1 96.19 27 PRO B O 1
ATOM 2474 N N . ASP B 1 28 ? -24.328 11.617 5.07 1 95.94 28 ASP B N 1
ATOM 2475 C CA . ASP B 1 28 ? -23.156 10.883 4.621 1 95.94 28 ASP B CA 1
ATOM 2476 C C . ASP B 1 28 ? -21.922 11.266 5.434 1 95.94 28 ASP B C 1
ATOM 2478 O O . ASP B 1 28 ? -20.797 11.07 4.984 1 95.94 28 ASP B O 1
ATOM 2482 N N . GLU B 1 29 ? -22.188 11.766 6.617 1 97.69 29 GLU B N 1
ATOM 2483 C CA . GLU B 1 29 ? -21.094 12.289 7.422 1 97.69 29 GLU B CA 1
ATOM 2484 C C . GLU B 1 29 ? -20.984 11.555 8.758 1 97.69 29 GLU B C 1
ATOM 2486 O O . GLU B 1 29 ? -21.906 10.836 9.148 1 97.69 29 GLU B O 1
ATOM 2491 N N . VAL B 1 30 ? -19.812 11.727 9.383 1 98.12 30 VAL B N 1
ATOM 2492 C CA . VAL B 1 30 ? -19.516 11.109 10.672 1 98.12 30 VAL B CA 1
ATOM 2493 C C . VAL B 1 30 ? -19.109 12.188 11.672 1 98.12 30 VAL B C 1
ATOM 2495 O O . VAL B 1 30 ? -18.312 13.078 11.359 1 98.12 30 VAL B O 1
ATOM 2498 N N . LEU B 1 31 ? -19.75 12.125 12.789 1 98.69 31 LEU B N 1
ATOM 2499 C CA . LEU B 1 31 ? -19.312 12.93 13.93 1 98.69 31 LEU B CA 1
ATOM 2500 C C . LEU B 1 31 ? -18.266 12.188 14.75 1 98.69 31 LEU B C 1
ATOM 2502 O O . LEU B 1 31 ? -18.531 11.094 15.258 1 98.69 31 LEU B O 1
ATOM 2506 N N . ILE B 1 32 ? -17.125 12.82 14.891 1 98.69 32 ILE B N 1
ATOM 2507 C CA . ILE B 1 32 ? -16 12.18 15.578 1 98.69 32 ILE B CA 1
ATOM 2508 C C . ILE B 1 32 ? -15.688 12.945 16.859 1 98.69 32 ILE B C 1
ATOM 2510 O O . ILE B 1 32 ? -15.555 14.172 16.844 1 98.69 32 ILE B O 1
ATOM 2514 N N . ARG B 1 33 ? -15.68 12.227 17.938 1 98.75 33 ARG B N 1
ATOM 2515 C CA . ARG B 1 33 ? -15.07 12.789 19.125 1 98.75 33 ARG B CA 1
ATOM 2516 C C . ARG B 1 33 ? -13.547 12.781 19.016 1 98.75 33 ARG B C 1
ATOM 2518 O O . ARG B 1 33 ? -12.914 11.727 19.094 1 98.75 33 ARG B O 1
ATOM 2525 N N . VAL B 1 34 ? -12.961 13.977 18.922 1 98.75 34 VAL B N 1
ATOM 2526 C CA . VAL B 1 34 ? -11.531 14.094 18.656 1 98.75 34 VAL B CA 1
ATOM 2527 C C . VAL B 1 34 ? -10.734 13.812 19.922 1 98.75 34 VAL B C 1
ATOM 2529 O O . VAL B 1 34 ? -10.883 14.523 20.922 1 98.75 34 VAL B O 1
ATOM 2532 N N . GLU B 1 35 ? -9.969 12.797 19.828 1 98.75 35 GLU B N 1
ATOM 2533 C CA . GLU B 1 35 ? -9.055 12.516 20.938 1 98.75 35 GLU B CA 1
ATOM 2534 C C . GLU B 1 35 ? -7.754 13.305 20.781 1 98.75 35 GLU B C 1
ATOM 2536 O O . GLU B 1 35 ? -7.207 13.797 21.781 1 98.75 35 GLU B O 1
ATOM 2541 N N . ALA B 1 36 ? -7.273 13.367 19.562 1 98.88 36 ALA B N 1
ATOM 2542 C CA . ALA B 1 36 ? -6.07 14.141 19.25 1 98.88 36 ALA B CA 1
ATOM 2543 C C . ALA B 1 36 ? -6.105 14.656 17.812 1 98.88 36 ALA B C 1
ATOM 2545 O O . ALA B 1 36 ? -6.711 14.039 16.938 1 98.88 36 ALA B O 1
ATOM 2546 N N . ALA B 1 37 ? -5.543 15.797 17.609 1 98.81 37 ALA B N 1
ATOM 2547 C CA . ALA B 1 37 ? -5.266 16.375 16.297 1 98.81 37 ALA B CA 1
ATOM 2548 C C . ALA B 1 37 ? -3.768 16.609 16.094 1 98.81 37 ALA B C 1
ATOM 2550 O O . ALA B 1 37 ? -2.98 16.422 17.031 1 98.81 37 ALA B O 1
ATOM 2551 N N . SER B 1 38 ? -3.396 16.891 14.898 1 98.69 38 SER B N 1
ATOM 2552 C CA . SER B 1 38 ? -1.987 17.172 14.648 1 98.69 38 SER B CA 1
ATOM 2553 C C . SER B 1 38 ? -1.818 18.359 13.703 1 98.69 38 SER B C 1
ATOM 2555 O O . SER B 1 38 ? -2.742 18.703 12.969 1 98.69 38 SER B O 1
ATOM 2557 N N . LEU B 1 39 ? -0.661 18.953 13.805 1 98.5 39 LEU B N 1
ATOM 2558 C CA . LEU B 1 39 ? -0.401 20.156 13.023 1 98.5 39 LEU B CA 1
ATOM 2559 C C . LEU B 1 39 ? 0.348 19.812 11.734 1 98.5 39 LEU B C 1
ATOM 2561 O O . LEU B 1 39 ? 1.116 18.844 11.703 1 98.5 39 LEU B O 1
ATOM 2565 N N . ASN B 1 40 ? 0.104 20.656 10.75 1 97.12 40 ASN B N 1
ATOM 2566 C CA . ASN B 1 40 ? 0.792 20.656 9.461 1 97.12 40 ASN B CA 1
ATOM 2567 C C . ASN B 1 40 ? 1.152 22.062 9.016 1 97.12 40 ASN B C 1
ATOM 2569 O O . ASN B 1 40 ? 0.516 23.031 9.438 1 97.12 40 ASN B O 1
ATOM 2573 N N . PRO B 1 41 ? 2.195 22.172 8.156 1 95.5 41 PRO B N 1
ATOM 2574 C CA . PRO B 1 41 ? 2.516 23.484 7.617 1 95.5 41 PRO B CA 1
ATOM 2575 C C . PRO B 1 41 ? 1.311 24.172 6.973 1 95.5 41 PRO B C 1
ATOM 2577 O O . PRO B 1 41 ? 1.184 25.391 7.039 1 95.5 41 PRO B O 1
ATOM 2580 N N . LEU B 1 42 ? 0.443 23.453 6.457 1 94.38 42 LEU B N 1
ATOM 2581 C CA . LEU B 1 42 ? -0.739 23.984 5.793 1 94.38 42 LEU B CA 1
ATOM 2582 C C . LEU B 1 42 ? -1.63 24.719 6.789 1 94.38 42 LEU B C 1
ATOM 2584 O O . LEU B 1 42 ? -2.289 25.703 6.43 1 94.38 42 LEU B O 1
ATOM 2588 N N . ASP B 1 43 ? -1.671 24.312 8.039 1 96 43 ASP B N 1
ATOM 2589 C CA . ASP B 1 43 ? -2.461 25 9.055 1 96 43 ASP B CA 1
ATOM 2590 C C . ASP B 1 43 ? -2.018 26.453 9.211 1 96 43 ASP B C 1
ATOM 2592 O O . ASP B 1 43 ? -2.852 27.344 9.305 1 96 43 ASP B O 1
ATOM 2596 N N . VAL B 1 44 ? -0.73 26.641 9.227 1 95.5 44 VAL B N 1
ATOM 2597 C CA . VAL B 1 44 ? -0.159 27.969 9.359 1 95.5 44 VAL B CA 1
ATOM 2598 C C . VAL B 1 44 ? -0.471 28.797 8.117 1 95.5 44 VAL B C 1
ATOM 2600 O O . VAL B 1 44 ? -0.833 29.969 8.219 1 95.5 44 VAL B O 1
ATOM 2603 N N . LEU B 1 45 ? -0.368 28.156 6.957 1 93.56 45 LEU B N 1
ATOM 2604 C CA . LEU B 1 45 ? -0.62 28.844 5.695 1 93.56 45 LEU B CA 1
ATOM 2605 C C . LEU B 1 45 ? -2.078 29.281 5.594 1 93.56 45 LEU B C 1
ATOM 2607 O O . LEU B 1 45 ? -2.371 30.391 5.133 1 93.56 45 LEU B O 1
ATOM 2611 N N . LEU B 1 46 ? -2.969 28.438 6.023 1 93.12 46 LEU B N 1
ATOM 2612 C CA . LEU B 1 46 ? -4.395 28.75 5.988 1 93.12 46 LEU B CA 1
ATOM 2613 C C . LEU B 1 46 ? -4.723 29.922 6.902 1 93.12 46 LEU B C 1
ATOM 2615 O O . LEU B 1 46 ? -5.473 30.828 6.52 1 93.12 46 LEU B O 1
ATOM 2619 N N . LEU B 1 47 ? -4.145 29.938 7.996 1 94.38 47 LEU B N 1
ATOM 2620 C CA . LEU B 1 47 ? -4.375 30.984 8.992 1 94.38 47 LEU B CA 1
ATOM 2621 C C . LEU B 1 47 ? -3.934 32.344 8.461 1 94.38 47 LEU B C 1
ATOM 2623 O O . LEU B 1 47 ? -4.613 33.344 8.672 1 94.38 47 LEU B O 1
ATOM 2627 N N . GLY B 1 48 ? -2.855 32.375 7.734 1 93.44 48 GLY B N 1
ATOM 2628 C CA . GLY B 1 48 ? -2.285 33.625 7.238 1 93.44 48 GLY B CA 1
ATOM 2629 C C . GLY B 1 48 ? -2.928 34.094 5.953 1 93.44 48 GLY B C 1
ATOM 2630 O O . GLY B 1 48 ? -2.68 35.219 5.512 1 93.44 48 GLY B O 1
ATOM 2631 N N . GLY B 1 49 ? -3.676 33.281 5.27 1 90.5 49 GLY B N 1
ATOM 2632 C CA . GLY B 1 49 ? -4.367 33.656 4.043 1 90.5 49 GLY B CA 1
ATOM 2633 C C . GLY B 1 49 ? -3.502 33.5 2.807 1 90.5 49 GLY B C 1
ATOM 2634 O O . GLY B 1 49 ? -3.896 33.906 1.716 1 90.5 49 GLY B O 1
ATOM 2635 N N . LYS B 1 50 ? -2.355 33 2.885 1 84.31 50 LYS B N 1
ATOM 2636 C CA . LYS B 1 50 ? -1.428 32.875 1.764 1 84.31 50 LYS B CA 1
ATOM 2637 C C . LYS B 1 50 ? -1.999 31.969 0.679 1 84.31 50 LYS B C 1
ATOM 2639 O O . LYS B 1 50 ? -1.661 32.125 -0.499 1 84.31 50 LYS B O 1
ATOM 2644 N N . ARG B 1 51 ? -2.953 31.078 0.955 1 80.44 51 ARG B N 1
ATOM 2645 C CA . ARG B 1 51 ? -3.535 30.172 -0.026 1 80.44 51 ARG B CA 1
ATOM 2646 C C . ARG B 1 51 ? -5.035 30.406 -0.164 1 80.44 51 ARG B C 1
ATOM 2648 O O . ARG B 1 51 ? -5.797 29.469 -0.396 1 80.44 51 ARG B O 1
ATOM 2655 N N . ARG B 1 52 ? -5.426 31.625 -0.012 1 84.44 52 ARG B N 1
ATOM 2656 C CA . ARG B 1 52 ? -6.855 31.922 0.041 1 84.44 52 ARG B CA 1
ATOM 2657 C C . ARG B 1 52 ? -7.508 31.688 -1.319 1 84.44 52 ARG B C 1
ATOM 2659 O O . ARG B 1 52 ? -8.703 31.391 -1.398 1 84.44 52 ARG B O 1
ATOM 2666 N N . GLU B 1 53 ? -6.77 31.812 -2.377 1 84.62 53 GLU B N 1
ATOM 2667 C CA . GLU B 1 53 ? -7.32 31.594 -3.709 1 84.62 53 GLU B CA 1
ATOM 2668 C C . GLU B 1 53 ? -7.578 30.109 -3.955 1 84.62 53 GLU B C 1
ATOM 2670 O O . GLU B 1 53 ? -8.523 29.734 -4.652 1 84.62 53 GLU B O 1
ATOM 2675 N N . VAL B 1 54 ? -6.762 29.25 -3.359 1 81.81 54 VAL B N 1
ATOM 2676 C CA . VAL B 1 54 ? -6.871 27.797 -3.525 1 81.81 54 VAL B CA 1
ATOM 2677 C C . VAL B 1 54 ? -7.781 27.234 -2.443 1 81.81 54 VAL B C 1
ATOM 2679 O O . VAL B 1 54 ? -8.539 26.297 -2.699 1 81.81 54 VAL B O 1
ATOM 2682 N N . PHE B 1 55 ? -7.641 27.891 -1.317 1 88.94 55 PHE B N 1
ATOM 2683 C CA . PHE B 1 55 ? -8.438 27.453 -0.178 1 88.94 55 PHE B CA 1
ATOM 2684 C C . PHE B 1 55 ? -9.234 28.609 0.404 1 88.94 55 PHE B C 1
ATOM 2686 O O . PHE B 1 55 ? -8.906 29.125 1.477 1 88.94 55 PHE B O 1
ATOM 2693 N N . PRO B 1 56 ? -10.352 28.906 -0.221 1 91.25 56 PRO B N 1
ATOM 2694 C CA . PRO B 1 56 ? -11.18 29.984 0.345 1 91.25 56 PRO B CA 1
ATOM 2695 C C . PRO B 1 56 ? -11.891 29.562 1.629 1 91.25 56 PRO B C 1
ATOM 2697 O O . PRO B 1 56 ? -12.727 28.656 1.606 1 91.25 56 PRO B O 1
ATOM 2700 N N . LEU B 1 57 ? -11.633 30.266 2.664 1 93.69 57 LEU B N 1
ATOM 2701 C CA . LEU B 1 57 ? -12.219 29.922 3.957 1 93.69 57 LEU B CA 1
ATOM 2702 C C . LEU B 1 57 ? -13.469 30.75 4.23 1 93.69 57 LEU B C 1
ATOM 2704 O O . LEU B 1 57 ? -13.57 31.891 3.797 1 93.69 57 LEU B O 1
ATOM 2708 N N . SER B 1 58 ? -14.391 30.125 4.875 1 95.12 58 SER B N 1
ATOM 2709 C CA . SER B 1 58 ? -15.516 30.828 5.477 1 95.12 58 SER B CA 1
ATOM 2710 C C . SER B 1 58 ? -15.297 31.047 6.969 1 95.12 58 SER B C 1
ATOM 2712 O O . SER B 1 58 ? -14.812 30.156 7.668 1 95.12 58 SER B O 1
ATOM 2714 N N . PHE B 1 59 ? -15.695 32.281 7.387 1 95.38 59 PHE B N 1
ATOM 2715 C CA . PHE B 1 59 ? -15.461 32.594 8.789 1 95.38 59 PHE B CA 1
ATOM 2716 C C . PHE B 1 59 ? -16.781 32.656 9.555 1 95.38 59 PHE B C 1
ATOM 2718 O O . PHE B 1 59 ? -17.812 33.031 9 1 95.38 59 PHE B O 1
ATOM 2725 N N . PRO B 1 60 ? -16.812 32.25 10.883 1 96.75 60 PRO B N 1
ATOM 2726 C CA . PRO B 1 60 ? -15.664 31.719 11.633 1 96.75 60 PRO B CA 1
ATOM 2727 C C . PRO B 1 60 ? -15.219 30.344 11.141 1 96.75 60 PRO B C 1
ATOM 2729 O O . PRO B 1 60 ? -16.047 29.562 10.68 1 96.75 60 PRO B O 1
ATOM 2732 N N . TYR B 1 61 ? -13.898 30.188 11.211 1 97.06 61 TYR B N 1
ATOM 2733 C CA . TYR B 1 61 ? -13.281 28.953 10.742 1 97.06 61 TYR B CA 1
ATOM 2734 C C . TYR B 1 61 ? -12.617 28.203 11.891 1 97.06 61 TYR B C 1
ATOM 2736 O O . TYR B 1 61 ? -11.805 28.781 12.625 1 97.06 61 TYR B O 1
ATOM 2744 N N . THR B 1 62 ? -12.992 26.891 12.07 1 97.75 62 THR B N 1
ATOM 2745 C CA . THR B 1 62 ? -12.297 26.031 13.023 1 97.75 62 THR B CA 1
ATOM 2746 C C . THR B 1 62 ? -11.062 25.406 12.383 1 97.75 62 THR B C 1
ATOM 2748 O O . THR B 1 62 ? -11.164 24.672 11.391 1 97.75 62 THR B O 1
ATOM 2751 N N . LEU B 1 63 ? -9.891 25.562 12.992 1 97.62 63 LEU B N 1
ATOM 2752 C CA . LEU B 1 63 ? -8.609 25.141 12.43 1 97.62 63 LEU B CA 1
ATOM 2753 C C . LEU B 1 63 ? -8.43 23.641 12.562 1 97.62 63 LEU B C 1
ATOM 2755 O O . LEU B 1 63 ? -9.164 22.984 13.305 1 97.62 63 LEU B O 1
ATOM 2759 N N . GLY B 1 64 ? -7.367 23.141 11.789 1 97.88 64 GLY B N 1
ATOM 2760 C CA . GLY B 1 64 ? -6.93 21.75 11.914 1 97.88 64 GLY B CA 1
ATOM 2761 C C . GLY B 1 64 ? -7.445 20.859 10.797 1 97.88 64 GLY B C 1
ATOM 2762 O O . GLY B 1 64 ? -8.633 20.906 10.461 1 97.88 64 GLY B O 1
ATOM 2763 N N . ILE B 1 65 ? -6.5 19.969 10.273 1 97.75 65 ILE B N 1
ATOM 2764 C CA . ILE B 1 65 ? -6.91 19.156 9.141 1 97.75 65 ILE B CA 1
ATOM 2765 C C . ILE B 1 65 ? -6.496 17.703 9.383 1 97.75 65 ILE B C 1
ATOM 2767 O O . ILE B 1 65 ? -6.598 16.859 8.484 1 97.75 65 ILE B O 1
ATOM 2771 N N . ASP B 1 66 ? -5.996 17.359 10.539 1 98.31 66 ASP B N 1
ATOM 2772 C CA . ASP B 1 66 ? -5.625 16 10.93 1 98.31 66 ASP B CA 1
ATOM 2773 C C . ASP B 1 66 ? -6.23 15.633 12.289 1 98.31 66 ASP B C 1
ATOM 2775 O O . ASP B 1 66 ? -6.09 16.391 13.25 1 98.31 66 ASP B O 1
ATOM 2779 N N . LEU B 1 67 ? -6.82 14.414 12.297 1 98.75 67 LEU B N 1
ATOM 2780 C CA . LEU B 1 67 ? -7.355 14.039 13.602 1 98.75 67 LEU B CA 1
ATOM 2781 C C . LEU B 1 67 ? -7.434 12.523 13.742 1 98.75 67 LEU B C 1
ATOM 2783 O O . LEU B 1 67 ? -7.371 11.805 12.742 1 98.75 67 LEU B O 1
ATOM 2787 N N . ALA B 1 68 ? -7.465 12.078 14.977 1 98.81 68 ALA B N 1
ATOM 2788 C CA . ALA B 1 68 ? -7.84 10.727 15.398 1 98.81 68 ALA B CA 1
ATOM 2789 C C . ALA B 1 68 ? -8.82 10.773 16.562 1 98.81 68 ALA B C 1
ATOM 2791 O O . ALA B 1 68 ? -8.727 11.648 17.422 1 98.81 68 ALA B O 1
ATOM 2792 N N . GLY B 1 69 ? -9.742 9.859 16.531 1 98.75 69 GLY B N 1
ATOM 2793 C CA . GLY B 1 69 ? -10.734 9.836 17.578 1 98.75 69 GLY B CA 1
ATOM 2794 C C . GLY B 1 69 ? -11.695 8.664 17.484 1 98.75 69 GLY B C 1
ATOM 2795 O O . GLY B 1 69 ? -11.336 7.609 16.969 1 98.75 69 GLY B O 1
ATOM 2796 N N . THR B 1 70 ? -12.844 8.898 18.156 1 98.69 70 THR B N 1
ATOM 2797 C CA . THR B 1 70 ? -13.875 7.871 18.156 1 98.69 70 THR B CA 1
ATOM 2798 C C . THR B 1 70 ? -15.164 8.391 17.516 1 98.69 70 THR B C 1
ATOM 2800 O O . THR B 1 70 ? -15.539 9.547 17.719 1 98.69 70 THR B O 1
ATOM 2803 N N . VAL B 1 71 ? -15.797 7.48 16.797 1 98.62 71 VAL B N 1
ATOM 2804 C CA . VAL B 1 71 ? -17.078 7.848 16.188 1 98.62 71 VAL B CA 1
ATOM 2805 C C . VAL B 1 71 ? -18.125 8.086 17.266 1 98.62 71 VAL B C 1
ATOM 2807 O O . VAL B 1 71 ? -18.312 7.246 18.141 1 98.62 71 VAL B O 1
ATOM 2810 N N . GLU B 1 72 ? -18.719 9.195 17.219 1 98.56 72 GLU B N 1
ATOM 2811 C CA . GLU B 1 72 ? -19.812 9.547 18.125 1 98.56 72 GLU B CA 1
ATOM 2812 C C . GLU B 1 72 ? -21.172 9.328 17.453 1 98.56 72 GLU B C 1
ATOM 2814 O O . GLU B 1 72 ? -22.141 8.961 18.125 1 98.56 72 GLU B O 1
ATOM 2819 N N . GLY B 1 73 ? -21.203 9.578 16.141 1 98 73 GLY B N 1
ATOM 2820 C CA . GLY B 1 73 ? -22.406 9.398 15.336 1 98 73 GLY B CA 1
ATOM 2821 C C . GLY B 1 73 ? -22.109 9.289 13.852 1 98 73 GLY B C 1
ATOM 2822 O O . GLY B 1 73 ? -21.094 9.812 13.375 1 98 73 GLY B O 1
ATOM 2823 N N . ALA B 1 74 ? -23.016 8.609 13.172 1 97.31 74 ALA B N 1
ATOM 2824 C CA . ALA B 1 74 ? -22.891 8.445 11.727 1 97.31 74 ALA B CA 1
ATOM 2825 C C . ALA B 1 74 ? -24.25 8.539 11.039 1 97.31 74 ALA B C 1
ATOM 2827 O O . ALA B 1 74 ? -25.234 8.008 11.547 1 97.31 74 ALA B O 1
ATOM 2828 N N . GLY B 1 75 ? -24.281 9.258 9.883 1 96.31 75 GLY B N 1
ATOM 2829 C CA . GLY B 1 75 ? -25.516 9.32 9.102 1 96.31 75 GLY B CA 1
ATOM 2830 C C . GLY B 1 75 ? -25.906 7.992 8.492 1 96.31 75 GLY B C 1
ATOM 2831 O O . GLY B 1 75 ? -25.094 7.055 8.469 1 96.31 75 GLY B O 1
ATOM 2832 N N . PRO B 1 76 ? -27.125 8 7.93 1 93.19 76 PRO B N 1
ATOM 2833 C CA . PRO B 1 76 ? -27.625 6.734 7.391 1 93.19 76 PRO B CA 1
ATOM 2834 C C . PRO B 1 76 ? -26.828 6.242 6.188 1 93.19 76 PRO B C 1
ATOM 2836 O O . PRO B 1 76 ? -26.781 5.039 5.922 1 93.19 76 PRO B O 1
ATOM 2839 N N . LEU B 1 77 ? -26.172 7.164 5.504 1 89.94 77 LEU B N 1
ATOM 2840 C CA . LEU B 1 77 ? -25.375 6.785 4.336 1 89.94 77 LEU B CA 1
ATOM 2841 C C . LEU B 1 77 ? -23.922 6.523 4.727 1 89.94 77 LEU B C 1
ATOM 2843 O O . LEU B 1 77 ? -23.094 6.211 3.867 1 89.94 77 LEU B O 1
ATOM 2847 N N . ALA B 1 78 ? -23.641 6.641 5.992 1 91.94 78 ALA B N 1
ATOM 2848 C CA . ALA B 1 78 ? -22.328 6.363 6.562 1 91.94 78 ALA B CA 1
ATOM 2849 C C . ALA B 1 78 ? -22.391 5.18 7.523 1 91.94 78 ALA B C 1
ATOM 2851 O O . ALA B 1 78 ? -21.641 5.137 8.508 1 91.94 78 ALA B O 1
ATOM 2852 N N . ALA B 1 79 ? -23.203 4.176 7.219 1 85.56 79 ALA B N 1
ATOM 2853 C CA . ALA B 1 79 ? -23.578 3.107 8.141 1 85.56 79 ALA B CA 1
ATOM 2854 C C . ALA B 1 79 ? -22.391 2.17 8.398 1 85.56 79 ALA B C 1
ATOM 2856 O O . ALA B 1 79 ? -22.438 1.36 9.328 1 85.56 79 ALA B O 1
ATOM 2857 N N . ARG B 1 80 ? -21.391 2.328 7.723 1 83.81 80 ARG B N 1
ATOM 2858 C CA . ARG B 1 80 ? -20.203 1.509 7.953 1 83.81 80 ARG B CA 1
ATOM 2859 C C . ARG B 1 80 ? -19.547 1.863 9.281 1 83.81 80 ARG B C 1
ATOM 2861 O O . ARG B 1 80 ? -18.797 1.062 9.844 1 83.81 80 ARG B O 1
ATOM 2868 N N . TRP B 1 81 ? -19.734 3.01 9.648 1 93.19 81 TRP B N 1
ATOM 2869 C CA . TRP B 1 81 ? -19.156 3.471 10.906 1 93.19 81 TRP B CA 1
ATOM 2870 C C . TRP B 1 81 ? -20.188 3.416 12.031 1 93.19 81 TRP B C 1
ATOM 2872 O O . TRP B 1 81 ? -21.359 3.729 11.82 1 93.19 81 TRP B O 1
ATOM 2882 N N . ARG B 1 82 ? -19.719 2.986 13.211 1 94.31 82 ARG B N 1
ATOM 2883 C CA . ARG B 1 82 ? -20.562 2.875 14.398 1 94.31 82 ARG B CA 1
ATOM 2884 C C . ARG B 1 82 ? -19.969 3.641 15.57 1 94.31 82 ARG B C 1
ATOM 2886 O O . ARG B 1 82 ? -18.75 3.781 15.672 1 94.31 82 ARG B O 1
ATOM 2893 N N . LYS B 1 83 ? -20.875 4.004 16.422 1 97.75 83 LYS B N 1
ATOM 2894 C CA . LYS B 1 83 ? -20.406 4.656 17.641 1 97.75 83 LYS B CA 1
ATOM 2895 C C . LYS B 1 83 ? -19.359 3.809 18.359 1 97.75 83 LYS B C 1
ATOM 2897 O O . LYS B 1 83 ? -19.547 2.604 18.531 1 97.75 83 LYS B O 1
ATOM 2902 N N . GLY B 1 84 ? -18.234 4.43 18.656 1 98.06 84 GLY B N 1
ATOM 2903 C CA . GLY B 1 84 ? -17.188 3.727 19.391 1 98.06 84 GLY B CA 1
ATOM 2904 C C . GLY B 1 84 ? -16.016 3.314 18.5 1 98.06 84 GLY B C 1
ATOM 2905 O O . GLY B 1 84 ? -14.938 3.008 19 1 98.06 84 GLY B O 1
ATOM 2906 N N . ASP B 1 85 ? -16.219 3.314 17.219 1 96.69 85 ASP B N 1
ATOM 2907 C CA . ASP B 1 85 ? -15.141 2.969 16.297 1 96.69 85 ASP B CA 1
ATOM 2908 C C . ASP B 1 85 ? -13.984 3.965 16.422 1 96.69 85 ASP B C 1
ATOM 2910 O O . ASP B 1 85 ? -14.211 5.176 16.469 1 96.69 85 ASP B O 1
ATOM 2914 N N . ARG B 1 86 ? -12.742 3.461 16.5 1 98.38 86 ARG B N 1
ATOM 2915 C CA . ARG B 1 86 ? -11.555 4.309 16.438 1 98.38 86 ARG B CA 1
ATOM 2916 C C . ARG B 1 86 ? -11.188 4.648 15.008 1 98.38 86 ARG B C 1
ATOM 2918 O O . ARG B 1 86 ? -11 3.756 14.18 1 98.38 86 ARG B O 1
ATOM 2925 N N . VAL B 1 87 ? -11.016 5.961 14.703 1 98.44 87 VAL B N 1
ATOM 2926 C CA . VAL B 1 87 ? -10.852 6.352 13.312 1 98.44 87 VAL B CA 1
ATOM 2927 C C . VAL B 1 87 ? -9.781 7.441 13.203 1 98.44 87 VAL B C 1
ATOM 2929 O O . VAL B 1 87 ? -9.422 8.07 14.203 1 98.44 87 VAL B O 1
ATOM 2932 N N . ILE B 1 88 ? -9.211 7.574 12.008 1 98.69 88 ILE B N 1
ATOM 2933 C CA . ILE B 1 88 ? -8.398 8.711 11.594 1 98.69 88 ILE B CA 1
ATOM 2934 C C . ILE B 1 88 ? -9.031 9.383 10.375 1 98.69 88 ILE B C 1
ATOM 2936 O O . ILE B 1 88 ? -9.742 8.734 9.609 1 98.69 88 ILE B O 1
ATOM 2940 N N . ALA B 1 89 ? -8.742 10.672 10.273 1 98.06 89 ALA B N 1
ATOM 2941 C CA . ALA B 1 89 ? -9.32 11.406 9.148 1 98.06 89 ALA B CA 1
ATOM 2942 C C . ALA B 1 89 ? -8.516 12.664 8.844 1 98.06 89 ALA B C 1
ATOM 2944 O O . ALA B 1 89 ? -7.832 13.203 9.727 1 98.06 89 ALA B O 1
ATOM 2945 N N . ARG B 1 90 ? -8.586 13.016 7.602 1 97.44 90 ARG B N 1
ATOM 2946 C CA . ARG B 1 90 ? -8.109 14.305 7.117 1 97.44 90 ARG B CA 1
ATOM 2947 C C . ARG B 1 90 ? -9.242 15.109 6.496 1 97.44 90 ARG B C 1
ATOM 2949 O O . ARG B 1 90 ? -9.508 15 5.297 1 97.44 90 ARG B O 1
ATOM 2956 N N . PRO B 1 91 ? -9.805 16.016 7.344 1 95.56 91 PRO B N 1
ATOM 2957 C CA . PRO B 1 91 ? -10.82 16.875 6.742 1 95.56 91 PRO B CA 1
ATOM 2958 C C . PRO B 1 91 ? -10.266 17.719 5.59 1 95.56 91 PRO B C 1
ATOM 2960 O O . PRO B 1 91 ? -9.07 18 5.547 1 95.56 91 PRO B O 1
ATOM 2963 N N . ASP B 1 92 ? -11.234 18.031 4.699 1 93.69 92 ASP B N 1
ATOM 2964 C CA . ASP B 1 92 ? -10.867 19.016 3.682 1 93.69 92 ASP B CA 1
ATOM 2965 C C . ASP B 1 92 ? -10.336 20.297 4.32 1 93.69 92 ASP B C 1
ATOM 2967 O O . ASP B 1 92 ? -10.93 20.812 5.27 1 93.69 92 ASP B O 1
ATOM 2971 N N . PRO B 1 93 ? -9.289 20.781 3.76 1 94.44 93 PRO B N 1
ATOM 2972 C CA . PRO B 1 93 ? -8.68 21.969 4.367 1 94.44 93 PRO B CA 1
ATOM 2973 C C . PRO B 1 93 ? -9.641 23.156 4.414 1 94.44 93 PRO B C 1
ATOM 2975 O O . PRO B 1 93 ? -9.57 23.969 5.34 1 94.44 93 PRO B O 1
ATOM 2978 N N . VAL B 1 94 ? -10.477 23.25 3.441 1 94.12 94 VAL B N 1
ATOM 2979 C CA . VAL B 1 94 ? -11.398 24.391 3.404 1 94.12 94 VAL B CA 1
ATOM 2980 C C . VAL B 1 94 ? -12.453 24.234 4.5 1 94.12 94 VAL B C 1
ATOM 2982 O O . VAL B 1 94 ? -12.969 25.234 5.02 1 94.12 94 VAL B O 1
ATOM 2985 N N . ARG B 1 95 ? -12.719 23.047 4.914 1 93.5 95 ARG B N 1
ATOM 2986 C CA . ARG B 1 95 ? -13.695 22.797 5.969 1 93.5 95 ARG B CA 1
ATOM 2987 C C . ARG B 1 95 ? -13.039 22.844 7.348 1 93.5 95 ARG B C 1
ATOM 2989 O O . ARG B 1 95 ? -13.609 23.406 8.289 1 93.5 95 ARG B O 1
ATOM 2996 N N . GLY B 1 96 ? -11.898 22.266 7.465 1 96.44 96 GLY B N 1
ATOM 2997 C CA . GLY B 1 96 ? -11.219 22.203 8.75 1 96.44 96 GLY B CA 1
ATOM 2998 C C . GLY B 1 96 ? -12.016 21.453 9.812 1 96.44 96 GLY B C 1
ATOM 2999 O O . GLY B 1 96 ? -12.695 20.469 9.508 1 96.44 96 GLY B O 1
ATOM 3000 N N . GLY B 1 97 ? -11.703 21.828 11.125 1 97.44 97 GLY B N 1
ATOM 3001 C CA . GLY B 1 97 ? -12.562 21.328 12.188 1 97.44 97 GLY B CA 1
ATOM 3002 C C . GLY B 1 97 ? -11.836 20.422 13.164 1 97.44 97 GLY B C 1
ATOM 3003 O O . GLY B 1 97 ? -12.367 20.094 14.227 1 97.44 97 GLY B O 1
ATOM 3004 N N . ALA B 1 98 ? -10.57 20.125 12.961 1 98.44 98 ALA B N 1
ATOM 3005 C CA . ALA B 1 98 ? -9.898 19.109 13.758 1 98.44 98 ALA B CA 1
ATOM 3006 C C . ALA B 1 98 ? -9.461 19.672 15.109 1 98.44 98 ALA B C 1
ATOM 3008 O O . ALA B 1 98 ? -9.32 18.922 16.078 1 98.44 98 ALA B O 1
ATOM 3009 N N . PHE B 1 99 ? -9.211 20.984 15.164 1 98.56 99 PHE B N 1
ATOM 3010 C CA . PHE B 1 99 ? -8.797 21.578 16.422 1 98.56 99 PHE B CA 1
ATOM 3011 C C . PHE B 1 99 ? -10.008 21.922 17.297 1 98.56 99 PHE B C 1
ATOM 3013 O O . PHE B 1 99 ? -10.242 23.078 17.625 1 98.56 99 PHE B O 1
ATOM 3020 N N . ALA B 1 100 ? -10.773 20.922 17.641 1 98.44 100 ALA B N 1
ATOM 3021 C CA . ALA B 1 100 ? -11.984 21.016 18.438 1 98.44 100 ALA B CA 1
ATOM 3022 C C . ALA B 1 100 ? -12.305 19.688 19.109 1 98.44 100 ALA B C 1
ATOM 3024 O O . ALA B 1 100 ? -11.672 18.656 18.812 1 98.44 100 ALA B O 1
ATOM 3025 N N . ARG B 1 101 ? -13.258 19.688 20.031 1 97.94 101 ARG B N 1
ATOM 3026 C CA . ARG B 1 101 ? -13.648 18.469 20.734 1 97.94 101 ARG B CA 1
ATOM 3027 C C . ARG B 1 101 ? -14.352 17.5 19.797 1 97.94 101 ARG B C 1
ATOM 3029 O O . ARG B 1 101 ? -14.227 16.281 19.953 1 97.94 101 ARG B O 1
ATOM 3036 N N . TYR B 1 102 ? -15.125 18.031 18.859 1 98.38 102 TYR B N 1
ATOM 3037 C CA . TYR B 1 102 ? -15.812 17.219 17.859 1 98.38 102 TYR B CA 1
ATOM 3038 C C . TYR B 1 102 ? -15.547 17.766 16.453 1 98.38 102 TYR B C 1
ATOM 3040 O O . TYR B 1 102 ? -15.398 18.969 16.266 1 98.38 102 TYR B O 1
ATOM 3048 N N . ALA B 1 103 ? -15.5 16.906 15.5 1 98.44 103 ALA B N 1
ATOM 3049 C CA . ALA B 1 103 ? -15.359 17.25 14.086 1 98.44 103 ALA B CA 1
ATOM 3050 C C . ALA B 1 103 ? -16.297 16.422 13.219 1 98.44 103 ALA B C 1
ATOM 3052 O O . ALA B 1 103 ? -16.594 15.273 13.539 1 98.44 103 ALA B O 1
ATOM 3053 N N . VAL B 1 104 ? -16.781 17.016 12.188 1 98.38 104 VAL B N 1
ATOM 3054 C CA . VAL B 1 104 ? -17.609 16.328 11.203 1 98.38 104 VAL B CA 1
ATOM 3055 C C . VAL B 1 104 ? -16.828 16.109 9.922 1 98.38 104 VAL B C 1
ATOM 3057 O O . VAL B 1 104 ? -16.234 17.047 9.375 1 98.38 104 VAL B O 1
ATOM 3060 N N . VAL B 1 105 ? -16.812 14.883 9.5 1 97.88 105 VAL B N 1
ATOM 3061 C CA . VAL B 1 105 ? -16.047 14.508 8.32 1 97.88 105 VAL B CA 1
ATOM 3062 C C . VAL B 1 105 ? -16.891 13.609 7.418 1 97.88 105 VAL B C 1
ATOM 3064 O O . VAL B 1 105 ? -17.609 12.727 7.902 1 97.88 105 VAL B O 1
ATOM 3067 N N . PRO B 1 106 ? -16.875 13.867 6.074 1 96.25 106 PRO B N 1
ATOM 3068 C CA . PRO B 1 106 ? -17.531 12.898 5.188 1 96.25 106 PRO B CA 1
ATOM 3069 C C . PRO B 1 106 ? -17.016 11.477 5.395 1 96.25 106 PRO B C 1
ATOM 3071 O O . PRO B 1 106 ? -15.812 11.273 5.594 1 96.25 106 PRO B O 1
ATOM 3074 N N . ALA B 1 107 ? -17.922 10.516 5.344 1 93.94 107 ALA B N 1
ATOM 3075 C CA . ALA B 1 107 ? -17.594 9.117 5.582 1 93.94 107 ALA B CA 1
ATOM 3076 C C . ALA B 1 107 ? -16.484 8.641 4.648 1 93.94 107 ALA B C 1
ATOM 3078 O O . ALA B 1 107 ? -15.656 7.812 5.027 1 93.94 107 ALA B O 1
ATOM 3079 N N . THR B 1 108 ? -16.359 9.219 3.492 1 90.38 108 THR B N 1
ATOM 3080 C CA . THR B 1 108 ? -15.414 8.805 2.469 1 90.38 108 THR B CA 1
ATOM 3081 C C . THR B 1 108 ? -14 9.281 2.814 1 90.38 108 THR B C 1
ATOM 3083 O O . THR B 1 108 ? -13.031 8.898 2.154 1 90.38 108 THR B O 1
ATOM 3086 N N . GLN B 1 109 ? -13.914 10.062 3.879 1 94.69 109 GLN B N 1
ATOM 3087 C CA . GLN B 1 109 ? -12.617 10.586 4.281 1 94.69 109 GLN B CA 1
ATOM 3088 C C . GLN B 1 109 ? -12.172 10 5.617 1 94.69 109 GLN B C 1
ATOM 3090 O O . GLN B 1 109 ? -11.203 10.477 6.219 1 94.69 109 GLN B O 1
ATOM 3095 N N . VAL B 1 110 ? -12.836 8.992 6.039 1 96.69 110 VAL B N 1
ATOM 3096 C CA . VAL B 1 110 ? -12.578 8.375 7.336 1 96.69 110 VAL B CA 1
ATOM 3097 C C . VAL B 1 110 ? -11.977 6.988 7.141 1 96.69 110 VAL B C 1
ATOM 3099 O O . VAL B 1 110 ? -12.422 6.23 6.273 1 96.69 110 VAL B O 1
ATOM 3102 N N . ALA B 1 111 ? -10.945 6.703 7.863 1 96.56 111 ALA B N 1
ATOM 3103 C CA . ALA B 1 111 ? -10.352 5.371 7.891 1 96.56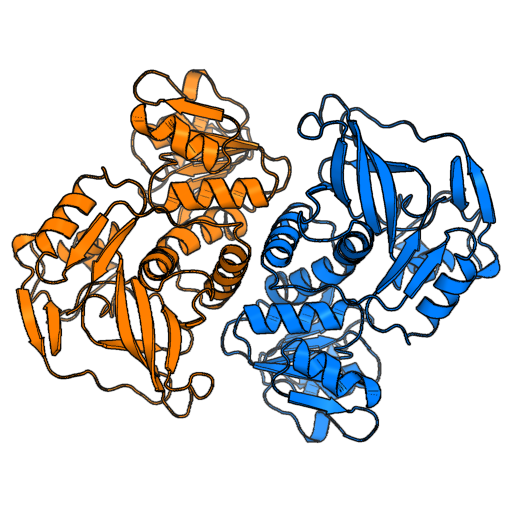 111 ALA B CA 1
ATOM 3104 C C . ALA B 1 111 ? -10.219 4.859 9.32 1 96.56 111 ALA B C 1
ATOM 3106 O O . ALA B 1 111 ? -10.227 5.645 10.273 1 96.56 111 ALA B O 1
ATOM 3107 N N . ALA B 1 112 ? -10.125 3.562 9.422 1 94.75 112 ALA B N 1
ATOM 3108 C CA . ALA B 1 112 ? -9.914 2.979 10.742 1 94.75 112 ALA B CA 1
ATOM 3109 C C . ALA B 1 112 ? -8.547 3.365 11.305 1 94.75 112 ALA B C 1
ATOM 3111 O O . ALA B 1 112 ? -7.551 3.383 10.57 1 94.75 112 ALA B O 1
ATOM 3112 N N . ALA B 1 113 ? -8.547 3.68 12.531 1 97.12 113 ALA B N 1
ATOM 3113 C CA . ALA B 1 113 ? -7.258 3.902 13.188 1 97.12 113 ALA B CA 1
ATOM 3114 C C . ALA B 1 113 ? -6.508 2.586 13.383 1 97.12 113 ALA B C 1
ATOM 3116 O O . ALA B 1 113 ? -7.125 1.534 13.562 1 97.12 113 ALA B O 1
ATOM 3117 N N . PRO B 1 114 ? -5.109 2.723 13.32 1 94.88 114 PRO B N 1
ATOM 3118 C CA . PRO B 1 114 ? -4.367 1.515 13.695 1 94.88 114 PRO B CA 1
ATOM 3119 C C . PRO B 1 114 ? -4.711 1.021 15.094 1 94.88 114 PRO B C 1
ATOM 3121 O O . PRO B 1 114 ? -4.812 1.822 16.031 1 94.88 114 PRO B O 1
ATOM 3124 N N . ALA B 1 115 ? -4.801 -0.222 15.227 1 91.5 115 ALA B N 1
ATOM 3125 C CA . ALA B 1 115 ? -5.164 -0.827 16.5 1 91.5 115 ALA B CA 1
ATOM 3126 C C . ALA B 1 115 ? -4.012 -0.733 17.5 1 91.5 115 ALA B C 1
ATOM 3128 O O . ALA B 1 115 ? -4.234 -0.629 18.703 1 91.5 115 ALA B O 1
ATOM 3129 N N . ASN B 1 116 ? -2.832 -0.728 17.016 1 91.25 116 ASN B N 1
ATOM 3130 C CA . ASN B 1 116 ? -1.672 -0.837 17.906 1 91.25 116 ASN B CA 1
ATOM 3131 C C . ASN B 1 116 ? -1.051 0.527 18.188 1 91.25 116 ASN B C 1
ATOM 3133 O O . ASN B 1 116 ? 0.039 0.612 18.75 1 91.25 116 ASN B O 1
ATOM 3137 N N . LEU B 1 117 ? -1.697 1.558 17.766 1 96.12 117 LEU B N 1
ATOM 3138 C CA . LEU B 1 117 ? -1.248 2.908 18.094 1 96.12 117 LEU B CA 1
ATOM 3139 C C . LEU B 1 117 ? -2.25 3.617 18.984 1 96.12 117 LEU B C 1
ATOM 3141 O O . LEU B 1 117 ? -3.459 3.406 18.875 1 96.12 117 LEU B O 1
ATOM 3145 N N . SER B 1 118 ? -1.687 4.418 19.906 1 97.88 118 SER B N 1
ATOM 3146 C CA . SER B 1 118 ? -2.57 5.352 20.594 1 97.88 118 SER B CA 1
ATOM 3147 C C . SER B 1 118 ? -3.203 6.336 19.609 1 97.88 118 SER B C 1
ATOM 3149 O O . SER B 1 118 ? -2.66 6.582 18.531 1 97.88 118 SER B O 1
ATOM 3151 N N . LEU B 1 119 ? -4.344 6.891 19.969 1 98.25 119 LEU B N 1
ATOM 3152 C CA . LEU B 1 119 ? -4.988 7.879 19.109 1 98.25 119 LEU B CA 1
ATOM 3153 C C . LEU B 1 119 ? -4.141 9.141 19 1 98.25 119 LEU B C 1
ATOM 3155 O O . LEU B 1 119 ? -4.191 9.844 17.984 1 98.25 119 LEU B O 1
ATOM 3159 N N . ASP B 1 120 ? -3.268 9.414 20.031 1 98.31 120 ASP B N 1
ATOM 3160 C CA . ASP B 1 120 ? -2.301 10.5 19.922 1 98.31 120 ASP B CA 1
ATOM 3161 C C . ASP B 1 120 ? -1.344 10.266 18.75 1 98.31 120 ASP B C 1
ATOM 3163 O O . ASP B 1 120 ? -1.123 11.156 17.938 1 98.31 120 ASP B O 1
ATOM 3167 N N . GLU B 1 121 ? -0.832 9.094 18.703 1 98.38 121 GLU B N 1
ATOM 3168 C CA . GLU B 1 121 ? 0.072 8.742 17.609 1 98.38 121 GLU B CA 1
ATOM 3169 C C . GLU B 1 121 ? -0.657 8.742 16.266 1 98.38 121 GLU B C 1
ATOM 3171 O O . GLU B 1 121 ? -0.161 9.297 15.281 1 98.38 121 GLU B O 1
ATOM 3176 N N . ALA B 1 122 ? -1.82 8.164 16.266 1 98.56 122 ALA B N 1
ATOM 3177 C CA . ALA B 1 122 ? -2.576 7.984 15.031 1 98.56 122 ALA B CA 1
ATOM 3178 C C . ALA B 1 122 ? -2.934 9.328 14.406 1 98.56 122 ALA B C 1
ATOM 3180 O O . ALA B 1 122 ? -2.998 9.453 13.18 1 98.56 122 ALA B O 1
ATOM 3181 N N . ALA B 1 123 ? -3.096 10.336 15.203 1 98.81 123 ALA B N 1
ATOM 3182 C CA . ALA B 1 123 ? -3.453 11.664 14.703 1 98.81 123 ALA B CA 1
ATOM 3183 C C . ALA B 1 123 ? -2.352 12.227 13.812 1 98.81 123 ALA B C 1
ATOM 3185 O O . ALA B 1 123 ? -2.6 13.117 12.992 1 98.81 123 ALA B O 1
ATOM 3186 N N . GLY B 1 124 ? -1.159 11.719 13.992 1 98.62 124 GLY B N 1
ATOM 3187 C CA . GLY B 1 124 ? -0.021 12.211 13.227 1 98.62 124 GLY B CA 1
ATOM 3188 C C . GLY B 1 124 ? 0.081 11.602 11.844 1 98.62 124 GLY B C 1
ATOM 3189 O O . GLY B 1 124 ? 0.93 12 11.047 1 98.62 124 GLY B O 1
ATOM 3190 N N . LEU B 1 125 ? -0.826 10.781 11.43 1 98.44 125 LEU B N 1
ATOM 3191 C CA . LEU B 1 125 ? -0.67 9.953 10.234 1 98.44 125 LEU B CA 1
ATOM 3192 C C . LEU B 1 125 ? -1.271 10.648 9.016 1 98.44 125 LEU B C 1
ATOM 3194 O O . LEU B 1 125 ? -0.642 10.711 7.961 1 98.44 125 LEU B O 1
ATOM 3198 N N . PRO B 1 126 ? -2.467 11.219 9.039 1 98.31 126 PRO B N 1
ATOM 3199 C CA . PRO B 1 126 ? -3.262 11.43 7.824 1 98.31 126 PRO B CA 1
ATOM 3200 C C . PRO B 1 126 ? -2.525 12.258 6.77 1 98.31 126 PRO B C 1
ATOM 3202 O O . PRO B 1 126 ? -2.23 11.758 5.684 1 98.31 126 PRO B O 1
ATOM 3205 N N . THR B 1 127 ? -2.133 13.43 7.125 1 98.19 127 THR B N 1
ATOM 3206 C CA . THR B 1 127 ? -1.532 14.289 6.109 1 98.19 127 THR B CA 1
ATOM 3207 C C . THR B 1 127 ? -0.1 13.852 5.812 1 98.19 127 THR B C 1
ATOM 3209 O O . THR B 1 127 ? 0.27 13.664 4.652 1 98.19 127 THR B O 1
ATOM 3212 N N . ALA B 1 128 ? 0.712 13.633 6.828 1 98.25 128 ALA B N 1
ATOM 3213 C CA . ALA B 1 128 ? 2.145 13.406 6.656 1 98.25 128 ALA B CA 1
ATOM 3214 C C . ALA B 1 128 ? 2.41 12.07 5.973 1 98.25 128 ALA B C 1
ATOM 3216 O O . ALA B 1 128 ? 3.055 12.016 4.922 1 98.25 128 ALA B O 1
ATOM 3217 N N . ALA B 1 129 ? 1.861 11.023 6.52 1 98.12 129 ALA B N 1
ATOM 3218 C CA . ALA B 1 129 ? 2.061 9.711 5.914 1 98.12 129 ALA B CA 1
ATOM 3219 C C . ALA B 1 129 ? 1.387 9.625 4.547 1 98.12 129 ALA B C 1
ATOM 3221 O O . ALA B 1 129 ? 1.925 9.023 3.617 1 98.12 129 ALA B O 1
ATOM 3222 N N . GLY B 1 130 ? 0.195 10.234 4.43 1 97.62 130 GLY B N 1
ATOM 3223 C CA . GLY B 1 130 ? -0.496 10.273 3.152 1 97.62 130 GLY B CA 1
ATOM 3224 C C . GLY B 1 130 ? 0.293 10.984 2.068 1 97.62 130 GLY B C 1
ATOM 3225 O O . GLY B 1 130 ? 0.345 10.523 0.927 1 97.62 130 GLY B O 1
ATOM 3226 N N . THR B 1 131 ? 0.883 12.031 2.42 1 98.06 131 THR B N 1
ATOM 3227 C CA . THR B 1 131 ? 1.69 12.789 1.475 1 98.06 131 THR B CA 1
ATOM 3228 C C . THR B 1 131 ? 2.916 11.992 1.041 1 98.06 131 THR B C 1
ATOM 3230 O O . THR B 1 131 ? 3.266 11.977 -0.141 1 98.06 131 THR B O 1
ATOM 3233 N N . ALA B 1 132 ? 3.586 11.406 2.002 1 98.44 132 ALA B N 1
ATOM 3234 C CA . ALA B 1 132 ? 4.75 10.586 1.689 1 98.44 132 ALA B CA 1
ATOM 3235 C C . ALA B 1 132 ? 4.383 9.461 0.721 1 98.44 132 ALA B C 1
ATOM 3237 O O . ALA B 1 132 ? 5.082 9.242 -0.271 1 98.44 132 ALA B O 1
ATOM 3238 N N . TRP B 1 133 ? 3.305 8.844 1.001 1 97.31 133 TRP B N 1
ATOM 3239 C CA . TRP B 1 133 ? 2.824 7.754 0.161 1 97.31 133 TRP B CA 1
ATOM 3240 C C . TRP B 1 133 ? 2.518 8.242 -1.25 1 97.31 133 TRP B C 1
ATOM 3242 O O . TRP B 1 133 ? 2.963 7.645 -2.232 1 97.31 133 TRP B O 1
ATOM 3252 N N . GLN B 1 134 ? 1.74 9.234 -1.382 1 96.69 134 GLN B N 1
ATOM 3253 C CA . GLN B 1 134 ? 1.367 9.805 -2.672 1 96.69 134 GLN B CA 1
ATOM 3254 C C . GLN B 1 134 ? 2.604 10.18 -3.486 1 96.69 134 GLN B C 1
ATOM 3256 O O . GLN B 1 134 ? 2.693 9.852 -4.672 1 96.69 134 GLN B O 1
ATOM 3261 N N . ALA B 1 135 ? 3.549 10.805 -2.822 1 98.31 135 ALA B N 1
ATOM 3262 C CA . ALA B 1 135 ? 4.75 11.281 -3.504 1 98.31 135 ALA B CA 1
ATOM 3263 C C . ALA B 1 135 ? 5.59 10.117 -4.02 1 98.31 135 ALA B C 1
ATOM 3265 O O . ALA B 1 135 ? 5.996 10.102 -5.18 1 98.31 135 ALA B O 1
ATOM 3266 N N . LEU B 1 136 ? 5.781 9.148 -3.209 1 97.88 136 LEU B N 1
ATOM 3267 C CA . LEU B 1 136 ? 6.719 8.07 -3.521 1 97.88 136 LEU B CA 1
ATOM 3268 C C . LEU B 1 136 ? 6.105 7.086 -4.508 1 97.88 136 LEU B C 1
ATOM 3270 O O . LEU B 1 136 ? 6.777 6.637 -5.441 1 97.88 136 LEU B O 1
ATOM 3274 N N . PHE B 1 137 ? 4.816 6.828 -4.309 1 94.75 137 PHE B N 1
ATOM 3275 C CA . PHE B 1 137 ? 4.305 5.648 -4.996 1 94.75 137 PHE B CA 1
ATOM 3276 C C . PHE B 1 137 ? 3.324 6.043 -6.094 1 94.75 137 PHE B C 1
ATOM 3278 O O . PHE B 1 137 ? 3.203 5.348 -7.105 1 94.75 137 PHE B O 1
ATOM 3285 N N . GLU B 1 138 ? 2.582 7.078 -5.957 1 93.19 138 GLU B N 1
ATOM 3286 C CA . GLU B 1 138 ? 1.57 7.449 -6.941 1 93.19 138 GLU B CA 1
ATOM 3287 C C . GLU B 1 138 ? 2.127 8.438 -7.961 1 93.19 138 GLU B C 1
ATOM 3289 O O . GLU B 1 138 ? 1.67 8.484 -9.102 1 93.19 138 GLU B O 1
ATOM 3294 N N . VAL B 1 139 ? 3.168 9.195 -7.547 1 96.31 139 VAL B N 1
ATOM 3295 C CA . VAL B 1 139 ? 3.686 10.227 -8.438 1 96.31 139 VAL B CA 1
ATOM 3296 C C . VAL B 1 139 ? 5.055 9.812 -8.969 1 96.31 139 VAL B C 1
ATOM 3298 O O . VAL B 1 139 ? 5.254 9.711 -10.18 1 96.31 139 VAL B O 1
ATOM 3301 N N . ALA B 1 140 ? 5.977 9.477 -8.047 1 97.69 140 ALA B N 1
ATOM 3302 C CA . ALA B 1 140 ? 7.332 9.125 -8.469 1 97.69 140 ALA B CA 1
ATOM 3303 C C . ALA B 1 140 ? 7.395 7.676 -8.945 1 97.69 140 ALA B C 1
ATOM 3305 O O . ALA B 1 140 ? 8.359 7.277 -9.602 1 97.69 140 ALA B O 1
ATOM 3306 N N . HIS B 1 141 ? 6.398 6.926 -8.531 1 94.31 141 HIS B N 1
ATOM 3307 C CA . HIS B 1 141 ? 6.371 5.504 -8.867 1 94.31 141 HIS B CA 1
ATOM 3308 C C . HIS B 1 141 ? 7.688 4.828 -8.5 1 94.31 141 HIS B C 1
ATOM 3310 O O . HIS B 1 141 ? 8.281 4.133 -9.328 1 94.31 141 HIS B O 1
ATOM 3316 N N . LEU B 1 142 ? 8.086 5.043 -7.309 1 95.75 142 LEU B N 1
ATOM 3317 C CA . LEU B 1 142 ? 9.32 4.477 -6.793 1 95.75 142 LEU B CA 1
ATOM 3318 C C . LEU B 1 142 ? 9.297 2.953 -6.875 1 95.75 142 LEU B C 1
ATOM 3320 O O . LEU B 1 142 ? 8.305 2.324 -6.504 1 95.75 142 LEU B O 1
ATOM 3324 N N . LYS B 1 143 ? 10.422 2.414 -7.359 1 91.31 143 LYS B N 1
ATOM 3325 C CA . LYS B 1 143 ? 10.531 0.968 -7.527 1 91.31 143 LYS B CA 1
ATOM 3326 C C . LYS B 1 143 ? 11.625 0.394 -6.633 1 91.31 143 LYS B C 1
ATOM 3328 O O . LYS B 1 143 ? 12.562 1.101 -6.266 1 91.31 143 LYS B O 1
ATOM 3333 N N . CYS B 1 144 ? 11.469 -0.85 -6.336 1 90.06 144 CYS B N 1
ATOM 3334 C CA . CYS B 1 144 ? 12.508 -1.591 -5.625 1 90.06 144 CYS B CA 1
ATOM 3335 C C . CYS B 1 144 ? 13.852 -1.475 -6.332 1 90.06 144 CYS B C 1
ATOM 3337 O O . CYS B 1 144 ? 13.914 -1.563 -7.559 1 90.06 144 CYS B O 1
ATOM 3339 N N . GLY B 1 145 ? 14.859 -1.195 -5.531 1 89.38 145 GLY B N 1
ATOM 3340 C CA . GLY B 1 145 ? 16.203 -1.138 -6.09 1 89.38 145 GLY B CA 1
ATOM 3341 C C . GLY B 1 145 ? 16.609 0.256 -6.531 1 89.38 145 GLY B C 1
ATOM 3342 O O . GLY B 1 145 ? 17.797 0.541 -6.695 1 89.38 145 GLY B O 1
ATOM 3343 N N . GLN B 1 146 ? 15.648 1.114 -6.766 1 94.19 146 GLN B N 1
ATOM 3344 C CA . GLN B 1 146 ? 15.945 2.496 -7.125 1 94.19 146 GLN B CA 1
ATOM 3345 C C . GLN B 1 146 ? 16.484 3.273 -5.926 1 94.19 146 GLN B C 1
ATOM 3347 O O . GLN B 1 146 ? 16.266 2.881 -4.777 1 94.19 146 GLN B O 1
ATOM 3352 N N . THR B 1 147 ? 17.188 4.301 -6.246 1 96.94 147 THR B N 1
ATOM 3353 C CA . THR B 1 147 ? 17.719 5.184 -5.215 1 96.94 147 THR B CA 1
ATOM 3354 C C . THR B 1 147 ? 16.828 6.41 -5.035 1 96.94 147 THR B C 1
ATOM 3356 O O . THR B 1 147 ? 16.469 7.066 -6.016 1 96.94 147 THR B O 1
ATOM 3359 N N . VAL B 1 148 ? 16.484 6.668 -3.779 1 98.62 148 VAL B N 1
ATOM 3360 C CA . VAL B 1 148 ? 15.672 7.848 -3.482 1 98.62 148 VAL B CA 1
ATOM 3361 C C . VAL B 1 148 ? 16.391 8.727 -2.461 1 98.62 148 VAL B C 1
ATOM 3363 O O . VAL B 1 148 ? 17 8.219 -1.516 1 98.62 148 VAL B O 1
ATOM 3366 N N . LEU B 1 149 ? 16.422 10.055 -2.721 1 98.88 149 LEU B N 1
ATOM 3367 C CA . LEU B 1 149 ? 16.891 11.047 -1.759 1 98.88 149 LEU B CA 1
ATOM 3368 C C . LEU B 1 149 ? 15.703 11.789 -1.129 1 98.88 149 LEU B C 1
ATOM 3370 O O . LEU B 1 149 ? 14.922 12.422 -1.833 1 98.88 149 LEU B O 1
ATOM 3374 N N . ILE B 1 150 ? 15.633 11.664 0.142 1 98.88 150 ILE B N 1
ATOM 3375 C CA . ILE B 1 150 ? 14.57 12.32 0.9 1 98.88 150 ILE B CA 1
ATOM 3376 C C . ILE B 1 150 ? 15.148 13.469 1.719 1 98.88 150 ILE B C 1
ATOM 3378 O O . ILE B 1 150 ? 15.914 13.242 2.662 1 98.88 150 ILE B O 1
ATOM 3382 N N . HIS B 1 151 ? 14.75 14.711 1.36 1 98.56 151 HIS B N 1
ATOM 3383 C CA . HIS B 1 151 ? 15.219 15.852 2.135 1 98.56 151 HIS B CA 1
ATOM 3384 C C . HIS B 1 151 ? 14.422 16 3.43 1 98.56 151 HIS B C 1
ATOM 3386 O O . HIS B 1 151 ? 13.211 15.797 3.445 1 98.56 151 HIS B O 1
ATOM 3392 N N . ALA B 1 152 ? 15.141 16.5 4.488 1 98 152 ALA B N 1
ATOM 3393 C CA . ALA B 1 152 ? 14.539 16.688 5.809 1 98 152 ALA B CA 1
ATOM 3394 C C . ALA B 1 152 ? 13.883 15.414 6.309 1 98 152 ALA B C 1
ATOM 3396 O O . ALA B 1 152 ? 12.703 15.414 6.676 1 98 152 ALA B O 1
ATOM 3397 N N . GLY B 1 153 ? 14.727 14.359 6.484 1 98.38 153 GLY B N 1
ATOM 3398 C CA . GLY B 1 153 ? 14.258 13.016 6.77 1 98.38 153 GLY B CA 1
ATOM 3399 C C . GLY B 1 153 ? 13.648 12.875 8.156 1 98.38 153 GLY B C 1
ATOM 3400 O O . GLY B 1 153 ? 12.953 11.898 8.438 1 98.38 153 GLY B O 1
ATOM 3401 N N . ALA B 1 154 ? 13.852 13.875 9 1 98.06 154 ALA B N 1
ATOM 3402 C CA . ALA B 1 154 ? 13.344 13.797 10.367 1 98.06 154 ALA B CA 1
ATOM 3403 C C . ALA B 1 154 ? 12.031 14.562 10.508 1 98.06 154 ALA B C 1
ATOM 3405 O O . ALA B 1 154 ? 11.406 14.531 11.57 1 98.06 154 ALA B O 1
ATOM 3406 N N . GLY B 1 155 ? 11.617 15.203 9.461 1 97.69 155 GLY B N 1
ATOM 3407 C CA . GLY B 1 155 ? 10.406 16.016 9.523 1 97.69 155 GLY B CA 1
ATOM 3408 C C . GLY B 1 155 ? 9.141 15.18 9.469 1 97.69 155 GLY B C 1
ATOM 3409 O O . GLY B 1 155 ? 9.195 13.953 9.531 1 97.69 155 GLY B O 1
ATOM 3410 N N . GLY B 1 156 ? 7.996 15.852 9.398 1 97.44 156 GLY B N 1
ATOM 3411 C CA . GLY B 1 156 ? 6.707 15.18 9.367 1 97.44 156 GLY B CA 1
ATOM 3412 C C . GLY B 1 156 ? 6.562 14.234 8.188 1 97.44 156 GLY B C 1
ATOM 3413 O O . GLY B 1 156 ? 6.422 13.023 8.367 1 97.44 156 GLY B O 1
ATOM 3414 N N . VAL B 1 157 ? 6.703 14.742 6.988 1 98.38 157 VAL B N 1
ATOM 3415 C CA . VAL B 1 157 ? 6.57 13.938 5.777 1 98.38 157 VAL B CA 1
ATOM 3416 C C . VAL B 1 157 ? 7.832 13.094 5.574 1 98.38 157 VAL B C 1
ATOM 3418 O O . VAL B 1 157 ? 7.746 11.906 5.254 1 98.38 157 VAL B O 1
ATOM 3421 N N . GLY B 1 158 ? 8.977 13.641 5.867 1 98.62 158 GLY B N 1
ATOM 3422 C CA . GLY B 1 158 ? 10.242 12.977 5.637 1 98.62 158 GLY B CA 1
ATOM 3423 C C . GLY B 1 158 ? 10.406 11.703 6.445 1 98.62 158 GLY B C 1
ATOM 3424 O O . GLY B 1 158 ? 10.898 10.695 5.934 1 98.62 158 GLY B O 1
ATOM 3425 N N . SER B 1 159 ? 10 11.734 7.664 1 98.69 159 SER B N 1
ATOM 3426 C CA . SER B 1 159 ? 10.172 10.578 8.539 1 98.69 159 SER B CA 1
ATOM 3427 C C . SER B 1 159 ? 9.352 9.391 8.055 1 98.69 159 SER B C 1
ATOM 3429 O O . SER B 1 159 ? 9.781 8.242 8.156 1 98.69 159 SER B O 1
ATOM 3431 N N . PHE B 1 160 ? 8.188 9.648 7.531 1 98.56 160 PHE B N 1
ATOM 3432 C CA . PHE B 1 160 ? 7.375 8.578 6.961 1 98.56 160 PHE B CA 1
ATOM 3433 C C . PHE B 1 160 ? 7.949 8.117 5.625 1 98.56 160 PHE B C 1
ATOM 3435 O O . PHE B 1 160 ? 7.953 6.922 5.324 1 98.56 160 PHE B O 1
ATOM 3442 N N . ALA B 1 161 ? 8.438 9.055 4.848 1 98.75 161 ALA B N 1
ATOM 3443 C CA . ALA B 1 161 ? 8.969 8.727 3.527 1 98.75 161 ALA B CA 1
ATOM 3444 C C . ALA B 1 161 ? 10.164 7.785 3.639 1 98.75 161 ALA B C 1
ATOM 3446 O O . ALA B 1 161 ? 10.297 6.848 2.844 1 98.75 161 ALA B O 1
ATOM 3447 N N . VAL B 1 162 ? 11.023 8.016 4.617 1 98.69 162 VAL B N 1
ATOM 3448 C CA . VAL B 1 162 ? 12.188 7.16 4.832 1 98.69 162 VAL B CA 1
ATOM 3449 C C . VAL B 1 162 ? 11.734 5.73 5.121 1 98.69 162 VAL B C 1
ATOM 3451 O O . VAL B 1 162 ? 12.242 4.781 4.52 1 98.69 162 VAL B O 1
ATOM 3454 N N . GLN B 1 163 ? 10.766 5.594 5.957 1 97.5 163 GLN B N 1
ATOM 3455 C CA . GLN B 1 163 ? 10.281 4.273 6.344 1 97.5 163 GLN B CA 1
ATOM 3456 C C . GLN B 1 163 ? 9.602 3.57 5.172 1 97.5 163 GLN B C 1
ATOM 3458 O O . GLN B 1 163 ? 9.844 2.385 4.93 1 97.5 163 GLN B O 1
ATOM 3463 N N . LEU B 1 164 ? 8.766 4.316 4.434 1 97.44 164 LEU B N 1
ATOM 3464 C CA . LEU B 1 164 ? 8.031 3.754 3.305 1 97.44 164 LEU B CA 1
ATOM 3465 C C . LEU B 1 164 ? 8.992 3.34 2.189 1 97.44 164 LEU B C 1
ATOM 3467 O O . LEU B 1 164 ? 8.805 2.295 1.564 1 97.44 164 LEU B O 1
ATOM 3471 N N . ALA B 1 165 ? 9.984 4.152 1.941 1 97.5 165 ALA B N 1
ATOM 3472 C CA . ALA B 1 165 ? 10.984 3.82 0.923 1 97.5 165 ALA B CA 1
ATOM 3473 C C . ALA B 1 165 ? 11.727 2.541 1.284 1 97.5 165 ALA B C 1
ATOM 3475 O O . ALA B 1 165 ? 11.945 1.68 0.429 1 97.5 165 ALA B O 1
ATOM 3476 N N . ARG B 1 166 ? 12.062 2.43 2.533 1 93.69 166 ARG B N 1
ATOM 3477 C CA . ARG B 1 166 ? 12.727 1.216 3.004 1 93.69 166 ARG B CA 1
ATOM 3478 C C . ARG B 1 166 ? 11.844 -0.008 2.791 1 93.69 166 ARG B C 1
ATOM 3480 O O . ARG B 1 166 ? 12.305 -1.037 2.297 1 93.69 166 ARG B O 1
ATOM 3487 N N . LEU B 1 167 ? 10.625 0.134 3.176 1 91.31 167 LEU B N 1
ATOM 3488 C CA . LEU B 1 167 ? 9.68 -0.968 3.039 1 91.31 167 LEU B CA 1
ATOM 3489 C C . LEU B 1 167 ? 9.539 -1.382 1.578 1 91.31 167 LEU B C 1
ATOM 3491 O O . LEU B 1 167 ? 9.344 -2.562 1.279 1 91.31 167 LEU B O 1
ATOM 3495 N N . ALA B 1 168 ? 9.68 -0.397 0.68 1 92.25 168 ALA B N 1
ATOM 3496 C CA . ALA B 1 168 ? 9.531 -0.634 -0.753 1 92.25 168 ALA B CA 1
ATOM 3497 C C . ALA B 1 168 ? 10.781 -1.282 -1.335 1 92.25 168 ALA B C 1
ATOM 3499 O O . ALA B 1 168 ? 10.781 -1.729 -2.484 1 92.25 168 ALA B O 1
ATOM 3500 N N . GLY B 1 169 ? 11.906 -1.302 -0.575 1 90.56 169 GLY B N 1
ATOM 3501 C CA . GLY B 1 169 ? 13.133 -1.925 -1.038 1 90.56 169 GLY B CA 1
ATOM 3502 C C . GLY B 1 169 ? 14.039 -0.972 -1.8 1 90.56 169 GLY B C 1
ATOM 3503 O O . GLY B 1 169 ? 14.93 -1.404 -2.533 1 90.56 169 GLY B O 1
ATOM 3504 N N . ALA B 1 170 ? 13.773 0.293 -1.677 1 93.81 170 ALA B N 1
ATOM 3505 C CA . ALA B 1 170 ? 14.633 1.289 -2.32 1 93.81 170 ALA B CA 1
ATOM 3506 C C . ALA B 1 170 ? 15.898 1.529 -1.507 1 93.81 170 ALA B C 1
ATOM 3508 O O . ALA B 1 170 ? 15.93 1.27 -0.302 1 93.81 170 ALA B O 1
ATOM 3509 N N . ARG B 1 171 ? 16.938 1.896 -2.238 1 95.38 171 ARG B N 1
ATOM 3510 C CA . ARG B 1 171 ? 18.078 2.498 -1.541 1 95.38 171 ARG B CA 1
ATOM 3511 C C . ARG B 1 171 ? 17.734 3.906 -1.065 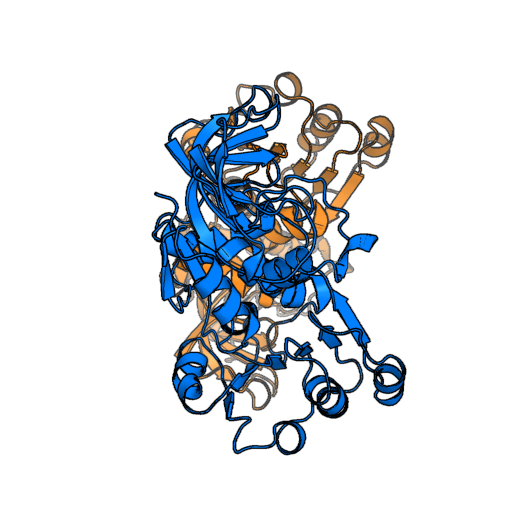1 95.38 171 ARG B C 1
ATOM 3513 O O . ARG B 1 171 ? 17.578 4.816 -1.878 1 95.38 171 ARG B O 1
ATOM 3520 N N . THR B 1 172 ? 17.734 4.07 0.261 1 97.88 172 THR B N 1
ATOM 3521 C CA . THR B 1 172 ? 17.156 5.277 0.841 1 97.88 172 THR B CA 1
ATOM 3522 C C . THR B 1 172 ? 18.25 6.203 1.357 1 97.88 172 THR B C 1
ATOM 3524 O O . THR B 1 172 ? 18.938 5.879 2.324 1 97.88 172 THR B O 1
ATOM 3527 N N . LEU B 1 173 ? 18.406 7.367 0.689 1 98.62 173 LEU B N 1
ATOM 3528 C CA . LEU B 1 173 ? 19.25 8.469 1.145 1 98.62 173 LEU B CA 1
ATOM 3529 C C . LEU B 1 173 ? 18.391 9.578 1.759 1 98.62 173 LEU B C 1
ATOM 3531 O O . LEU B 1 173 ? 17.297 9.852 1.29 1 98.62 173 LEU B O 1
ATOM 3535 N N . ALA B 1 174 ? 18.953 10.141 2.854 1 98.75 174 ALA B N 1
ATOM 3536 C CA . ALA B 1 174 ? 18.188 11.219 3.479 1 98.75 174 ALA B CA 1
ATOM 3537 C C . ALA B 1 174 ? 19.109 12.297 4.035 1 98.75 174 ALA B C 1
ATOM 3539 O O . ALA B 1 174 ? 20.266 12.016 4.387 1 98.75 174 ALA B O 1
ATOM 3540 N N . THR B 1 175 ? 18.656 13.531 4 1 98.62 175 THR B N 1
ATOM 3541 C CA . THR B 1 175 ? 19.344 14.586 4.723 1 98.62 175 THR B CA 1
ATOM 3542 C C . THR B 1 175 ? 18.656 14.867 6.059 1 98.62 175 THR B C 1
ATOM 3544 O O . THR B 1 175 ? 17.453 14.719 6.184 1 98.62 175 THR B O 1
ATOM 3547 N N . ALA B 1 176 ? 19.453 15.219 6.98 1 97.94 176 ALA B N 1
ATOM 3548 C CA . ALA B 1 176 ? 18.969 15.609 8.305 1 97.94 176 ALA B CA 1
ATOM 3549 C C . ALA B 1 176 ? 19.984 16.5 9.016 1 97.94 176 ALA B C 1
ATOM 3551 O O . ALA B 1 176 ? 21.156 16.547 8.625 1 97.94 176 ALA B O 1
ATOM 3552 N N . SER B 1 177 ? 19.484 17.25 10.031 1 95.5 177 SER B N 1
ATOM 3553 C CA . SER B 1 177 ? 20.422 17.969 10.883 1 95.5 177 SER B CA 1
ATOM 3554 C C . SER B 1 177 ? 21.156 17.031 11.836 1 95.5 177 SER B C 1
ATOM 3556 O O . SER B 1 177 ? 20.656 15.945 12.133 1 95.5 177 SER B O 1
ATOM 3558 N N . GLY B 1 178 ? 22.312 17.438 12.367 1 91.5 178 GLY B N 1
ATOM 3559 C CA . GLY B 1 178 ? 23.219 16.625 13.164 1 91.5 178 GLY B CA 1
ATOM 3560 C C . GLY B 1 178 ? 22.516 15.805 14.227 1 91.5 178 GLY B C 1
ATOM 3561 O O . GLY B 1 178 ? 22.594 14.578 14.227 1 91.5 178 GLY B O 1
ATOM 3562 N N . PRO B 1 179 ? 21.703 16.391 15.086 1 94.38 179 PRO B N 1
ATOM 3563 C CA . PRO B 1 179 ? 21.062 15.656 16.188 1 94.38 179 PRO B CA 1
ATOM 3564 C C . PRO B 1 179 ? 20.062 14.609 15.688 1 94.38 179 PRO B C 1
ATOM 3566 O O . PRO B 1 179 ? 19.672 13.719 16.453 1 94.38 179 PRO B O 1
ATOM 3569 N N . ASN B 1 180 ? 19.641 14.695 14.375 1 97.12 180 ASN B N 1
ATOM 3570 C CA . ASN B 1 180 ? 18.578 13.82 13.867 1 97.12 180 ASN B CA 1
ATOM 3571 C C . ASN B 1 180 ? 19.141 12.703 13 1 97.12 180 ASN B C 1
ATOM 3573 O O . ASN B 1 180 ? 18.391 11.844 12.523 1 97.12 180 ASN B O 1
ATOM 3577 N N . VAL B 1 181 ? 20.422 12.633 12.859 1 97.62 181 VAL B N 1
ATOM 3578 C CA . VAL B 1 181 ? 21.062 11.664 11.969 1 97.62 181 VAL B CA 1
ATOM 3579 C C . VAL B 1 181 ? 20.766 10.25 12.453 1 97.62 181 VAL B C 1
ATOM 3581 O O . VAL B 1 181 ? 20.344 9.398 11.664 1 97.62 181 VAL B O 1
ATOM 3584 N N . GLU B 1 182 ? 20.891 10.039 13.68 1 97.81 182 GLU B N 1
ATOM 3585 C CA . GLU B 1 182 ? 20.672 8.703 14.227 1 97.81 182 GLU B CA 1
ATOM 3586 C C . GLU B 1 182 ? 19.203 8.289 14.102 1 97.81 182 GLU B C 1
ATOM 3588 O O . GLU B 1 182 ? 18.906 7.125 13.82 1 97.81 182 GLU B O 1
ATOM 3593 N N . LEU B 1 183 ? 18.344 9.227 14.344 1 97.81 183 LEU B N 1
ATOM 3594 C CA . LEU B 1 183 ? 16.922 8.945 14.195 1 97.81 183 LEU B CA 1
ATOM 3595 C C . LEU B 1 183 ? 16.609 8.5 12.773 1 97.81 183 LEU B C 1
ATOM 3597 O O . LEU B 1 183 ? 15.938 7.484 12.57 1 97.81 183 LEU B O 1
ATOM 3601 N N . VAL B 1 184 ? 17.062 9.211 11.836 1 98.5 184 VAL B N 1
ATOM 3602 C CA . VAL B 1 184 ? 16.75 8.961 10.438 1 98.5 184 VAL B CA 1
ATOM 3603 C C . VAL B 1 184 ? 17.359 7.629 10 1 98.5 184 VAL B C 1
ATOM 3605 O O . VAL B 1 184 ? 16.75 6.875 9.242 1 98.5 184 VAL B O 1
ATOM 3608 N N . ARG B 1 185 ? 18.5 7.312 10.508 1 98 185 ARG B N 1
ATOM 3609 C CA . ARG B 1 185 ? 19.125 6.012 10.25 1 98 185 ARG B CA 1
ATOM 3610 C C . ARG B 1 185 ? 18.266 4.883 10.82 1 98 185 ARG B C 1
ATOM 3612 O O . ARG B 1 185 ? 18.016 3.883 10.141 1 98 185 ARG B O 1
ATOM 3619 N N . ARG B 1 186 ? 17.812 5.09 12.008 1 97.06 186 ARG B N 1
ATOM 3620 C CA . ARG B 1 186 ? 16.984 4.086 12.672 1 97.06 186 ARG B CA 1
ATOM 3621 C C . ARG B 1 186 ? 15.68 3.863 11.914 1 97.06 186 ARG B C 1
ATOM 3623 O O . ARG B 1 186 ? 15.164 2.746 11.875 1 97.06 186 ARG B O 1
ATOM 3630 N N . LEU B 1 187 ? 15.242 4.895 11.281 1 97.19 187 LEU B N 1
ATOM 3631 C CA . LEU B 1 187 ? 13.984 4.801 10.547 1 97.19 187 LEU B CA 1
ATOM 3632 C C . LEU B 1 187 ? 14.172 4.004 9.258 1 97.19 187 LEU B C 1
ATOM 3634 O O . LEU B 1 187 ? 13.188 3.574 8.648 1 97.19 187 LEU B O 1
ATOM 3638 N N . GLY B 1 188 ? 15.461 3.93 8.758 1 95.56 188 GLY B N 1
ATOM 3639 C CA . GLY B 1 188 ? 15.656 3.006 7.652 1 95.56 188 GLY B CA 1
ATOM 3640 C C . GLY B 1 188 ? 16.516 3.576 6.543 1 95.56 188 GLY B C 1
ATOM 3641 O O . GLY B 1 188 ? 16.719 2.93 5.516 1 95.56 188 GLY B O 1
ATOM 3642 N N . ALA B 1 189 ? 17.031 4.742 6.746 1 97.94 189 ALA B N 1
ATOM 3643 C CA . ALA B 1 189 ? 17.906 5.316 5.719 1 97.94 189 ALA B CA 1
ATOM 3644 C C . ALA B 1 189 ? 19.203 4.539 5.605 1 97.94 189 ALA B C 1
ATOM 3646 O O . ALA B 1 189 ? 19.812 4.176 6.617 1 97.94 189 ALA B O 1
ATOM 3647 N N . ASP B 1 190 ? 19.594 4.277 4.359 1 95.56 190 ASP B N 1
ATOM 3648 C CA . ASP B 1 190 ? 20.859 3.607 4.102 1 95.56 190 ASP B CA 1
ATOM 3649 C C . ASP B 1 190 ? 22.047 4.562 4.297 1 95.56 190 ASP B C 1
ATOM 3651 O O . ASP B 1 190 ? 23.125 4.141 4.703 1 95.56 190 ASP B O 1
ATOM 3655 N N . GLN B 1 191 ? 21.828 5.77 3.961 1 97.5 191 GLN B N 1
ATOM 3656 C CA . GLN B 1 191 ? 22.797 6.848 4.129 1 97.5 191 GLN B CA 1
ATOM 3657 C C . GLN B 1 191 ? 22.125 8.141 4.57 1 97.5 191 GLN B C 1
ATOM 3659 O O . GLN B 1 191 ? 21.078 8.516 4.027 1 97.5 191 GLN B O 1
ATOM 3664 N N . VAL B 1 192 ? 22.703 8.703 5.617 1 98.5 192 VAL B N 1
ATOM 3665 C CA . VAL B 1 192 ? 22.203 9.977 6.105 1 98.5 192 VAL B CA 1
ATOM 3666 C C . VAL B 1 192 ? 23.266 11.055 5.969 1 98.5 192 VAL B C 1
ATOM 3668 O O . VAL B 1 192 ? 24.422 10.852 6.383 1 98.5 192 VAL B O 1
ATOM 3671 N N . ILE B 1 193 ? 22.922 12.141 5.34 1 98.38 193 ILE B N 1
ATOM 3672 C CA . ILE B 1 193 ? 23.828 13.273 5.164 1 98.38 193 ILE B CA 1
ATOM 3673 C C . ILE B 1 193 ? 23.422 14.414 6.094 1 98.38 193 ILE B C 1
ATOM 3675 O O . ILE B 1 193 ? 22.312 14.938 5.988 1 98.38 193 ILE B O 1
ATOM 3679 N N . ASP B 1 194 ? 24.328 14.812 6.984 1 97.94 194 ASP B N 1
ATOM 3680 C CA . ASP B 1 194 ? 24.109 15.984 7.816 1 97.94 194 ASP B CA 1
ATOM 3681 C C . ASP B 1 194 ? 24.281 17.266 7.008 1 97.94 194 ASP B C 1
ATOM 3683 O O . ASP B 1 194 ? 25.406 17.703 6.746 1 97.94 194 ASP B O 1
ATOM 3687 N N . TYR B 1 195 ? 23.156 17.891 6.719 1 94.81 195 TYR B N 1
ATOM 3688 C CA . TYR B 1 195 ? 23.203 19 5.777 1 94.81 195 TYR B CA 1
ATOM 3689 C C . TYR B 1 195 ? 23.875 20.219 6.41 1 94.81 195 TYR B C 1
ATOM 3691 O O . TYR B 1 195 ? 24.156 21.203 5.723 1 94.81 195 TYR B O 1
ATOM 3699 N N . ARG B 1 196 ? 24.156 20.203 7.73 1 94.44 196 ARG B N 1
ATOM 3700 C CA . ARG B 1 196 ? 24.844 21.297 8.398 1 94.44 196 ARG B CA 1
ATOM 3701 C C . ARG B 1 196 ? 26.344 21.234 8.156 1 94.44 196 ARG B C 1
ATOM 3703 O O . ARG B 1 196 ? 27.031 22.266 8.18 1 94.44 196 ARG B O 1
ATOM 3710 N N . THR B 1 197 ? 26.781 20.062 7.836 1 95.88 197 THR B N 1
ATOM 3711 C CA . THR B 1 197 ? 28.234 19.922 7.766 1 95.88 197 THR B CA 1
ATOM 3712 C C . THR B 1 197 ? 28.656 19.344 6.414 1 95.88 197 THR B C 1
ATOM 3714 O O . THR B 1 197 ? 29.828 19.391 6.047 1 95.88 197 THR B O 1
ATOM 3717 N N . GLU B 1 198 ? 27.703 18.781 5.742 1 95.69 198 GLU B N 1
ATOM 3718 C CA . GLU B 1 198 ? 28.016 18.125 4.473 1 95.69 198 GLU B CA 1
ATOM 3719 C C . GLU B 1 198 ? 27.156 18.688 3.34 1 95.69 198 GLU B C 1
ATOM 3721 O O . GLU B 1 198 ? 26.016 19.109 3.562 1 95.69 198 GLU B O 1
ATOM 3726 N N . ASP B 1 199 ? 27.766 18.625 2.174 1 96.25 199 ASP B N 1
ATOM 3727 C CA . ASP B 1 199 ? 27.078 19 0.946 1 96.25 199 ASP B CA 1
ATOM 3728 C C . ASP B 1 199 ? 26.578 17.766 0.193 1 96.25 199 ASP B C 1
ATOM 3730 O O . ASP B 1 199 ? 27.359 17.109 -0.494 1 96.25 199 ASP B O 1
ATOM 3734 N N . PHE B 1 200 ? 25.234 17.594 0.204 1 97.38 200 PHE B N 1
ATOM 3735 C CA . PHE B 1 200 ? 24.688 16.391 -0.411 1 97.38 200 PHE B CA 1
ATOM 3736 C C . PHE B 1 200 ? 24.922 16.391 -1.916 1 97.38 200 PHE B C 1
ATOM 3738 O O . PHE B 1 200 ? 25.094 15.328 -2.527 1 97.38 200 PHE B O 1
ATOM 3745 N N . SER B 1 201 ? 24.922 17.594 -2.574 1 96.94 201 SER B N 1
ATOM 3746 C CA . SER B 1 201 ? 25.031 17.703 -4.023 1 96.94 201 SER B CA 1
ATOM 3747 C C . SER B 1 201 ? 26.438 17.344 -4.496 1 96.94 201 SER B C 1
ATOM 3749 O O . SER B 1 201 ? 26.641 17 -5.66 1 96.94 201 SER B O 1
ATOM 3751 N N . ALA B 1 202 ? 27.391 17.406 -3.635 1 96.25 202 ALA B N 1
ATOM 3752 C CA . ALA B 1 202 ? 28.766 17.016 -3.945 1 96.25 202 ALA B CA 1
ATOM 3753 C C . ALA B 1 202 ? 28.969 15.516 -3.738 1 96.25 202 ALA B C 1
ATOM 3755 O O . ALA B 1 202 ? 29.844 14.906 -4.367 1 96.25 202 ALA B O 1
ATOM 3756 N N . LYS B 1 203 ? 28.141 14.938 -2.918 1 95.62 203 LYS B N 1
ATOM 3757 C CA . LYS B 1 203 ? 28.359 13.555 -2.484 1 95.62 203 LYS B CA 1
ATOM 3758 C C . LYS B 1 203 ? 27.5 12.586 -3.289 1 95.62 203 LYS B C 1
ATOM 3760 O O . LYS B 1 203 ? 27.797 11.391 -3.361 1 95.62 203 LYS B O 1
ATOM 3765 N N . LEU B 1 204 ? 26.422 13.133 -3.824 1 97.38 204 LEU B N 1
ATOM 3766 C CA . LEU B 1 204 ? 25.453 12.227 -4.426 1 97.38 204 LEU B CA 1
ATOM 3767 C C . LEU B 1 204 ? 25.312 12.492 -5.918 1 97.38 204 LEU B C 1
ATOM 3769 O O . LEU B 1 204 ? 25.391 13.641 -6.359 1 97.38 204 LEU B O 1
ATOM 3773 N N . SER B 1 205 ? 25.125 11.469 -6.645 1 97.19 205 SER B N 1
ATOM 3774 C CA . SER B 1 205 ? 24.797 11.516 -8.062 1 97.19 205 SER B CA 1
ATOM 3775 C C . SER B 1 205 ? 24.031 10.266 -8.492 1 97.19 205 SER B C 1
ATOM 3777 O O . SER B 1 205 ? 24.016 9.266 -7.77 1 97.19 205 SER B O 1
ATOM 3779 N N . GLY B 1 206 ? 23.312 10.391 -9.555 1 97.38 206 GLY B N 1
ATOM 3780 C CA . GLY B 1 206 ? 22.672 9.227 -10.148 1 97.38 206 GLY B CA 1
ATOM 3781 C C . GLY B 1 206 ? 21.422 8.797 -9.406 1 97.38 206 GLY B C 1
ATOM 3782 O O . GLY B 1 206 ? 20.984 7.645 -9.516 1 97.38 206 GLY B O 1
ATOM 3783 N N . VAL B 1 207 ? 20.828 9.648 -8.703 1 98.25 207 VAL B N 1
ATOM 3784 C CA . VAL B 1 207 ? 19.641 9.359 -7.914 1 98.25 207 VAL B CA 1
ATOM 3785 C C . VAL B 1 207 ? 18.422 9.258 -8.836 1 98.25 207 VAL B C 1
ATOM 3787 O O . VAL B 1 207 ? 18.266 10.039 -9.773 1 98.25 207 VAL B O 1
ATOM 3790 N N . ASP B 1 208 ? 17.516 8.297 -8.539 1 98.31 208 ASP B N 1
ATOM 3791 C CA . ASP B 1 208 ? 16.344 8.086 -9.375 1 98.31 208 ASP B CA 1
ATOM 3792 C C . ASP B 1 208 ? 15.219 9.055 -8.992 1 98.31 208 ASP B C 1
ATOM 3794 O O . ASP B 1 208 ? 14.516 9.562 -9.867 1 98.31 208 ASP B O 1
ATOM 3798 N N . VAL B 1 209 ? 15.047 9.234 -7.691 1 98.81 209 VAL B N 1
ATOM 3799 C CA . VAL B 1 209 ? 13.93 10.031 -7.184 1 98.81 209 VAL B CA 1
ATOM 3800 C C . VAL B 1 209 ? 14.422 10.977 -6.09 1 98.81 209 VAL B C 1
ATOM 3802 O O . VAL B 1 209 ? 15.219 10.578 -5.234 1 98.81 209 VAL B O 1
ATOM 3805 N N . VAL B 1 210 ? 13.953 12.227 -6.129 1 98.88 210 VAL B N 1
ATOM 3806 C CA . VAL B 1 210 ? 14.141 13.172 -5.035 1 98.88 210 VAL B CA 1
ATOM 3807 C C . VAL B 1 210 ? 12.789 13.609 -4.488 1 98.88 210 VAL B C 1
ATOM 3809 O O . VAL B 1 210 ? 11.914 14.047 -5.246 1 98.88 210 VAL B O 1
ATOM 3812 N N . LEU B 1 211 ? 12.609 13.391 -3.215 1 98.88 211 LEU B N 1
ATOM 3813 C CA . LEU B 1 211 ? 11.484 14.016 -2.523 1 98.88 211 LEU B CA 1
ATOM 3814 C C . LEU B 1 211 ? 11.922 15.305 -1.832 1 98.88 211 LEU B C 1
ATOM 3816 O O . LEU B 1 211 ? 12.633 15.266 -0.829 1 98.88 211 LEU B O 1
ATOM 3820 N N . ASP B 1 212 ? 11.406 16.438 -2.365 1 98.56 212 ASP B N 1
ATOM 3821 C CA . ASP B 1 212 ? 11.766 17.766 -1.886 1 98.56 212 ASP B CA 1
ATOM 3822 C C . ASP B 1 212 ? 10.734 18.297 -0.886 1 98.56 212 ASP B C 1
ATOM 3824 O O . ASP B 1 212 ? 9.641 18.719 -1.274 1 98.56 212 ASP B O 1
ATOM 3828 N N . THR B 1 213 ? 11.188 18.312 0.359 1 97.38 213 THR B N 1
ATOM 3829 C CA . THR B 1 213 ? 10.328 18.828 1.416 1 97.38 213 THR B CA 1
ATOM 3830 C C . THR B 1 213 ? 10.844 20.156 1.938 1 97.38 213 THR B C 1
ATOM 3832 O O . THR B 1 213 ? 10.352 20.672 2.941 1 97.38 213 THR B O 1
ATOM 3835 N N . VAL B 1 214 ? 11.797 20.75 1.269 1 96.19 214 VAL B N 1
ATOM 3836 C CA . VAL B 1 214 ? 12.469 21.938 1.785 1 96.19 214 VAL B CA 1
ATOM 3837 C C . VAL B 1 214 ? 12.305 23.094 0.803 1 96.19 214 VAL B C 1
ATOM 3839 O O . VAL B 1 214 ? 11.961 24.219 1.201 1 96.19 214 VAL B O 1
ATOM 3842 N N . GLY B 1 215 ? 12.555 22.906 -0.441 1 95.75 215 GLY B N 1
ATOM 3843 C CA . GLY B 1 215 ? 12.461 23.938 -1.457 1 95.75 215 GLY B CA 1
ATOM 3844 C C . GLY B 1 215 ? 13.703 24.812 -1.534 1 95.75 215 GLY B C 1
ATOM 3845 O O . GLY B 1 215 ? 14.773 24.422 -1.058 1 95.75 215 GLY B O 1
ATOM 3846 N N . GLY B 1 216 ? 13.562 25.859 -2.312 1 95.25 216 GLY B N 1
ATOM 3847 C CA . GLY B 1 216 ? 14.617 26.859 -2.408 1 95.25 216 GLY B CA 1
ATOM 3848 C C . GLY B 1 216 ? 15.898 26.312 -3 1 95.25 216 GLY B C 1
ATOM 3849 O O . GLY B 1 216 ? 15.875 25.609 -4.008 1 95.25 216 GLY B O 1
ATOM 3850 N N . GLU B 1 217 ? 16.953 26.703 -2.314 1 96.06 217 GLU B N 1
ATOM 3851 C CA . GLU B 1 217 ? 18.281 26.312 -2.789 1 96.06 217 GLU B CA 1
ATOM 3852 C C . GLU B 1 217 ? 18.438 24.797 -2.783 1 96.06 217 GLU B C 1
ATOM 3854 O O . GLU B 1 217 ? 19.109 24.234 -3.652 1 96.06 217 GLU B O 1
ATOM 3859 N N . THR B 1 218 ? 17.859 24.234 -1.806 1 97.12 218 THR B N 1
ATOM 3860 C CA . THR B 1 218 ? 17.938 22.781 -1.716 1 97.12 218 THR B CA 1
ATOM 3861 C C . THR B 1 218 ? 17.328 22.125 -2.957 1 97.12 218 THR B C 1
ATOM 3863 O O . THR B 1 218 ? 17.906 21.188 -3.51 1 97.12 218 THR B O 1
ATOM 3866 N N . GLN B 1 219 ? 16.203 22.594 -3.375 1 97.56 219 GLN B N 1
ATOM 3867 C CA . GLN B 1 219 ? 15.594 22.062 -4.594 1 97.56 219 GLN B CA 1
ATOM 3868 C C . GLN B 1 219 ? 16.516 22.266 -5.797 1 97.56 219 GLN B C 1
ATOM 3870 O O . GLN B 1 219 ? 16.75 21.344 -6.574 1 97.56 219 GLN B O 1
ATOM 3875 N N . GLN B 1 220 ? 17.047 23.516 -5.918 1 97.44 220 GLN B N 1
ATOM 3876 C CA . GLN B 1 220 ? 17.906 23.844 -7.055 1 97.44 220 GLN B CA 1
ATOM 3877 C C . GLN B 1 220 ? 19.109 22.922 -7.125 1 97.44 220 GLN B C 1
ATOM 3879 O O . GLN B 1 220 ? 19.469 22.438 -8.203 1 97.44 220 GLN B O 1
ATOM 3884 N N . ARG B 1 221 ? 19.641 22.609 -6.027 1 97.75 221 ARG B N 1
ATOM 3885 C CA . ARG B 1 221 ? 20.859 21.812 -5.957 1 97.75 221 ARG B CA 1
ATOM 3886 C C . ARG B 1 221 ? 20.531 20.328 -6.102 1 97.75 221 ARG B C 1
ATOM 3888 O O . ARG B 1 221 ? 21.438 19.484 -6.199 1 97.75 221 ARG B O 1
ATOM 3895 N N . SER B 1 222 ? 19.281 20 -6.109 1 98.5 222 SER B N 1
ATOM 3896 C CA . SER B 1 222 ? 18.875 18.609 -6.215 1 98.5 222 SER B CA 1
ATOM 3897 C C . SER B 1 222 ? 18.797 18.156 -7.668 1 98.5 222 SER B C 1
ATOM 3899 O O . SER B 1 222 ? 18.875 16.953 -7.957 1 98.5 222 SER B O 1
ATOM 3901 N N . PHE B 1 223 ? 18.672 19.062 -8.609 1 98.12 223 PHE B N 1
ATOM 3902 C CA . PHE B 1 223 ? 18.484 18.719 -10.008 1 98.12 223 PHE B CA 1
ATOM 3903 C C . PHE B 1 223 ? 19.734 18.016 -10.555 1 98.12 223 PHE B C 1
ATOM 3905 O O . PHE B 1 223 ? 19.625 16.953 -11.164 1 98.12 223 PHE B O 1
ATOM 3912 N N . PRO B 1 224 ? 20.938 18.484 -10.25 1 97.81 224 PRO B N 1
ATOM 3913 C CA . PRO B 1 224 ? 22.125 17.828 -10.781 1 97.81 224 PRO B CA 1
ATOM 3914 C C . PRO B 1 224 ? 22.375 16.469 -10.141 1 97.81 224 PRO B C 1
ATOM 3916 O O . PRO B 1 224 ? 23.156 15.664 -10.672 1 97.81 224 PRO B O 1
ATOM 3919 N N . VAL B 1 225 ? 21.812 16.219 -9.008 1 98.19 225 VAL B N 1
ATOM 3920 C CA . VAL B 1 225 ? 22 14.961 -8.273 1 98.19 225 VAL B CA 1
ATOM 3921 C C . VAL B 1 225 ? 21.234 13.836 -8.977 1 98.19 225 VAL B C 1
ATOM 3923 O O . VAL B 1 225 ? 21.625 12.672 -8.898 1 98.19 225 VAL B O 1
ATOM 3926 N N . LEU B 1 226 ? 20.188 14.195 -9.688 1 98.62 226 LEU B N 1
ATOM 3927 C CA . LEU B 1 226 ? 19.328 13.234 -10.367 1 98.62 226 LEU B CA 1
ATOM 3928 C C . LEU B 1 226 ? 19.984 12.719 -11.641 1 98.62 226 LEU B C 1
ATOM 3930 O O . LEU B 1 226 ? 20.656 13.477 -12.352 1 98.62 226 LEU B O 1
ATOM 3934 N N . ARG B 1 227 ? 19.797 11.484 -11.945 1 98.31 227 ARG B N 1
ATOM 3935 C CA . ARG B 1 227 ? 20.141 10.977 -13.273 1 98.31 227 ARG B CA 1
ATOM 3936 C C . ARG B 1 227 ? 19.172 11.508 -14.328 1 98.31 227 ARG B C 1
ATOM 3938 O O . ARG B 1 227 ? 18.047 11.898 -14.016 1 98.31 227 ARG B O 1
ATOM 3945 N N . ALA B 1 228 ? 19.656 11.367 -15.609 1 97.75 228 ALA B N 1
ATOM 3946 C CA . ALA B 1 228 ? 18.719 11.641 -16.688 1 97.75 228 ALA B CA 1
ATOM 3947 C C . ALA B 1 228 ? 17.516 10.703 -16.625 1 97.75 228 ALA B C 1
ATOM 3949 O O . ALA B 1 228 ? 17.672 9.508 -16.375 1 97.75 228 ALA B O 1
ATOM 3950 N N . GLY B 1 229 ? 16.312 11.312 -16.75 1 98.06 229 GLY B N 1
ATOM 3951 C CA . GLY B 1 229 ? 15.102 10.523 -16.641 1 98.06 229 GLY B CA 1
ATOM 3952 C C . GLY B 1 229 ? 14.578 10.391 -15.227 1 98.06 229 GLY B C 1
ATOM 3953 O O . GLY B 1 229 ? 13.508 9.828 -15 1 98.06 229 GLY B O 1
ATOM 3954 N N . GLY B 1 230 ? 15.305 10.938 -14.211 1 98.44 230 GLY B N 1
ATOM 3955 C CA . GLY B 1 230 ? 14.875 10.906 -12.828 1 98.44 230 GLY B CA 1
ATOM 3956 C C . GLY B 1 230 ? 13.68 11.797 -12.547 1 98.44 230 GLY B C 1
ATOM 3957 O O . GLY B 1 230 ? 13.227 12.523 -13.43 1 98.44 230 GLY B O 1
ATOM 3958 N N . VAL B 1 231 ? 13.172 11.688 -11.289 1 98.69 231 VAL B N 1
ATOM 3959 C CA . VAL B 1 231 ? 11.953 12.414 -10.938 1 98.69 231 VAL B CA 1
ATOM 3960 C C . VAL B 1 231 ? 12.164 13.195 -9.648 1 98.69 231 VAL B C 1
ATOM 3962 O O . VAL B 1 231 ? 12.688 12.656 -8.672 1 98.69 231 VAL B O 1
ATOM 3965 N N . LEU B 1 232 ? 11.812 14.445 -9.664 1 98.81 232 LEU B N 1
ATOM 3966 C CA . LEU B 1 232 ? 11.75 15.273 -8.461 1 98.81 232 LEU B CA 1
ATOM 3967 C C . LEU B 1 232 ? 10.297 15.578 -8.094 1 98.81 232 LEU B C 1
ATOM 3969 O O . LEU B 1 232 ? 9.547 16.109 -8.914 1 98.81 232 LEU B O 1
ATOM 3973 N N . VAL B 1 233 ? 9.922 15.18 -6.898 1 98.75 233 VAL B N 1
ATOM 3974 C CA . VAL B 1 233 ? 8.602 15.516 -6.383 1 98.75 233 VAL B CA 1
ATOM 3975 C C . VAL B 1 233 ? 8.727 16.547 -5.27 1 98.75 233 VAL B C 1
ATOM 3977 O O . VAL B 1 233 ? 9.375 16.297 -4.25 1 98.75 233 VAL B O 1
ATOM 3980 N N . SER B 1 234 ? 8.078 17.672 -5.457 1 98.38 234 SER B N 1
ATOM 3981 C CA . SER B 1 234 ? 8.094 18.719 -4.441 1 98.38 234 SER B CA 1
ATOM 3982 C C . SER B 1 234 ? 6.75 18.812 -3.727 1 98.38 234 SER B C 1
ATOM 3984 O O . SER B 1 234 ? 5.695 18.703 -4.355 1 98.38 234 SER B O 1
ATOM 3986 N N . ILE B 1 235 ? 6.844 19.047 -2.408 1 96.62 235 ILE B N 1
ATOM 3987 C CA . ILE B 1 235 ? 5.613 19.25 -1.653 1 96.62 235 ILE B CA 1
ATOM 3988 C C . ILE B 1 235 ? 5.621 20.656 -1.039 1 96.62 235 ILE B C 1
ATOM 3990 O O . ILE B 1 235 ? 4.812 20.953 -0.159 1 96.62 235 ILE B O 1
ATOM 3994 N N . THR B 1 236 ? 6.5 21.5 -1.438 1 92.88 236 THR B N 1
ATOM 3995 C CA . THR B 1 236 ? 6.645 22.828 -0.866 1 92.88 236 THR B CA 1
ATOM 3996 C C . THR B 1 236 ? 6.559 23.906 -1.953 1 92.88 236 THR B C 1
ATOM 3998 O O . THR B 1 236 ? 5.465 24.375 -2.283 1 92.88 236 THR B O 1
ATOM 4001 N N . THR B 1 237 ? 7.621 24.156 -2.668 1 89.88 237 THR B N 1
ATOM 4002 C CA . THR B 1 237 ? 7.68 25.234 -3.648 1 89.88 237 THR B CA 1
ATOM 4003 C C . THR B 1 237 ? 7.465 24.703 -5.059 1 89.88 237 THR B C 1
ATOM 4005 O O . THR B 1 237 ? 7.699 23.516 -5.32 1 89.88 237 THR B O 1
ATOM 4008 N N . PRO B 1 238 ? 6.996 25.609 -5.941 1 92.62 238 PRO B N 1
ATOM 4009 C CA . PRO B 1 238 ? 6.934 25.203 -7.348 1 92.62 238 PRO B CA 1
ATOM 4010 C C . PRO B 1 238 ? 8.273 24.703 -7.879 1 92.62 238 PRO B C 1
ATOM 4012 O O . PRO B 1 238 ? 9.328 25.141 -7.41 1 92.62 238 PRO B O 1
ATOM 4015 N N . VAL B 1 239 ? 8.148 23.891 -8.82 1 95.75 239 VAL B N 1
ATOM 4016 C CA . VAL B 1 239 ? 9.359 23.297 -9.367 1 95.75 239 VAL B CA 1
ATOM 4017 C C . VAL B 1 239 ? 9.961 24.219 -10.43 1 95.75 239 VAL B C 1
ATOM 4019 O O . VAL B 1 239 ? 9.242 24.969 -11.094 1 95.75 239 VAL B O 1
ATOM 4022 N N . ASP B 1 240 ? 11.258 24.188 -10.547 1 95.81 240 ASP B N 1
ATOM 4023 C CA . ASP B 1 240 ? 11.969 24.922 -11.586 1 95.81 240 ASP B CA 1
ATOM 4024 C C . ASP B 1 240 ? 11.953 24.156 -12.906 1 95.81 240 ASP B C 1
ATOM 4026 O O . ASP B 1 240 ? 12.82 23.297 -13.148 1 95.81 240 ASP B O 1
ATOM 4030 N N . GLU B 1 241 ? 11.125 24.516 -13.812 1 95.75 241 GLU B N 1
ATOM 4031 C CA . GLU B 1 241 ? 10.938 23.797 -15.07 1 95.75 241 GLU B CA 1
ATOM 4032 C C . GLU B 1 241 ? 12.172 23.906 -15.961 1 95.75 241 GLU B C 1
ATOM 4034 O O . GLU B 1 241 ? 12.5 22.969 -16.688 1 95.75 241 GLU B O 1
ATOM 4039 N N . ALA B 1 242 ? 12.781 24.984 -15.906 1 96.5 242 ALA B N 1
ATOM 4040 C CA . ALA B 1 242 ? 13.977 25.188 -16.719 1 96.5 242 ALA B CA 1
ATOM 4041 C C . ALA B 1 242 ? 15.094 24.25 -16.297 1 96.5 242 ALA B C 1
ATOM 4043 O O . ALA B 1 242 ? 15.766 23.656 -17.141 1 96.5 242 ALA B O 1
ATOM 4044 N N . LEU B 1 243 ? 15.258 24.172 -15.047 1 97 243 LEU B N 1
ATOM 4045 C CA . LEU B 1 243 ? 16.281 23.266 -14.547 1 97 243 LEU B CA 1
ATOM 4046 C C . LEU B 1 243 ? 15.914 21.812 -14.852 1 97 243 LEU B C 1
ATOM 4048 O O . LEU B 1 243 ? 16.781 21 -15.156 1 97 243 LEU B O 1
ATOM 4052 N N . ALA B 1 244 ? 14.656 21.484 -14.688 1 97.94 244 ALA B N 1
ATOM 4053 C CA . ALA B 1 244 ? 14.203 20.141 -15.016 1 97.94 244 ALA B CA 1
ATOM 4054 C C . ALA B 1 244 ? 14.562 19.781 -16.453 1 97.94 244 ALA B C 1
ATOM 4056 O O . ALA B 1 244 ? 15.094 18.688 -16.719 1 97.94 244 ALA B O 1
ATOM 4057 N N . LYS B 1 245 ? 14.32 20.625 -17.406 1 97.38 245 LYS B N 1
ATOM 4058 C CA . LYS B 1 245 ? 14.633 20.422 -18.812 1 97.38 245 LYS B CA 1
ATOM 4059 C C . LYS B 1 245 ? 16.141 20.312 -19.031 1 97.38 245 LYS B C 1
ATOM 4061 O O . LYS B 1 245 ? 16.609 19.438 -19.766 1 97.38 245 LYS B O 1
ATOM 4066 N N . ALA B 1 246 ? 16.859 21.188 -18.375 1 97.69 246 ALA B N 1
ATOM 4067 C CA . ALA B 1 246 ? 18.312 21.234 -18.547 1 97.69 246 ALA B CA 1
ATOM 4068 C C . ALA B 1 246 ? 18.969 19.922 -18.125 1 97.69 246 ALA B C 1
ATOM 4070 O O . ALA B 1 246 ? 19.969 19.5 -18.688 1 97.69 246 ALA B O 1
ATOM 4071 N N . HIS B 1 247 ? 18.344 19.25 -17.188 1 97.69 247 HIS B N 1
ATOM 4072 C CA . HIS B 1 247 ? 18.938 18.016 -16.656 1 97.69 247 HIS B CA 1
ATOM 4073 C C . HIS B 1 247 ? 18.188 16.797 -17.156 1 97.69 247 HIS B C 1
ATOM 4075 O O . HIS B 1 247 ? 18.453 15.672 -16.719 1 97.69 247 HIS B O 1
ATOM 4081 N N . ALA B 1 248 ? 17.156 17.016 -17.938 1 98.12 248 ALA B N 1
ATOM 4082 C CA . ALA B 1 248 ? 16.375 15.938 -18.531 1 98.12 248 ALA B CA 1
ATOM 4083 C C . ALA B 1 248 ? 15.68 15.102 -17.469 1 98.12 248 ALA B C 1
ATOM 4085 O O . ALA B 1 248 ? 15.742 13.867 -17.5 1 98.12 248 ALA B O 1
ATOM 4086 N N . VAL B 1 249 ? 15.102 15.844 -16.516 1 98.25 249 VAL B N 1
ATOM 4087 C CA . VAL B 1 249 ? 14.375 15.164 -15.445 1 98.25 249 VAL B CA 1
ATOM 4088 C C . VAL B 1 249 ? 12.914 15.625 -15.43 1 98.25 249 VAL B C 1
ATOM 4090 O O . VAL B 1 249 ? 12.578 16.641 -16.047 1 98.25 249 VAL B O 1
ATOM 4093 N N . THR B 1 250 ? 12.031 14.812 -14.836 1 98.38 250 THR B N 1
ATOM 4094 C CA . THR B 1 250 ? 10.648 15.211 -14.57 1 98.38 250 THR B CA 1
ATOM 4095 C C . THR B 1 250 ? 10.523 15.852 -13.195 1 98.38 250 THR B C 1
ATOM 4097 O O . THR B 1 250 ? 11.055 15.32 -12.211 1 98.38 250 THR B O 1
ATOM 4100 N N . ALA B 1 251 ? 9.945 17 -13.086 1 98.19 251 ALA B N 1
ATOM 4101 C CA . ALA B 1 251 ? 9.695 17.688 -11.812 1 98.19 251 ALA B CA 1
ATOM 4102 C C . ALA B 1 251 ? 8.219 18.016 -11.648 1 98.19 251 ALA B C 1
ATOM 4104 O O . ALA B 1 251 ? 7.594 18.578 -12.547 1 98.19 251 ALA B O 1
ATOM 4105 N N . VAL B 1 252 ? 7.695 17.594 -10.484 1 97.81 252 VAL B N 1
ATOM 4106 C CA . VAL B 1 252 ? 6.27 17.797 -10.25 1 97.81 252 VAL B CA 1
ATOM 4107 C C . VAL B 1 252 ? 6.047 18.297 -8.828 1 97.81 252 VAL B C 1
ATOM 4109 O O . VAL B 1 252 ? 6.676 17.812 -7.883 1 97.81 252 VAL B O 1
ATOM 4112 N N . ARG B 1 253 ? 5.277 19.281 -8.672 1 96.69 253 ARG B N 1
ATOM 4113 C CA . ARG B 1 253 ? 4.781 19.688 -7.359 1 96.69 253 ARG B CA 1
ATOM 4114 C C . ARG B 1 253 ? 3.418 19.062 -7.074 1 96.69 253 ARG B C 1
ATOM 4116 O O . ARG B 1 253 ? 2.541 19.062 -7.941 1 96.69 253 ARG B O 1
ATOM 4123 N N . ILE B 1 254 ? 3.299 18.562 -5.777 1 93.81 254 ILE B N 1
ATOM 4124 C CA . ILE B 1 254 ? 2.01 17.953 -5.457 1 93.81 254 ILE B CA 1
ATOM 4125 C C . ILE B 1 254 ? 1.469 18.547 -4.16 1 93.81 254 ILE B C 1
ATOM 4127 O O . ILE B 1 254 ? 2.223 19.125 -3.369 1 93.81 254 ILE B O 1
ATOM 4131 N N . ALA B 1 255 ? 0.109 18.469 -4.078 1 89.38 255 ALA B N 1
ATOM 4132 C CA . ALA B 1 255 ? -0.609 18.656 -2.818 1 89.38 255 ALA B CA 1
ATOM 4133 C C . ALA B 1 255 ? -1.335 17.375 -2.418 1 89.38 255 ALA B C 1
ATOM 4135 O O . ALA B 1 255 ? -1.903 16.672 -3.268 1 89.38 255 ALA B O 1
ATOM 4136 N N . ASN B 1 256 ? -1.205 17.156 -1.148 1 86.44 256 ASN B N 1
ATOM 4137 C CA . ASN B 1 256 ? -1.864 15.953 -0.672 1 86.44 256 ASN B CA 1
ATOM 4138 C C . ASN B 1 256 ? -3.359 15.969 -0.979 1 86.44 256 ASN B C 1
ATOM 4140 O O . ASN B 1 256 ? -4.027 16.984 -0.763 1 86.44 256 ASN B O 1
ATOM 4144 N N . LYS B 1 257 ? -3.859 14.945 -1.44 1 86.88 257 LYS B N 1
ATOM 4145 C CA . LYS B 1 257 ? -5.289 14.695 -1.588 1 86.88 257 LYS B CA 1
ATOM 4146 C C . LYS B 1 257 ? -5.773 13.672 -0.562 1 86.88 257 LYS B C 1
ATOM 4148 O O . LYS B 1 257 ? -5.16 12.617 -0.394 1 86.88 257 LYS B O 1
ATOM 4153 N N . THR B 1 258 ? -6.836 14.078 0.056 1 88.31 258 THR B N 1
ATOM 4154 C CA . THR B 1 258 ? -7.414 13.156 1.031 1 88.31 258 THR B CA 1
ATOM 4155 C C . THR B 1 258 ? -7.812 11.844 0.364 1 88.31 258 THR B C 1
ATOM 4157 O O . THR B 1 258 ? -8.508 11.844 -0.652 1 88.31 258 THR B O 1
ATOM 4160 N N . ASP B 1 259 ? -7.324 10.797 0.903 1 92.69 259 ASP B N 1
ATOM 4161 C CA . ASP B 1 259 ? -7.602 9.453 0.397 1 92.69 259 ASP B CA 1
ATOM 4162 C C . ASP B 1 259 ? -7.695 8.445 1.539 1 92.69 259 ASP B C 1
ATOM 4164 O O . ASP B 1 259 ? -6.676 7.969 2.039 1 92.69 259 ASP B O 1
ATOM 4168 N N . ALA B 1 260 ? -8.938 8.062 1.834 1 92.94 260 ALA B N 1
ATOM 4169 C CA . ALA B 1 260 ? -9.172 7.176 2.973 1 92.94 260 ALA B CA 1
ATOM 4170 C C . ALA B 1 260 ? -8.648 5.77 2.691 1 92.94 260 ALA B C 1
ATOM 4172 O O . ALA B 1 260 ? -8.305 5.035 3.619 1 92.94 260 ALA B O 1
ATOM 4173 N N . THR B 1 261 ? -8.625 5.379 1.419 1 92.38 261 THR B N 1
ATOM 4174 C CA . THR B 1 261 ? -8.055 4.082 1.054 1 92.38 261 THR B CA 1
ATOM 4175 C C . THR B 1 261 ? -6.574 4.023 1.404 1 92.38 261 THR B C 1
ATOM 4177 O O . THR B 1 261 ? -6.117 3.066 2.035 1 92.38 261 THR B O 1
ATOM 4180 N N . ARG B 1 262 ? -5.898 5.055 1.041 1 93.56 262 ARG B N 1
ATOM 4181 C CA . ARG B 1 262 ? -4.484 5.176 1.374 1 93.56 262 ARG B CA 1
ATOM 4182 C C . ARG B 1 262 ? -4.27 5.129 2.883 1 93.56 262 ARG B C 1
ATOM 4184 O O . ARG B 1 262 ? -3.367 4.441 3.367 1 93.56 262 ARG B O 1
ATOM 4191 N N . LEU B 1 263 ? -5.129 5.785 3.582 1 96 263 LEU B N 1
ATOM 4192 C CA . LEU B 1 263 ? -5.008 5.832 5.035 1 96 263 LEU B CA 1
ATOM 4193 C C . LEU B 1 263 ? -5.254 4.457 5.648 1 96 263 LEU B C 1
ATOM 4195 O O . LEU B 1 263 ? -4.609 4.09 6.633 1 96 263 LEU B O 1
ATOM 4199 N N . GLY B 1 264 ? -6.188 3.75 5.137 1 93.31 264 GLY B N 1
ATOM 4200 C CA . GLY B 1 264 ? -6.41 2.393 5.609 1 93.31 264 GLY B CA 1
ATOM 4201 C C . GLY B 1 264 ? -5.195 1.498 5.453 1 93.31 264 GLY B C 1
ATOM 4202 O O . GLY B 1 264 ? -4.867 0.728 6.359 1 93.31 264 GLY B O 1
ATOM 4203 N N . LEU B 1 265 ? -4.562 1.583 4.309 1 91.69 265 LEU B N 1
ATOM 4204 C CA . LEU B 1 265 ? -3.365 0.797 4.039 1 91.69 265 LEU B CA 1
ATOM 4205 C C . LEU B 1 265 ? -2.221 1.223 4.957 1 91.69 265 LEU B C 1
ATOM 4207 O O . LEU B 1 265 ? -1.496 0.376 5.484 1 91.69 265 LEU B O 1
ATOM 4211 N N . ILE B 1 266 ? -2.109 2.479 5.168 1 95.62 266 ILE B N 1
ATOM 4212 C CA . ILE B 1 266 ? -1.102 3.008 6.082 1 95.62 266 ILE B CA 1
ATOM 4213 C C . ILE B 1 266 ? -1.367 2.496 7.496 1 95.62 266 ILE B C 1
ATOM 4215 O O . ILE B 1 266 ? -0.439 2.096 8.203 1 95.62 266 ILE B O 1
ATOM 4219 N N . SER B 1 267 ? -2.613 2.512 7.906 1 94.44 267 SER B N 1
ATOM 4220 C CA . SER B 1 267 ? -2.979 1.974 9.211 1 94.44 267 SER B CA 1
ATOM 4221 C C . SER B 1 267 ? -2.545 0.518 9.352 1 94.44 267 SER B C 1
ATOM 4223 O O . SER B 1 267 ? -2.045 0.112 10.406 1 94.44 267 SER B O 1
ATOM 4225 N N . GLY B 1 268 ? -2.725 -0.203 8.352 1 89.5 268 GLY B N 1
ATOM 4226 C CA . GLY B 1 268 ? -2.277 -1.586 8.359 1 89.5 268 GLY B CA 1
ATOM 4227 C C . GLY B 1 268 ? -0.783 -1.729 8.586 1 89.5 268 GLY B C 1
ATOM 4228 O O . GLY B 1 268 ? -0.341 -2.617 9.32 1 89.5 268 GLY B O 1
ATOM 4229 N N . LEU B 1 269 ? -0.007 -0.928 7.914 1 91.94 269 LEU B N 1
ATOM 4230 C CA . LEU B 1 269 ? 1.443 -0.963 8.062 1 91.94 269 LEU B CA 1
ATOM 4231 C C . LEU B 1 269 ? 1.849 -0.601 9.492 1 91.94 269 LEU B C 1
ATOM 4233 O O . LEU B 1 269 ? 2.807 -1.16 10.031 1 91.94 269 LEU B O 1
ATOM 4237 N N . CYS B 1 270 ? 1.122 0.299 10.094 1 93.69 270 CYS B N 1
ATOM 4238 C CA . CYS B 1 270 ? 1.384 0.665 11.484 1 93.69 270 CYS B CA 1
ATOM 4239 C C . CYS B 1 270 ? 1.09 -0.5 12.422 1 93.69 270 CYS B C 1
ATOM 4241 O O . CYS B 1 270 ? 1.851 -0.76 13.352 1 93.69 270 CYS B O 1
ATOM 4243 N N . ASP B 1 271 ? 0.059 -1.13 12.203 1 87.81 271 ASP B N 1
ATOM 4244 C CA . ASP B 1 271 ? -0.325 -2.258 13.047 1 87.81 271 ASP B CA 1
ATOM 4245 C C . ASP B 1 271 ? 0.736 -3.355 13.016 1 87.81 271 ASP B C 1
ATOM 4247 O O . ASP B 1 271 ? 0.917 -4.082 13.992 1 87.81 271 ASP B O 1
ATOM 4251 N N . ALA B 1 272 ? 1.474 -3.344 11.984 1 77.25 272 ALA B N 1
ATOM 4252 C CA . ALA B 1 272 ? 2.518 -4.348 11.797 1 77.25 272 ALA B CA 1
ATOM 4253 C C . ALA B 1 272 ? 3.816 -3.92 12.477 1 77.25 272 ALA B C 1
ATOM 4255 O O . ALA B 1 272 ? 4.781 -4.688 12.531 1 77.25 272 ALA B O 1
ATOM 4256 N N . GLY B 1 273 ? 3.867 -2.709 12.852 1 85.81 273 GLY B N 1
ATOM 4257 C CA . GLY B 1 273 ? 5.09 -2.162 13.422 1 85.81 273 GLY B CA 1
ATOM 4258 C C . GLY B 1 273 ? 6.094 -1.73 12.367 1 85.81 273 GLY B C 1
ATOM 4259 O O . GLY B 1 273 ? 7.266 -1.512 12.672 1 85.81 273 GLY B O 1
ATOM 4260 N N . SER B 1 274 ? 5.625 -1.692 11.141 1 87.62 274 SER B N 1
ATOM 4261 C CA . SER B 1 274 ? 6.508 -1.356 10.031 1 87.62 274 SER B CA 1
ATOM 4262 C C . SER B 1 274 ? 6.602 0.152 9.836 1 87.62 274 SER B C 1
ATOM 4264 O O . SER B 1 274 ? 7.469 0.637 9.102 1 87.62 274 SER B O 1
ATOM 4266 N N . LEU B 1 275 ? 5.645 0.831 10.398 1 93.44 275 LEU B N 1
ATOM 4267 C CA . LEU B 1 275 ? 5.621 2.289 10.344 1 93.44 275 LEU B CA 1
ATOM 4268 C C . LEU B 1 275 ? 5.43 2.885 11.734 1 93.44 275 LEU B C 1
ATOM 4270 O O . LEU B 1 275 ? 4.473 2.545 12.43 1 93.44 275 LEU B O 1
ATOM 4274 N N . GLU B 1 276 ? 6.332 3.676 12.062 1 95.31 276 GLU B N 1
ATOM 4275 C CA . GLU B 1 276 ? 6.23 4.344 13.359 1 95.31 276 GLU B CA 1
ATOM 4276 C C . GLU B 1 276 ? 5.98 5.836 13.188 1 95.31 276 GLU B C 1
ATOM 4278 O O . GLU B 1 276 ? 6.418 6.441 12.203 1 95.31 276 GLU B O 1
ATOM 4283 N N . VAL B 1 277 ? 5.289 6.391 14.164 1 98.06 277 VAL B N 1
ATOM 4284 C CA . VAL B 1 277 ? 5.016 7.824 14.195 1 98.06 277 VAL B CA 1
ATOM 4285 C C . VAL B 1 277 ? 5.992 8.516 15.141 1 98.06 277 VAL B C 1
ATOM 4287 O O . VAL B 1 277 ? 6.086 8.156 16.312 1 98.06 277 VAL B O 1
ATOM 4290 N N . ILE B 1 278 ? 6.762 9.477 14.641 1 98.38 278 ILE B N 1
ATOM 4291 C CA . ILE B 1 278 ? 7.648 10.281 15.469 1 98.38 278 ILE B CA 1
ATOM 4292 C C . ILE B 1 278 ? 6.906 11.516 15.969 1 98.38 278 ILE B C 1
ATOM 4294 O O . ILE B 1 278 ? 6.406 12.312 15.172 1 98.38 278 ILE B O 1
ATOM 4298 N N . ILE B 1 279 ? 6.785 11.648 17.281 1 98.62 279 ILE B N 1
ATOM 4299 C CA . ILE B 1 279 ? 6.078 12.773 17.891 1 98.62 279 ILE B CA 1
ATOM 4300 C C . ILE B 1 279 ? 7.086 13.766 18.453 1 98.62 279 ILE B C 1
ATOM 4302 O O . ILE B 1 279 ? 7.941 13.406 19.266 1 98.62 279 ILE B O 1
ATOM 4306 N N . ASP B 1 280 ? 6.953 14.961 17.969 1 98.5 280 ASP B N 1
ATOM 4307 C CA . ASP B 1 280 ? 7.781 16.047 18.484 1 98.5 280 ASP B CA 1
ATOM 4308 C C . ASP B 1 280 ? 7.34 16.453 19.891 1 98.5 280 ASP B C 1
ATOM 4310 O O . ASP B 1 280 ? 8.133 16.406 20.844 1 98.5 280 ASP B O 1
ATOM 4314 N N . ARG B 1 281 ? 6.078 16.766 20.031 1 98.38 281 ARG B N 1
ATOM 4315 C CA . ARG B 1 281 ? 5.508 17.141 21.328 1 98.38 281 ARG B CA 1
ATOM 4316 C C . ARG B 1 281 ? 3.984 17.031 21.297 1 98.38 281 ARG B C 1
ATOM 4318 O O . ARG B 1 281 ? 3.379 16.969 20.234 1 98.38 281 ARG B O 1
ATOM 4325 N N . LYS B 1 282 ? 3.434 16.953 22.562 1 98.44 282 LYS B N 1
ATOM 4326 C CA . LYS B 1 282 ? 1.992 17 22.797 1 98.44 282 LYS B CA 1
ATOM 4327 C C . LYS B 1 282 ? 1.605 18.234 23.609 1 98.44 282 LYS B C 1
ATOM 4329 O O . LYS B 1 282 ? 2.234 18.531 24.625 1 98.44 282 LYS B O 1
ATOM 4334 N N . LEU B 1 283 ? 0.641 18.953 23.078 1 98.5 283 LEU B N 1
ATOM 4335 C CA . LEU B 1 283 ? 0.154 20.156 23.766 1 98.5 283 LEU B CA 1
ATOM 4336 C C . LEU B 1 283 ? -1.368 20.141 23.875 1 98.5 283 LEU B C 1
ATOM 4338 O O . LEU B 1 283 ? -2.047 19.594 23 1 98.5 283 LEU B O 1
ATOM 4342 N N . PRO B 1 284 ? -1.896 20.75 24.969 1 98.19 284 PRO B N 1
ATOM 4343 C CA . PRO B 1 284 ? -3.35 20.938 25.016 1 98.19 284 PRO B CA 1
ATOM 4344 C C . PRO B 1 284 ? -3.842 21.969 24 1 98.19 284 PRO B C 1
ATOM 4346 O O . PRO B 1 284 ? -3.08 22.844 23.578 1 98.19 284 PRO B O 1
ATOM 4349 N N . LEU B 1 285 ? -5.078 21.844 23.625 1 97.69 285 LEU B N 1
ATOM 4350 C CA . LEU B 1 285 ? -5.699 22.766 22.672 1 97.69 285 LEU B CA 1
ATOM 4351 C C . LEU B 1 285 ? -5.52 24.219 23.125 1 97.69 285 LEU B C 1
ATOM 4353 O O . LEU B 1 285 ? -5.363 25.109 22.297 1 97.69 285 LEU B O 1
ATOM 4357 N N . ALA B 1 286 ? -5.516 24.438 24.391 1 95.94 286 ALA B N 1
ATOM 4358 C CA . ALA B 1 286 ? -5.383 25.766 24.969 1 95.94 286 ALA B CA 1
ATOM 4359 C C . ALA B 1 286 ? -4.059 26.406 24.562 1 95.94 286 ALA B C 1
ATOM 4361 O O . ALA B 1 286 ? -3.92 27.625 24.594 1 95.94 286 ALA B O 1
ATOM 4362 N N . GLU B 1 287 ? -3.104 25.625 24.219 1 97.5 287 GLU B N 1
ATOM 4363 C CA . GLU B 1 287 ? -1.786 26.125 23.828 1 97.5 287 GLU B CA 1
ATOM 4364 C C . GLU B 1 287 ? -1.585 26.047 22.328 1 97.5 287 GLU B C 1
ATOM 4366 O O . GLU B 1 287 ? -0.466 25.844 21.844 1 97.5 287 GLU B O 1
ATOM 4371 N N . VAL B 1 288 ? -2.619 26.188 21.578 1 97.62 288 VAL B N 1
ATOM 4372 C CA . VAL B 1 288 ? -2.588 26.047 20.125 1 97.62 288 VAL B CA 1
ATOM 4373 C C . VAL B 1 288 ? -1.651 27.094 19.531 1 97.62 288 VAL B C 1
ATOM 4375 O O . VAL B 1 288 ? -0.965 26.844 18.547 1 97.62 288 VAL B O 1
ATOM 4378 N N . GLU B 1 289 ? -1.612 28.281 20.078 1 96.94 289 GLU B N 1
ATOM 4379 C CA . GLU B 1 289 ? -0.719 29.312 19.547 1 96.94 289 GLU B CA 1
ATOM 4380 C C . GLU B 1 289 ? 0.74 28.875 19.656 1 96.94 289 GLU B C 1
ATOM 4382 O O . GLU B 1 289 ? 1.518 29.078 18.719 1 96.94 289 GLU B O 1
ATOM 4387 N N . LEU B 1 290 ? 1.07 28.344 20.766 1 97.31 290 LEU B N 1
ATOM 4388 C CA . LEU B 1 290 ? 2.424 27.828 20.938 1 97.31 290 LEU B CA 1
ATOM 4389 C C . LEU B 1 290 ? 2.729 26.719 19.938 1 97.31 290 LEU B C 1
ATOM 4391 O O . LEU B 1 290 ? 3.824 26.672 19.375 1 97.31 290 LEU B O 1
ATOM 4395 N N . ALA B 1 291 ? 1.812 25.891 19.75 1 98.12 291 ALA B N 1
ATOM 4396 C CA . ALA B 1 291 ? 1.972 24.797 18.797 1 98.12 291 ALA B CA 1
ATOM 4397 C C . ALA B 1 291 ? 2.176 25.328 17.375 1 98.12 291 ALA B C 1
ATOM 4399 O O . ALA B 1 291 ? 3.064 24.875 16.656 1 98.12 291 ALA B O 1
ATOM 4400 N N . LEU B 1 292 ? 1.387 26.312 17.047 1 97.94 292 LEU B N 1
ATOM 4401 C CA . LEU B 1 292 ? 1.456 26.906 15.711 1 97.94 292 LEU B CA 1
ATOM 4402 C C . LEU B 1 292 ? 2.787 27.609 15.508 1 97.94 292 LEU B C 1
ATOM 4404 O O . LEU B 1 292 ? 3.371 27.547 14.422 1 97.94 292 LEU B O 1
ATOM 4408 N N . ARG B 1 293 ? 3.258 28.266 16.5 1 97.56 293 ARG B N 1
ATOM 4409 C CA . ARG B 1 293 ? 4.551 28.938 16.406 1 97.56 293 ARG B CA 1
ATOM 4410 C C . ARG B 1 293 ? 5.68 27.938 16.219 1 97.56 293 ARG B C 1
ATOM 4412 O O . ARG B 1 293 ? 6.598 28.172 15.43 1 97.56 293 ARG B O 1
ATOM 4419 N N . HIS B 1 294 ? 5.59 26.906 16.938 1 97.62 294 HIS B N 1
ATOM 4420 C CA . HIS B 1 294 ? 6.59 25.859 16.766 1 97.62 294 HIS B CA 1
ATOM 4421 C C . HIS B 1 294 ? 6.535 25.25 15.375 1 97.62 294 HIS B C 1
ATOM 4423 O O . HIS B 1 294 ? 7.574 25.047 14.742 1 97.62 294 HIS B O 1
ATOM 4429 N N . GLN B 1 295 ? 5.379 24.984 14.875 1 97.38 295 GLN B N 1
ATOM 4430 C CA . GLN B 1 295 ? 5.207 24.484 13.516 1 97.38 295 GLN B CA 1
ATOM 4431 C C . GLN B 1 295 ? 5.809 25.438 12.492 1 97.38 295 GLN B C 1
ATOM 4433 O O . GLN B 1 295 ? 6.512 25.016 11.57 1 97.38 295 GLN B O 1
ATOM 4438 N N . ALA B 1 296 ? 5.605 26.672 12.664 1 95.38 296 ALA B N 1
ATOM 4439 C CA . ALA B 1 296 ? 6.047 27.719 11.734 1 95.38 296 ALA B CA 1
ATOM 4440 C C . ALA B 1 296 ? 7.566 27.844 11.742 1 95.38 296 ALA B C 1
ATOM 4442 O O . ALA B 1 296 ? 8.164 28.281 10.758 1 95.38 296 ALA B O 1
ATOM 4443 N N . SER B 1 297 ? 8.211 27.438 12.812 1 94.5 297 SER B N 1
ATOM 4444 C CA . SER B 1 297 ? 9.664 27.547 12.938 1 94.5 297 SER B CA 1
ATOM 4445 C C . SER B 1 297 ? 10.383 26.562 12.023 1 94.5 297 SER B C 1
ATOM 4447 O O . SER B 1 297 ? 11.578 26.719 11.75 1 94.5 297 SER B O 1
ATOM 4449 N N . GLY B 1 298 ? 9.68 25.5 11.617 1 91.44 298 GLY B N 1
ATOM 4450 C CA . GLY B 1 298 ? 10.289 24.484 10.773 1 91.44 298 GLY B CA 1
ATOM 4451 C C . GLY B 1 298 ? 11.211 23.547 11.523 1 91.44 298 GLY B C 1
ATOM 4452 O O . GLY B 1 298 ? 11.945 22.766 10.914 1 91.44 298 GLY B O 1
ATOM 4453 N N . ARG B 1 299 ? 11.102 23.516 12.789 1 90.31 299 ARG B N 1
ATOM 4454 C CA . ARG B 1 299 ? 12.078 22.781 13.586 1 90.31 299 ARG B CA 1
ATOM 4455 C C . ARG B 1 299 ? 11.461 21.516 14.18 1 90.31 299 ARG B C 1
ATOM 4457 O O . ARG B 1 299 ? 12.133 20.781 14.914 1 90.31 299 ARG B O 1
ATOM 4464 N N . ALA B 1 300 ? 10.289 21.297 13.906 1 94.88 300 ALA B N 1
ATOM 4465 C CA . ALA B 1 300 ? 9.625 20.141 14.508 1 94.88 300 ALA B CA 1
ATOM 4466 C C . ALA B 1 300 ? 10.242 18.844 14.016 1 94.88 300 ALA B C 1
ATOM 4468 O O . ALA B 1 300 ? 10.547 18.703 12.836 1 94.88 300 ALA B O 1
ATOM 4469 N N . ARG B 1 301 ? 10.516 17.891 14.945 1 97 301 ARG B N 1
ATOM 4470 C CA . ARG B 1 301 ? 10.906 16.516 14.656 1 97 301 ARG B CA 1
ATOM 4471 C C . ARG B 1 301 ? 9.695 15.594 14.656 1 97 301 ARG B C 1
ATOM 4473 O O . ARG B 1 301 ? 9.266 15.117 15.711 1 97 301 ARG B O 1
ATOM 4480 N N . GLY B 1 302 ? 9.297 15.281 13.508 1 97.88 302 GLY B N 1
ATOM 4481 C CA . GLY B 1 302 ? 8.055 14.531 13.398 1 97.88 302 GLY B CA 1
ATOM 4482 C C . GLY B 1 302 ? 6.824 15.406 13.539 1 97.88 302 GLY B C 1
ATOM 4483 O O . GLY B 1 302 ? 6.727 16.453 12.891 1 97.88 302 GLY B O 1
ATOM 4484 N N . LYS B 1 303 ? 5.867 14.938 14.289 1 98.69 303 LYS B N 1
ATOM 4485 C CA . LYS B 1 303 ? 4.551 15.57 14.328 1 98.69 303 LYS B CA 1
ATOM 4486 C C . LYS B 1 303 ? 4.305 16.25 15.672 1 98.69 303 LYS B C 1
ATOM 4488 O O . LYS B 1 303 ? 4.699 15.734 16.719 1 98.69 303 LYS B O 1
ATOM 4493 N N . ILE B 1 304 ? 3.602 17.375 15.633 1 98.81 304 ILE B N 1
ATOM 4494 C CA . ILE B 1 304 ? 3.104 18.062 16.828 1 98.81 304 ILE B CA 1
ATOM 4495 C C . ILE B 1 304 ? 1.644 17.688 17.062 1 98.81 304 ILE B C 1
ATOM 4497 O O . ILE B 1 304 ? 0.799 17.859 16.172 1 98.81 304 ILE B O 1
ATOM 4501 N N . ILE B 1 305 ? 1.364 17.188 18.281 1 98.81 305 ILE B N 1
ATOM 4502 C CA . ILE B 1 305 ? 0.034 16.688 18.609 1 98.81 305 ILE B CA 1
ATOM 4503 C C . ILE B 1 305 ? -0.696 17.688 19.5 1 98.81 305 ILE B C 1
ATOM 4505 O O . ILE B 1 305 ? -0.101 18.281 20.406 1 98.81 305 ILE B O 1
ATOM 4509 N N . LEU B 1 306 ? -1.944 17.922 19.125 1 98.56 306 LEU B N 1
ATOM 4510 C CA . LEU B 1 306 ? -2.836 18.766 19.922 1 98.56 306 LEU B CA 1
ATOM 4511 C C . LEU B 1 306 ? -3.951 17.938 20.547 1 98.56 306 LEU B C 1
ATOM 4513 O O . LEU B 1 306 ? -4.637 17.188 19.859 1 98.56 306 LEU B O 1
ATOM 4517 N N . LYS B 1 307 ? -4.152 18.156 21.859 1 97.88 307 LYS B N 1
ATOM 4518 C CA . LYS B 1 307 ? -5.172 17.422 22.578 1 97.88 307 LYS B CA 1
ATOM 4519 C C . LYS B 1 307 ? -6.344 18.328 22.969 1 97.88 307 LYS B C 1
ATOM 4521 O O . LYS B 1 307 ? -6.191 19.219 23.797 1 97.88 307 LYS B O 1
ATOM 4526 N N . PRO B 1 308 ? -7.504 17.984 22.422 1 94.25 308 PRO B N 1
ATOM 4527 C CA . PRO B 1 308 ? -8.664 18.75 22.875 1 94.25 308 PRO B CA 1
ATOM 4528 C C . PRO B 1 308 ? -9.102 18.406 24.297 1 94.25 308 PRO B C 1
ATOM 4530 O O . PRO B 1 308 ? -8.922 17.266 24.734 1 94.25 30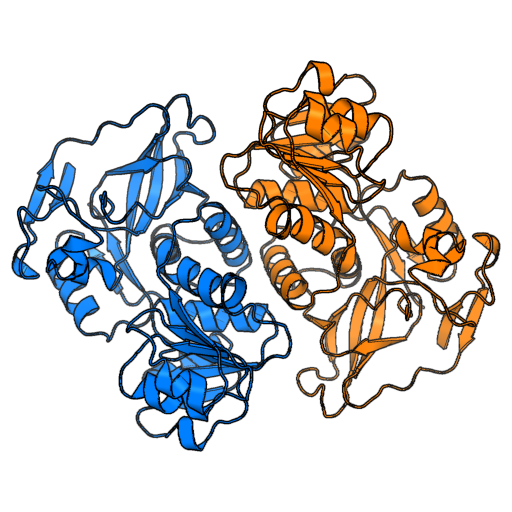8 PRO B O 1
ATOM 4533 N N . ASP B 1 309 ? -9.539 19.266 25.172 1 79.19 309 ASP B N 1
ATOM 4534 C CA . ASP B 1 309 ? -10.031 19.062 26.531 1 79.19 309 ASP B CA 1
ATOM 4535 C C . ASP B 1 309 ? -11.43 18.438 26.516 1 79.19 309 ASP B C 1
ATOM 4537 O O . ASP B 1 309 ? -12.211 18.703 25.609 1 79.19 309 ASP B O 1
#

Sequence (618 aa):
MKAARIHGYGDLGNVVIEDIPTPEFGPDEVLIRVEAASLNPLDVLLLGGKRREVFPLSFPYTLGIDLAGTVEGAGPLAARWRKGDRVIARPDPVRGGAFARYAVVPATQVAAAPANLSLDEAAGLPTAAGTAWQALFEVAHLKCGQTVLIHAGAGGVGSFAVQLARLAGARTLATASGPNVELVRRLGADQVIDYRTEDFSAKLSGVDVVLDTVGGETQQRSFPVLRAGGVLVSITTPVDEALAKAHAVTAVRIANKTDATRLGLISGLCDAGSLEVIIDRKLPLAEVELALRHQASGRARGKIILKPDMKAARIHGYGDLGNVVIEDIPTPEFGPDEVLIRVEAASLNPLDVLLLGGKRREVFPLSFPYTLGIDLAGTVEGAGPLAARWRKGDRVIARPDPVRGGAFARYAVVPATQVAAAPANLSLDEAAGLPTAAGTAWQALFEVAHLKCGQTVLIHAGAGGVGSFAVQLARLAGARTLATASGPNVELVRRLGADQVIDYRTEDFSAKLSGVDVVLDTVGGETQQRSFPVLRAGGVLVSITTPVDEALAKAHAVTAVRIANKTDATRLGLISGLCDAGSLEVIIDRKLPLAEVELALRHQASGRARGKIILKPD

Secondary structure (DSSP, 8-state):
-EEEEESSS--GGG-EEEE-PPPP--TTEEEEEEEEEE--HHHHHHHHTTTTTTSPPPSSEE--S-EEEEEEEE-GGGTT--TT-EEEE---TTT---SBSEEEEEGGGEEEPPTTS-HHHHTTSHHHHHHHHIIIIIIS---TT-EEEESSTTSHHHHHHHHHHHHHT-EEEEEE-GGGHHHHHHHT-SEEEETTT--HHHH---EEEEEESS-HHHHHHHTTTEEEEEEEEESSSPP-HHHHHHTT-EEEE------HHHHHHHHHHHHTTSS---EEEEEEGGGHHHHHHHHHHT--SSEEEEE--/-EEEEESSS--GGG-EEEE-PPPP--TTEEEEEEEEEE--HHHHHHHHTTTTTTSPPPSSEE--S-EEEEEEEE-GGGTT--TT-EEEE---TTT---SBSEEEEEGGGEEEPPTTS-HHHHTTSHHHHHHHHIIIIIIS---TT-EEEESSTTSHHHHHHHHHHHHHT-EEEEEE-GGGHHHHHHHT-SEEEETTT--HHHH---EEEEEESS-HHHHHHHTTTEEEEEEEEESSSPP-HHHHHHTT-EEEE------HHHHHHHHHHHHTTSS-PPEEEEEEGGGHHHHHHHHHHT--SSEEEEE--

InterPro domains:
  IPR002364 Quinone oxidoreductase/zeta-crystallin, conserved site [PS01162] (145-166)
  IPR011032 GroES-like superfamily [SSF50129] (1-150)
  IPR013154 Alcohol dehydrogenase-like, N-terminal [PF08240] (26-114)
  IPR020843 Enoylreductase domain [SM00829] (10-306)
  IPR036291 NAD(P)-binding domain superfamily [SSF51735] (117-244)
  IPR052733 Chloroplast-localized Quinone Oxidoreductase [PTHR44013] (2-307)

Foldseek 3Di:
DWFWWAQDADQLVRTDIDDDDQDDEDQQKWKFQFQKAWDDPVQRCVNNCVCCVVQPEDPRATTGFFTWGFTCDHHNNLVVHDGGFTKIFGADRNRHANLARMDMHGSQGIAGAQPPDDRQLSRLCFFQLLVLCCQQPVPQNPAAAAEEEEEACQEANNVNNLLVCQVRNHQYEYEHAPVCQVVSVVSHHPYYHHVVVDDPLVVAAQHQEYEAADDDPVLLSVLRRHAAAHEYEYADDDHDVVSCVVRNYHYYYDHRDRGRVSSNVVSVCVNVVSGGFDEQEEDESVCVSVVSVVNVVVPGRGIYMYGYD/DWFWWAQDADQLVRTDIDDDDQDDEDQQKWKFQFQKAWDDPVQRCVNNCVCCVVQPEDPRATTGFFTWGFTCDHHNNLVVHDGGFTKIFGADRNRHANLARMDMHGSQGIAGAQPPDDRQLSRLCFFQLLVLCCQQPVPQNPAAAAAEEEEACQEANNVNNLLVCQVRNHQYEYEHAPVCQVVSVVSHHPYYHHVVVDDVLVVAAQHQEYEAADDDPVLVSVLRRHAAAHEYEYADDDHDVVSCVVRNYHYDYDHRDRGRVSSNVVSVCVNVVSGGFDEQEEDESVCVSVVSVVNVVVPGRGIYMYGYD

Organism: Cystobacter fuscus (strain ATCC 25194 / DSM 2262 / NBRC 100088 / M29) (NCBI:txid1242864)

Solvent-accessible surface area (backbone atoms only — not comparable to full-atom values): 30083 Å² total; per-residue (Å²): 74,56,30,38,28,30,77,58,69,40,61,71,82,53,57,42,78,43,80,42,79,79,80,82,63,51,51,49,15,27,30,29,40,33,55,10,15,23,65,54,72,62,51,58,38,58,42,50,42,78,44,37,90,83,42,62,70,60,72,74,32,39,38,34,39,12,22,6,26,28,30,67,39,53,18,82,72,18,65,87,50,49,68,67,41,52,30,27,30,36,39,56,73,56,65,20,25,29,40,17,31,55,30,63,37,52,42,58,37,46,19,57,41,33,81,75,45,56,46,63,52,43,6,49,36,44,61,27,42,47,32,24,48,43,47,44,51,74,68,60,52,61,45,29,66,36,35,34,38,31,37,48,19,42,23,45,36,22,38,37,33,39,26,52,36,36,44,23,46,27,45,27,33,26,28,25,52,70,92,39,40,64,57,33,41,73,47,42,29,76,42,70,42,37,61,83,81,40,62,61,60,81,74,42,64,66,27,40,32,35,43,35,65,75,28,69,68,61,45,63,49,44,51,77,20,34,27,74,70,15,35,37,41,23,65,63,46,81,62,61,63,67,57,25,60,76,48,46,32,51,64,44,61,56,74,78,69,84,47,14,22,60,44,11,49,51,20,31,23,34,40,22,67,60,44,78,76,53,68,53,47,79,40,50,48,92,44,44,54,60,54,51,52,45,56,72,67,69,68,52,46,21,27,44,30,33,30,41,122,73,55,30,38,29,31,78,60,71,40,61,72,81,54,56,41,79,43,79,41,79,78,80,82,63,53,50,47,15,27,32,27,40,33,56,11,15,23,66,53,74,62,52,59,38,58,42,50,42,78,43,37,89,83,42,61,68,61,74,73,31,40,38,35,40,12,23,7,25,29,30,66,39,52,18,82,71,18,65,87,51,49,68,67,42,52,30,27,30,35,40,56,74,56,65,19,24,30,42,17,31,56,31,62,37,52,42,58,38,47,20,57,40,35,81,76,46,55,46,62,52,43,5,49,36,44,60,27,42,48,34,26,46,44,46,42,54,74,66,60,51,63,45,29,67,38,35,36,39,31,38,49,20,44,24,46,38,22,37,38,34,40,24,52,37,35,45,22,47,26,45,27,34,27,28,26,50,72,92,38,41,64,57,34,41,73,49,42,30,76,40,70,42,36,61,83,81,42,61,64,59,81,75,41,65,66,27,40,33,36,42,35,64,75,28,69,66,61,45,65,50,44,52,76,20,34,27,74,72,14,36,36,39,23,65,64,45,81,63,62,64,66,57,24,59,75,48,46,33,49,65,45,61,56,74,77,68,84,48,16,25,59,42,11,50,51,21,32,22,34,40,22,66,59,44,76,76,53,69,52,48,80,42,50,49,92,44,45,54,60,51,49,52,46,55,71,67,69,69,52,46,20,25,43,32,32,29,43,123